Protein AF-B9EV82-F1 (afdb_monomer_lite)

InterPro domains:
  IPR003251 Rubrerythrin, diiron-binding domain [PF02915] (133-266)
  IPR003251 Rubrerythrin, diiron-binding domain [PF02915] (424-458)
  IPR008434 Magnesium-protoporphyrin IX monomethyl ester [oxidative] cyclase [MF_01840] (49-400)
  IPR008434 Magnesium-protoporphyrin IX monomethyl ester [oxidative] cyclase [NF010172] (50-392)
  IPR008434 Magnesium-protoporphyrin IX monomethyl ester [oxidative] cyclase [PTHR31053] (3-393)
  IPR008434 Magnesium-protoporphyrin IX monomethyl ester [oxidative] cyclase [TIGR02029] (54-393)
  IPR008434 Magnesium-protoporphyrin IX monomethyl ester [oxidative] cyclase [TIGR02029] (394-585)
  IPR008434 Magnesium-protoporphyrin IX monomethyl ester [oxidative] cyclase [cd01047] (63-392)
  IPR009078 Ferritin-like superfamily [SSF47240] (131-288)

Sequence (600 aa):
MASSAMELSLLNPAAMRGLSAAKPRVVSSRRIVRFRVASSAAAPPAAKPGTPKKRGKTEIQETLLTPRFYTTDFDEMERLFNAEINKQLNQEEFDALLQEFKTDYNQTHFVRNPEFKAAADKMEGPLRQIFVEFLERSCTAEFSGFLLYKELGRRLKKTNPVVAEIFSLMSRDEARHAGFLNKGLSDFNLALDLGFLTKARKYTFFKPKFIFYATYLSEKIGYWRYITIFRHLKANPEYQVYPIFKYFENWCQDENRHGDFFSALLKAQPQFLNDWKAKLWSRFFCLSVYVTMYLNDCQRTTFYEGIGLDTKEFDMHVIIETNRTTARIFPAVLDVENPEFKRKLDRMVEINKKIIAIGESDDIPLVKNLKRIPHVAALVSEIIAAYLMPPIEFLNKGLSDFNLALDLGFLTKARKYTFFKPKHLKANPEYQVYPIFKYFENWCQDENRHGDFFSALLKAQPQFLNDWKAKLWSRFFCLSVYVTMYLNDCQRTTFYEGIGLDTKEFDMHVIIETNRTTARIFPAVLDVENPEFKRKLDRMVEINKKIIAIGESDDIPLVKNLKRIPHVAALVSEIIAAYLMPPIEFGSVDFAEFEPQLVY

Radius of gyration: 31.45 Å; chains: 1; bounding box: 84×109×57 Å

pLDDT: mean 75.43, std 22.67, range [22.62, 97.88]

Secondary structure (DSSP, 8-state):
-HHHHHHHTT--GGGG------------------------------PPPPPPP----------TTS--EEEE-HHHHHHHH-TTT-TT--HHHHHHHHHHHHH-TTTTT----THHHHHHHH--HHHHHHHHHHHHHHHHHHHHHHHHHHHHHHHHTTT-HHHHHHHHHHHHHHHHHHHHHHHHHHHTT----HHHHHHHPPEEEE-HHHHHHHHHHHHHHHHHHHHHHHHHHHH-GGG--SGGGGGHHHHHHHHHHHHHHHHHHHHT-GGGTSSHHHHHHHHHHHHHHHHHHHHHHHTSHHHHHHTT--HHHHHHHHHHHHHHHHTTT-SEE--TTSHHHHHHHHHHHHHHHHHHHHHHSSS-HHHHHHHHHHHHHHHHHHHHHHHTSPPEE----TTSS----PPP-----------SSHHHHHH-GGG--SGGGGTHHHHHHHHHHHHHHHHHHHHT-GGGTSSHHHHHHHHHHHHHHHHHHHHHHTT-HHHHHHTT--HHHHHHHHHHHHHHHHTTTSSEE--TTSHHHHHHHHHHHHHHHHHHHHHHSS--HHHHHHHHHHHHHHHHHHHHHHHTSPPEE-----TTS-------

Foldseek 3Di:
DLQLLQVVVVPDPVVPPDPDDDDDDDDDDDDDDDDDDDDDDDDDDDDDDDDDDPDDPPDPPDDSLAAAAADEDLVVVLQLQFVVNQVLQPVVLLVVLLVVLVVPPCPPVLDDDPQLLVLLVPDDDPLNVLVLVVLVRQLSNLLSLLVHLQVSLVSNCVRHVSSSSSSNSLSVLSVSRSVSSQVSNVSNVDGDPSVVCVVPHDYDYDYPLSCLLSLLLCLLLLLLLLVVLLVLCVVVVVLCSGCPSVSSVVSNVSSVSSNSSSLSSCSSPCVCAPDPVVQLSNASSLLSVLLSQLLVQLVVQVNQVSSVHRSLVSSLSSSVSSQVVSLVGHQWYFPSVPVVLSVLSVVLNVLVVQLVVLVVDPDDPVVSVVSNVVSVVVNVVSSVVRSPPDIDGDPPPPPDPDDDDDDDDDDPDDDDPDDDDLCLCVVPVVLPPDPVSVCVVVVVVSVVVVVVVVLVVLVVPCVCAPDPVNQLVLQLVLLVVLLVQLLVQLVVQVSQVSSVHGSLVVSLVVSVVVQVVCLLRHQWYFPSVPPVLSVLSVVLNVLVVQLVVLVVDPDDPVVSVVSNVVSVVVNVVSSVVRSPPDIDGHDNDDPPPDDDDDDD

Organism: Oryza sativa subsp. japonica (NCBI:txid39947)

Structure (mmCIF, N/CA/C/O backbone):
data_AF-B9EV82-F1
#
_entry.id   AF-B9EV82-F1
#
loop_
_atom_site.group_PDB
_atom_site.id
_atom_site.type_symbol
_atom_site.label_atom_id
_atom_site.label_alt_id
_atom_site.label_comp_id
_atom_site.label_asym_id
_atom_site.label_entity_id
_atom_site.label_seq_id
_atom_site.pdbx_PDB_ins_code
_atom_site.Cartn_x
_atom_site.Cartn_y
_atom_site.Cartn_z
_atom_site.occupancy
_atom_site.B_iso_or_equiv
_atom_site.auth_seq_id
_atom_site.auth_comp_id
_atom_site.auth_asym_id
_atom_site.auth_atom_id
_atom_site.pdbx_PDB_model_num
ATOM 1 N N . MET A 1 1 ? 6.807 -10.346 -0.936 1.00 27.70 1 MET A N 1
ATOM 2 C CA . MET A 1 1 ? 7.538 -9.117 -0.545 1.00 27.70 1 MET A CA 1
ATOM 3 C C . MET A 1 1 ? 7.704 -8.967 0.966 1.00 27.70 1 MET A C 1
ATOM 5 O O . MET A 1 1 ? 8.784 -8.558 1.374 1.00 27.70 1 MET A O 1
ATOM 9 N N . ALA A 1 2 ? 6.736 -9.399 1.791 1.00 26.73 2 ALA A N 1
ATOM 10 C CA . ALA A 1 2 ? 6.914 -9.524 3.247 1.00 26.73 2 ALA A CA 1
ATOM 11 C C . ALA A 1 2 ? 8.205 -10.285 3.636 1.00 26.73 2 ALA A C 1
ATOM 13 O O . ALA A 1 2 ? 8.944 -9.831 4.501 1.00 26.73 2 ALA A O 1
ATOM 14 N N . SER A 1 3 ? 8.551 -11.364 2.913 1.00 26.75 3 SER A N 1
ATOM 15 C CA . SER A 1 3 ? 9.761 -12.180 3.151 1.00 26.75 3 SER A CA 1
ATOM 16 C C . SER A 1 3 ? 11.053 -11.408 3.334 1.00 26.75 3 SER A C 1
ATOM 18 O O . SER A 1 3 ? 11.757 -11.596 4.321 1.00 26.75 3 SER A O 1
ATOM 20 N N . SER A 1 4 ? 11.376 -10.546 2.379 1.00 28.14 4 SER A N 1
ATOM 21 C CA . SER A 1 4 ? 12.705 -9.948 2.309 1.00 28.14 4 SER A CA 1
ATOM 22 C C . SER A 1 4 ? 12.796 -8.703 3.187 1.00 28.14 4 SER A C 1
ATOM 24 O O . SER A 1 4 ? 13.852 -8.428 3.753 1.00 28.14 4 SER A O 1
ATOM 26 N N . ALA A 1 5 ? 11.670 -8.007 3.390 1.00 26.41 5 ALA A N 1
ATOM 27 C CA . ALA A 1 5 ? 11.586 -6.929 4.366 1.00 26.41 5 ALA A CA 1
ATOM 28 C C . ALA A 1 5 ? 11.743 -7.441 5.803 1.00 26.41 5 ALA A C 1
ATOM 30 O O . ALA A 1 5 ? 12.396 -6.816 6.639 1.00 26.41 5 ALA A O 1
ATOM 31 N N . MET A 1 6 ? 11.173 -8.614 6.078 1.00 29.89 6 MET A N 1
ATOM 32 C CA . MET A 1 6 ? 11.281 -9.274 7.368 1.00 29.89 6 MET A CA 1
ATOM 33 C C . MET A 1 6 ? 12.687 -9.860 7.602 1.00 29.89 6 MET A C 1
ATOM 35 O O . MET A 1 6 ? 13.170 -9.814 8.731 1.00 29.89 6 MET A O 1
ATOM 39 N N . GLU A 1 7 ? 13.409 -10.314 6.570 1.00 28.33 7 GLU A N 1
ATOM 40 C CA . GLU A 1 7 ? 14.806 -10.771 6.705 1.00 28.33 7 GLU A CA 1
ATOM 41 C C . GLU A 1 7 ? 15.810 -9.641 6.980 1.00 28.33 7 GLU A C 1
ATOM 43 O O . GLU A 1 7 ? 16.752 -9.854 7.745 1.00 28.33 7 GLU A O 1
ATOM 48 N N . LEU A 1 8 ? 15.601 -8.423 6.460 1.00 26.22 8 LEU A N 1
ATOM 49 C CA . LEU A 1 8 ? 16.447 -7.276 6.826 1.00 26.22 8 LEU A CA 1
ATOM 50 C C . LEU A 1 8 ? 16.393 -6.976 8.339 1.00 26.22 8 LEU A C 1
ATOM 52 O O . LEU A 1 8 ? 17.381 -6.502 8.902 1.00 26.22 8 LEU A O 1
ATOM 56 N N . SER A 1 9 ? 15.267 -7.264 9.015 1.00 26.05 9 SER A N 1
ATOM 57 C CA . SER A 1 9 ? 15.089 -7.009 10.460 1.00 26.05 9 SER A CA 1
ATOM 58 C C . SER A 1 9 ? 15.929 -7.927 11.349 1.00 26.05 9 SER A C 1
ATOM 60 O O . SER A 1 9 ? 16.131 -7.643 12.530 1.00 26.05 9 SER A O 1
ATOM 62 N N . LEU A 1 10 ? 16.446 -9.017 10.772 1.00 25.53 10 LEU A N 1
ATOM 63 C CA . LEU A 1 10 ? 17.267 -10.021 11.447 1.00 25.53 10 LEU A CA 1
ATOM 64 C C . LEU A 1 10 ? 18.760 -9.659 11.465 1.00 25.53 10 LEU A C 1
ATOM 66 O O . LEU A 1 10 ? 19.557 -10.416 12.025 1.00 25.53 10 LEU A O 1
ATOM 70 N N . LEU A 1 11 ? 19.158 -8.508 10.908 1.00 23.94 11 LEU A N 1
ATOM 71 C CA . LEU A 1 11 ? 20.519 -7.976 11.025 1.00 23.94 11 LEU A CA 1
ATOM 72 C C . LEU A 1 11 ? 20.783 -7.494 12.464 1.00 23.94 11 LEU A C 1
ATOM 74 O O . LEU A 1 11 ? 20.764 -6.308 12.781 1.00 23.94 11 LEU A O 1
ATOM 78 N N . ASN A 1 12 ? 21.027 -8.450 13.358 1.00 22.62 12 ASN A N 1
ATOM 79 C CA . ASN A 1 12 ? 21.479 -8.219 14.722 1.00 22.62 12 ASN A CA 1
ATOM 80 C C . ASN A 1 12 ? 22.991 -7.878 14.714 1.00 22.62 12 ASN A C 1
ATOM 82 O O . ASN A 1 12 ? 23.777 -8.678 14.196 1.00 22.62 12 ASN A O 1
ATOM 86 N N . PRO A 1 13 ? 23.448 -6.769 15.336 1.00 25.44 13 PRO A N 1
ATOM 87 C CA . PRO A 1 13 ? 24.876 -6.434 15.450 1.00 25.44 13 PRO A CA 1
ATOM 88 C C . PRO A 1 13 ? 25.723 -7.502 16.170 1.00 25.44 13 PRO A C 1
ATOM 90 O O . PRO A 1 13 ? 26.952 -7.480 16.104 1.00 25.44 13 PRO A O 1
ATOM 93 N N . ALA A 1 14 ? 25.090 -8.460 16.854 1.00 26.19 14 ALA A N 1
ATOM 94 C CA . ALA A 1 14 ? 25.767 -9.532 17.580 1.00 26.19 14 ALA A CA 1
ATOM 95 C C . ALA A 1 14 ? 26.443 -10.598 16.688 1.00 26.19 14 ALA A C 1
ATOM 97 O O . ALA A 1 14 ? 27.262 -11.365 17.192 1.00 26.19 14 ALA A O 1
ATOM 98 N N . ALA A 1 15 ? 26.188 -10.628 15.372 1.00 25.14 15 ALA A N 1
ATOM 99 C CA . ALA A 1 15 ? 26.852 -11.564 14.452 1.00 25.14 15 ALA A CA 1
ATOM 100 C C . ALA A 1 15 ? 28.344 -11.241 14.181 1.00 25.14 15 ALA A C 1
ATOM 102 O O . ALA A 1 15 ? 29.006 -11.974 13.450 1.00 25.14 15 ALA A O 1
ATOM 103 N N . MET A 1 16 ? 28.900 -10.185 14.794 1.00 25.19 16 MET A N 1
ATOM 104 C CA . MET A 1 16 ? 30.332 -9.841 14.736 1.00 25.19 16 MET A CA 1
ATOM 105 C C . MET A 1 16 ? 31.162 -10.293 15.953 1.00 25.19 16 MET A C 1
ATOM 107 O O . MET A 1 16 ? 32.332 -9.930 16.065 1.00 25.19 16 MET A O 1
ATOM 111 N N . ARG A 1 17 ? 30.623 -11.115 16.865 1.00 29.17 17 ARG A N 1
ATOM 112 C CA . ARG A 1 17 ? 31.423 -11.730 17.944 1.00 29.17 17 ARG A CA 1
ATOM 113 C C . ARG A 1 17 ? 31.381 -13.250 17.862 1.00 29.17 17 ARG A C 1
ATOM 115 O O . ARG A 1 17 ? 30.481 -13.888 18.390 1.00 29.17 17 ARG A O 1
ATOM 122 N N . GLY A 1 18 ? 32.390 -13.818 17.208 1.00 26.02 18 GLY A N 1
ATOM 123 C CA . GLY A 1 18 ? 32.545 -15.266 17.084 1.00 26.02 18 GLY A CA 1
ATOM 124 C C . GLY A 1 18 ? 33.912 -15.719 16.576 1.00 26.02 18 GLY A C 1
ATOM 125 O O . GLY A 1 18 ? 33.993 -16.735 15.900 1.00 26.02 18 GLY A O 1
ATOM 126 N N . LEU A 1 19 ? 34.989 -14.985 16.872 1.00 29.91 19 LEU A N 1
ATOM 127 C CA . LEU A 1 19 ? 36.340 -15.552 16.830 1.00 29.91 19 LEU A CA 1
ATOM 128 C C . LEU A 1 19 ? 36.582 -16.258 18.169 1.00 29.91 19 LEU A C 1
ATOM 130 O O . LEU A 1 19 ? 36.929 -15.612 19.153 1.00 29.91 19 LEU A O 1
ATOM 134 N N . SER A 1 20 ? 36.372 -17.574 18.224 1.00 27.33 20 SER A N 1
ATOM 135 C CA . SER A 1 20 ? 36.950 -18.403 19.286 1.00 27.33 20 SER A CA 1
ATOM 136 C C . SER A 1 20 ? 37.189 -19.839 18.818 1.00 27.33 20 SER A C 1
ATOM 138 O O . SER A 1 20 ? 36.262 -20.568 18.479 1.00 27.33 20 SER A O 1
ATOM 140 N N . ALA A 1 21 ? 38.482 -20.165 18.783 1.00 27.94 21 ALA A N 1
ATOM 141 C CA . ALA A 1 21 ? 39.164 -21.452 18.909 1.00 27.94 21 ALA A CA 1
ATOM 142 C C . ALA A 1 21 ? 38.463 -22.746 18.442 1.00 27.94 21 ALA A C 1
ATOM 144 O O . ALA A 1 21 ? 37.546 -23.280 19.062 1.00 27.94 21 ALA A O 1
ATOM 145 N N . ALA A 1 22 ? 39.061 -23.334 17.405 1.00 27.73 22 ALA A N 1
ATOM 146 C CA . ALA A 1 22 ? 38.837 -24.692 16.936 1.00 27.73 22 ALA A CA 1
ATOM 147 C C . ALA A 1 22 ? 39.151 -25.769 17.997 1.00 27.73 22 ALA A C 1
ATOM 149 O O . ALA A 1 22 ? 40.156 -25.692 18.705 1.00 27.73 22 ALA A O 1
ATOM 150 N N . LYS A 1 23 ? 38.360 -26.850 17.997 1.00 26.84 23 LYS A N 1
ATOM 151 C CA . LYS A 1 23 ? 38.796 -28.199 18.401 1.00 26.84 23 LYS A CA 1
ATOM 152 C C . LYS A 1 23 ? 38.268 -29.238 17.399 1.00 26.84 23 LYS A C 1
ATOM 154 O O . LYS A 1 23 ? 37.147 -29.079 16.914 1.00 26.84 23 LYS A O 1
ATOM 159 N N . PRO A 1 24 ? 39.050 -30.279 17.059 1.00 28.88 24 PRO A N 1
ATOM 160 C CA . PRO A 1 24 ? 38.748 -31.160 15.937 1.00 28.88 24 PRO A CA 1
ATOM 161 C C . PRO A 1 24 ? 37.787 -32.279 16.349 1.00 28.88 24 PRO A C 1
ATOM 163 O O . PRO A 1 24 ? 37.836 -32.765 17.481 1.00 28.88 24 PRO A O 1
ATOM 166 N N . ARG A 1 25 ? 36.948 -32.745 15.414 1.00 27.92 25 ARG A N 1
ATOM 167 C CA . ARG A 1 25 ? 36.185 -33.988 15.585 1.00 27.92 25 ARG A CA 1
ATOM 168 C C . ARG A 1 25 ? 36.422 -34.937 14.412 1.00 27.92 25 ARG A C 1
ATOM 170 O O . ARG A 1 25 ? 36.367 -34.557 13.249 1.00 27.92 25 ARG A O 1
ATOM 177 N N . VAL A 1 26 ? 36.743 -36.162 14.807 1.00 28.27 26 VAL A N 1
ATOM 178 C CA . VAL A 1 26 ? 37.225 -37.313 14.043 1.00 28.27 26 VAL A CA 1
ATOM 179 C C . VAL A 1 26 ? 36.215 -37.788 12.995 1.00 28.27 26 VAL A C 1
ATOM 181 O O . VAL A 1 26 ? 35.027 -37.926 13.278 1.00 28.27 26 VAL A O 1
ATOM 184 N N . VAL A 1 27 ? 36.721 -38.084 11.796 1.00 28.41 27 VAL A N 1
ATOM 185 C CA . VAL A 1 27 ? 36.004 -38.740 10.695 1.00 28.41 27 VAL A CA 1
ATOM 186 C C . VAL A 1 27 ? 35.976 -40.250 10.944 1.00 28.41 27 VAL A C 1
ATOM 188 O O . VAL A 1 27 ? 37.022 -40.864 11.128 1.00 28.41 27 VAL A O 1
ATOM 191 N N . SER A 1 28 ? 34.792 -40.862 10.896 1.00 27.17 28 SER A N 1
ATOM 192 C CA . SER A 1 28 ? 34.635 -42.315 10.764 1.00 27.17 28 SER A CA 1
ATOM 193 C C . SER A 1 28 ? 33.801 -42.605 9.522 1.00 27.17 28 SER A C 1
ATOM 195 O O . SER A 1 28 ? 32.612 -42.294 9.461 1.00 27.17 28 SER A O 1
ATOM 197 N N . SER A 1 29 ? 34.455 -43.163 8.504 1.00 28.84 29 SER A N 1
ATOM 198 C CA . SER A 1 29 ? 33.826 -43.649 7.282 1.00 28.84 29 SER A CA 1
ATOM 199 C C . SER A 1 29 ? 33.324 -45.078 7.481 1.00 28.84 29 SER A C 1
ATOM 201 O O . SER A 1 29 ? 34.106 -45.951 7.861 1.00 28.84 29 SER A O 1
ATOM 203 N N . ARG A 1 30 ? 32.081 -45.371 7.092 1.00 27.89 30 ARG A N 1
ATOM 204 C CA . ARG A 1 30 ? 31.707 -46.728 6.672 1.00 27.89 30 ARG A CA 1
ATOM 205 C C . ARG A 1 30 ? 31.002 -46.679 5.325 1.00 27.89 30 ARG A C 1
ATOM 207 O O . ARG A 1 30 ? 29.904 -46.156 5.184 1.00 27.89 30 ARG A O 1
ATOM 214 N N . ARG A 1 31 ? 31.708 -47.225 4.337 1.00 28.38 31 ARG A N 1
ATOM 215 C CA . ARG A 1 31 ? 31.293 -47.489 2.961 1.00 28.38 31 ARG A CA 1
ATOM 216 C C . ARG A 1 31 ? 30.675 -48.889 2.944 1.00 28.38 31 ARG A C 1
ATOM 218 O O . ARG A 1 31 ? 31.333 -49.826 3.386 1.00 28.38 31 ARG A O 1
ATOM 225 N N . ILE A 1 32 ? 29.464 -49.048 2.417 1.00 28.53 32 ILE A N 1
ATOM 226 C CA . ILE A 1 32 ? 28.940 -50.360 2.016 1.00 28.53 32 ILE A CA 1
ATOM 227 C C . ILE A 1 32 ? 28.559 -50.268 0.539 1.00 28.53 32 ILE A C 1
ATOM 229 O O . ILE A 1 32 ? 27.777 -49.417 0.128 1.00 28.53 32 ILE A O 1
ATOM 233 N N . VAL A 1 33 ? 29.192 -51.131 -0.251 1.00 27.67 33 VAL A N 1
ATOM 234 C CA . VAL A 1 33 ? 28.960 -51.388 -1.677 1.00 27.67 33 VAL A CA 1
ATOM 235 C C . VAL A 1 33 ? 28.379 -52.797 -1.787 1.00 27.67 33 VAL A C 1
ATOM 237 O O . VAL A 1 33 ? 28.774 -53.636 -0.975 1.00 27.67 33 VAL A O 1
ATOM 240 N N . ARG A 1 34 ? 27.549 -53.034 -2.824 1.00 26.97 34 ARG A N 1
ATOM 241 C CA . ARG A 1 34 ? 27.243 -54.297 -3.565 1.00 26.97 34 ARG A CA 1
ATOM 242 C C . ARG A 1 34 ? 25.723 -54.487 -3.738 1.00 26.97 34 ARG A C 1
ATOM 244 O O . ARG A 1 34 ? 24.986 -54.141 -2.831 1.00 26.97 34 ARG A O 1
ATOM 251 N N . PHE A 1 35 ? 25.147 -55.029 -4.817 1.00 25.50 35 PHE A N 1
ATOM 252 C CA . PHE A 1 35 ? 25.583 -55.519 -6.137 1.00 25.50 35 PHE A CA 1
ATOM 253 C C . PHE A 1 35 ? 24.345 -55.493 -7.075 1.00 25.50 35 PHE A C 1
ATOM 255 O O . PHE A 1 35 ? 23.210 -55.526 -6.606 1.00 25.50 35 PHE A O 1
ATOM 262 N N . ARG A 1 36 ? 24.567 -55.450 -8.397 1.00 27.28 36 ARG A N 1
ATOM 263 C CA . ARG A 1 36 ? 23.555 -55.558 -9.470 1.00 27.28 36 ARG A CA 1
ATOM 264 C C . ARG A 1 36 ? 23.272 -57.035 -9.788 1.00 27.28 36 ARG A C 1
ATOM 266 O O . ARG A 1 36 ? 24.222 -57.807 -9.869 1.00 27.28 36 ARG A O 1
ATOM 273 N N . VAL A 1 37 ? 22.021 -57.383 -10.100 1.00 26.75 37 VAL A N 1
ATOM 274 C CA . VAL A 1 37 ? 21.661 -58.595 -10.863 1.00 26.75 37 VAL A CA 1
ATOM 275 C C . VAL A 1 37 ? 20.688 -58.189 -11.970 1.00 26.75 37 VAL A C 1
ATOM 277 O O . VAL A 1 37 ? 19.753 -57.430 -11.726 1.00 26.75 37 VAL A O 1
ATOM 280 N N . ALA A 1 38 ? 20.943 -58.666 -13.187 1.00 26.56 38 ALA A N 1
ATOM 281 C CA . ALA A 1 38 ? 20.093 -58.502 -14.360 1.00 26.56 38 ALA A CA 1
ATOM 282 C C . ALA A 1 38 ? 19.591 -59.877 -14.825 1.00 26.56 38 ALA A C 1
ATOM 284 O O . ALA A 1 38 ? 20.359 -60.835 -14.827 1.00 26.56 38 ALA A O 1
ATOM 285 N N . SER A 1 39 ? 18.335 -59.954 -15.270 1.00 26.73 39 SER A N 1
ATOM 286 C CA . SER A 1 39 ? 17.872 -60.970 -16.222 1.00 26.73 39 SER A CA 1
ATOM 287 C C . SER A 1 39 ? 16.759 -60.391 -17.112 1.00 26.73 39 SER A C 1
ATOM 289 O O . SER A 1 39 ? 15.949 -59.578 -16.672 1.00 26.73 39 SER A O 1
ATOM 291 N N . SER A 1 40 ? 16.810 -60.771 -18.389 1.00 25.80 40 SER A N 1
ATOM 292 C CA . SER A 1 40 ? 15.831 -60.564 -19.474 1.00 25.80 40 SER A CA 1
ATOM 293 C C . SER A 1 40 ? 15.103 -61.912 -19.694 1.00 25.80 40 SER A C 1
ATOM 295 O O . SER A 1 40 ? 15.615 -62.918 -19.217 1.00 25.80 40 SER A O 1
ATOM 297 N N . ALA A 1 41 ? 13.950 -62.105 -20.343 1.00 26.23 41 ALA A N 1
ATOM 298 C CA . ALA A 1 41 ? 13.106 -61.337 -21.254 1.00 26.23 41 ALA A CA 1
ATOM 299 C C . ALA A 1 41 ? 11.680 -61.956 -21.261 1.00 26.23 41 ALA A C 1
ATOM 301 O O . ALA A 1 41 ? 11.561 -63.167 -21.098 1.00 26.23 41 ALA A O 1
ATOM 302 N N . ALA A 1 42 ? 10.632 -61.159 -21.513 1.00 22.78 42 ALA A N 1
ATOM 303 C CA . ALA A 1 42 ? 9.376 -61.559 -22.180 1.00 22.78 42 ALA A CA 1
ATOM 304 C C . ALA A 1 42 ? 8.512 -60.305 -22.458 1.00 22.78 42 ALA A C 1
ATOM 306 O O . ALA A 1 42 ? 8.431 -59.412 -21.617 1.00 22.78 42 ALA A O 1
ATOM 307 N N . ALA A 1 43 ? 7.865 -60.231 -23.623 1.00 24.72 43 ALA A N 1
ATOM 308 C CA . ALA A 1 43 ? 6.933 -59.172 -24.046 1.00 24.72 43 ALA A CA 1
ATOM 309 C C . ALA A 1 43 ? 5.731 -59.807 -24.783 1.00 24.72 43 ALA A C 1
ATOM 311 O O . ALA A 1 43 ? 5.902 -60.921 -25.281 1.00 24.72 43 ALA A O 1
ATOM 312 N N . PRO A 1 44 ? 4.594 -59.110 -25.022 1.00 35.59 44 PRO A N 1
ATOM 313 C CA . PRO A 1 44 ? 3.937 -58.019 -24.278 1.00 35.59 44 PRO A CA 1
ATOM 314 C C . PRO A 1 44 ? 2.439 -58.337 -23.968 1.00 35.59 44 PRO A C 1
ATOM 316 O O . PRO A 1 44 ? 1.917 -59.355 -24.420 1.00 35.59 44 PRO A O 1
ATOM 319 N N . PRO A 1 45 ? 1.697 -57.462 -23.252 1.00 26.09 45 PRO A N 1
ATOM 320 C CA . PRO A 1 45 ? 0.583 -56.825 -23.971 1.00 26.09 45 PRO A CA 1
ATOM 321 C C . PRO A 1 45 ? 0.303 -55.348 -23.616 1.00 26.09 45 PRO A C 1
ATOM 323 O O . PRO A 1 45 ? 0.505 -54.895 -22.494 1.00 26.09 45 PRO A O 1
ATOM 326 N N . ALA A 1 46 ? -0.233 -54.661 -24.633 1.00 25.97 46 ALA A N 1
ATOM 327 C CA . ALA A 1 46 ? -1.071 -53.454 -24.661 1.00 25.97 46 ALA A CA 1
ATOM 328 C C . ALA A 1 46 ? -0.611 -52.174 -23.923 1.00 25.97 46 ALA A C 1
ATOM 330 O O . ALA A 1 46 ? -0.556 -52.079 -22.698 1.00 25.97 46 ALA A O 1
ATOM 331 N N . ALA A 1 47 ? -0.378 -51.135 -24.730 1.00 27.12 47 ALA A N 1
ATOM 332 C CA . ALA A 1 47 ? 0.018 -49.791 -24.333 1.00 27.12 47 ALA A CA 1
ATOM 333 C C . ALA A 1 47 ? -0.979 -49.123 -23.367 1.00 27.12 47 ALA A C 1
ATOM 335 O O . ALA A 1 47 ? -2.159 -48.961 -23.680 1.00 27.12 47 ALA A O 1
ATOM 336 N N . LYS A 1 48 ? -0.469 -48.665 -22.217 1.00 27.42 48 LYS A N 1
ATOM 337 C CA . LYS A 1 48 ? -1.128 -47.670 -21.360 1.00 27.42 48 LYS A CA 1
ATOM 338 C C . LYS A 1 48 ? -0.619 -46.262 -21.714 1.00 27.42 48 LYS A C 1
ATOM 340 O O . LYS A 1 48 ? 0.553 -46.136 -22.075 1.00 27.42 48 LYS A O 1
ATOM 345 N N . PRO A 1 49 ? -1.459 -45.213 -21.613 1.00 29.31 49 PRO A N 1
ATOM 346 C CA . PRO A 1 49 ? -1.109 -43.856 -22.030 1.00 29.31 49 PRO A CA 1
ATOM 347 C C . PRO A 1 49 ? 0.089 -43.315 -21.243 1.00 29.31 49 PRO A C 1
ATOM 349 O O . PRO A 1 49 ? 0.192 -43.519 -20.033 1.00 29.31 49 PRO A O 1
ATOM 352 N N . GLY A 1 50 ? 0.998 -42.648 -21.956 1.00 28.27 50 GLY A N 1
ATOM 353 C CA . GLY A 1 50 ? 2.302 -42.219 -21.462 1.00 28.27 50 GLY A CA 1
ATOM 354 C C . GLY A 1 50 ? 2.241 -41.338 -20.215 1.00 28.27 50 GLY A C 1
ATOM 355 O O . GLY A 1 50 ? 1.520 -40.345 -20.151 1.00 28.27 50 GLY A O 1
ATOM 356 N N . THR A 1 51 ? 3.066 -41.689 -19.234 1.00 27.11 51 THR A N 1
ATOM 357 C CA . THR A 1 51 ? 3.422 -40.830 -18.108 1.00 27.11 51 THR A CA 1
ATOM 358 C C . THR A 1 51 ? 4.179 -39.593 -18.612 1.00 27.11 51 THR A C 1
ATOM 360 O O . THR A 1 51 ? 5.085 -39.728 -19.442 1.00 27.11 51 THR A O 1
ATOM 363 N N . PRO A 1 52 ? 3.872 -38.377 -18.122 1.00 31.27 52 PRO A N 1
ATOM 364 C CA . PRO A 1 52 ? 4.626 -37.189 -18.499 1.00 31.27 52 PRO A CA 1
ATOM 365 C C . PRO A 1 52 ? 6.082 -37.336 -18.043 1.00 31.27 52 PRO A C 1
ATOM 367 O O . PRO A 1 52 ? 6.358 -37.613 -16.872 1.00 31.27 52 PRO A O 1
ATOM 370 N N . LYS A 1 53 ? 7.026 -37.147 -18.973 1.00 28.33 53 LYS A N 1
ATOM 371 C CA . LYS A 1 53 ? 8.467 -37.065 -18.693 1.00 28.33 53 LYS A CA 1
ATOM 372 C C . LYS A 1 53 ? 8.716 -36.053 -17.566 1.00 28.33 53 LYS A C 1
ATOM 374 O O . LYS A 1 53 ? 8.467 -34.862 -17.742 1.00 28.33 53 LYS A O 1
ATOM 379 N N . LYS A 1 54 ? 9.284 -36.510 -16.442 1.00 32.38 54 LYS A N 1
ATOM 380 C CA . LYS A 1 54 ? 9.908 -35.645 -15.428 1.00 32.38 54 LYS A CA 1
ATOM 381 C C . LYS A 1 54 ? 11.041 -34.852 -16.090 1.00 32.38 54 LYS A C 1
ATOM 383 O O . LYS A 1 54 ? 12.137 -35.380 -16.270 1.00 32.38 54 LYS A O 1
ATOM 388 N N . ARG A 1 55 ? 10.788 -33.592 -16.453 1.00 34.03 55 ARG A N 1
ATOM 389 C CA . ARG A 1 55 ? 11.858 -32.600 -16.629 1.00 34.03 55 ARG A CA 1
ATOM 390 C C . ARG A 1 55 ? 12.483 -32.358 -15.254 1.00 34.03 55 ARG A C 1
ATOM 392 O O . ARG A 1 55 ? 11.759 -32.236 -14.266 1.00 34.03 55 ARG A O 1
ATOM 399 N N . GLY A 1 56 ? 13.814 -32.391 -15.190 1.00 28.42 56 GLY A N 1
ATOM 400 C CA . GLY A 1 56 ? 14.571 -32.184 -13.958 1.00 28.42 56 GLY A CA 1
ATOM 401 C C . GLY A 1 56 ? 14.136 -30.890 -13.278 1.00 28.42 56 GLY A C 1
ATOM 402 O O . GLY A 1 56 ? 14.034 -29.856 -13.932 1.00 28.42 56 GLY A O 1
ATOM 403 N N . LYS A 1 57 ? 13.838 -30.973 -11.980 1.00 30.64 57 LYS A N 1
ATOM 404 C CA . LYS A 1 57 ? 13.642 -29.794 -11.141 1.00 30.64 57 LYS A CA 1
ATOM 405 C C . LYS A 1 57 ? 14.969 -29.049 -11.106 1.00 30.64 57 LYS A C 1
ATOM 407 O O . LYS A 1 57 ? 15.916 -29.535 -10.493 1.00 30.64 57 LYS A O 1
ATOM 412 N N . THR A 1 58 ? 15.042 -27.907 -11.772 1.00 30.91 58 THR A N 1
ATOM 413 C CA . THR A 1 58 ? 16.040 -26.896 -11.441 1.00 30.91 58 THR A CA 1
ATOM 414 C C . THR A 1 58 ? 15.747 -26.492 -10.001 1.00 30.91 58 THR A C 1
ATOM 416 O O . THR A 1 58 ? 14.649 -26.028 -9.698 1.00 30.91 58 THR A O 1
ATOM 419 N N . GLU A 1 59 ? 16.662 -26.796 -9.087 1.00 29.64 59 GLU A N 1
ATOM 420 C CA . GLU A 1 59 ? 16.559 -26.379 -7.691 1.00 29.64 59 GLU A CA 1
ATOM 421 C C . GLU A 1 59 ? 16.516 -24.843 -7.685 1.00 29.64 59 GLU A C 1
ATOM 423 O O . GLU A 1 59 ? 17.440 -24.200 -8.187 1.00 29.64 59 GLU A O 1
ATOM 428 N N . ILE A 1 60 ? 15.409 -24.249 -7.222 1.00 37.28 60 ILE A N 1
ATOM 429 C CA . ILE A 1 60 ? 15.287 -22.791 -7.094 1.00 37.28 60 ILE A CA 1
ATOM 430 C C . ILE A 1 60 ? 16.400 -22.362 -6.140 1.00 37.28 60 ILE A C 1
ATOM 432 O O . ILE A 1 60 ? 16.401 -22.774 -4.980 1.00 37.28 60 ILE A O 1
ATOM 436 N N . GLN A 1 61 ? 17.370 -21.581 -6.622 1.00 30.64 61 GLN A N 1
ATOM 437 C CA . GLN A 1 61 ? 18.412 -21.045 -5.752 1.00 30.64 61 GLN A CA 1
ATOM 438 C C . GLN A 1 61 ? 17.741 -20.179 -4.680 1.00 30.64 61 GLN A C 1
ATOM 440 O O . GLN A 1 61 ? 17.131 -19.157 -4.997 1.00 30.64 61 GLN A O 1
ATOM 445 N N . GLU A 1 62 ? 17.822 -20.605 -3.415 1.00 38.56 62 GLU A N 1
ATOM 446 C CA . GLU A 1 62 ? 17.289 -19.850 -2.281 1.00 38.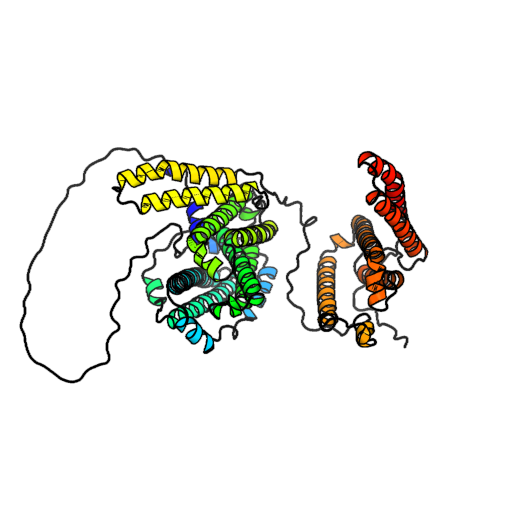56 62 GLU A CA 1
ATOM 447 C C . GLU A 1 62 ? 18.043 -18.513 -2.175 1.00 38.56 62 GLU A C 1
ATOM 449 O O . GLU A 1 62 ? 19.187 -18.443 -1.727 1.00 38.56 62 GLU A O 1
ATOM 454 N N . THR A 1 63 ? 17.394 -17.433 -2.608 1.00 46.97 63 THR A N 1
ATOM 455 C CA . THR A 1 63 ? 17.839 -16.049 -2.386 1.00 46.97 63 THR A CA 1
ATOM 456 C C . THR A 1 63 ? 17.003 -15.393 -1.283 1.00 46.97 63 THR A C 1
ATOM 458 O O . THR A 1 63 ? 15.893 -15.850 -0.998 1.00 46.97 63 THR A O 1
ATOM 461 N N . LEU A 1 64 ? 17.481 -14.268 -0.730 1.00 37.22 64 LEU A N 1
ATOM 462 C CA . LEU A 1 64 ? 16.724 -13.374 0.177 1.00 37.22 64 LEU A CA 1
ATOM 463 C C . LEU A 1 64 ? 15.336 -12.983 -0.390 1.00 37.22 64 LEU A C 1
ATOM 465 O O . LEU A 1 64 ? 14.411 -12.599 0.321 1.00 37.22 64 LEU A O 1
ATOM 469 N N . LEU A 1 65 ? 15.181 -13.060 -1.714 1.00 46.03 65 LEU A N 1
ATOM 470 C CA . LEU A 1 65 ? 13.997 -12.622 -2.448 1.00 46.03 65 LEU A CA 1
ATOM 471 C C . LEU A 1 65 ? 12.979 -13.750 -2.694 1.00 46.03 65 LEU A C 1
ATOM 473 O O . LEU A 1 65 ? 11.920 -13.503 -3.274 1.00 46.03 65 LEU A O 1
ATOM 477 N N . THR A 1 66 ? 13.272 -14.979 -2.261 1.00 54.59 66 THR A N 1
ATOM 478 C CA . THR A 1 66 ? 12.392 -16.142 -2.460 1.00 54.59 66 THR A CA 1
ATOM 479 C C . THR A 1 66 ? 11.236 -16.112 -1.449 1.00 54.59 66 THR A C 1
ATOM 481 O O . THR A 1 66 ? 11.490 -15.879 -0.264 1.00 54.59 66 THR A O 1
ATOM 484 N N . PRO A 1 67 ? 9.970 -16.336 -1.860 1.00 59.12 67 PRO A N 1
ATOM 485 C CA . PRO A 1 67 ? 8.847 -16.437 -0.925 1.00 59.12 67 PRO A CA 1
ATOM 486 C C . PRO A 1 67 ? 9.075 -17.538 0.124 1.00 59.12 67 PRO A C 1
ATOM 488 O O . PRO A 1 67 ? 9.441 -18.661 -0.227 1.00 59.12 67 PRO A O 1
ATOM 491 N N . ARG A 1 68 ? 8.860 -17.228 1.410 1.00 69.94 68 ARG A N 1
ATOM 492 C CA . ARG A 1 68 ? 9.014 -18.168 2.533 1.00 69.94 68 ARG A CA 1
ATOM 493 C C . ARG A 1 68 ? 7.684 -18.401 3.246 1.00 69.94 68 ARG A C 1
ATOM 495 O O . ARG A 1 68 ? 6.756 -17.600 3.152 1.00 69.94 68 ARG A O 1
ATOM 502 N N . PHE A 1 69 ? 7.619 -19.497 3.997 1.00 77.88 69 PHE A N 1
ATOM 503 C CA . PHE A 1 69 ? 6.511 -19.791 4.902 1.00 77.88 69 PHE A CA 1
ATOM 504 C C . PHE A 1 69 ? 6.789 -19.225 6.292 1.00 77.88 69 PHE A C 1
ATOM 506 O O . PHE A 1 69 ? 7.892 -19.415 6.810 1.00 77.88 69 PHE A O 1
ATOM 513 N N . TYR A 1 70 ? 5.802 -18.572 6.910 1.00 80.56 70 TYR A N 1
ATOM 514 C CA . TYR A 1 70 ? 5.976 -17.915 8.212 1.00 80.56 70 TYR A CA 1
ATOM 515 C C . TYR A 1 70 ? 5.222 -18.602 9.344 1.00 80.56 70 TYR A C 1
ATOM 517 O O . TYR A 1 70 ? 4.199 -19.254 9.146 1.00 80.56 70 TYR A O 1
ATOM 525 N N . THR A 1 71 ? 5.758 -18.440 10.550 1.00 84.94 71 THR A N 1
ATOM 526 C CA . THR A 1 71 ? 5.115 -18.806 11.813 1.00 84.94 71 THR A CA 1
ATOM 527 C C . THR A 1 71 ? 5.407 -17.739 12.863 1.00 84.94 71 THR A C 1
ATOM 529 O O . THR A 1 71 ? 6.316 -16.923 12.693 1.00 84.94 71 THR A O 1
ATOM 532 N N . THR A 1 72 ? 4.662 -17.753 13.966 1.00 90.00 72 THR A N 1
ATOM 533 C CA . THR A 1 72 ? 4.797 -16.758 15.029 1.00 90.00 72 THR A CA 1
ATOM 534 C C . THR A 1 72 ? 4.704 -17.341 16.428 1.00 90.00 72 THR A C 1
ATOM 536 O O . THR A 1 72 ? 4.520 -18.544 16.608 1.00 90.00 72 THR A O 1
ATOM 539 N N . ASP A 1 73 ? 4.863 -16.464 17.412 1.00 90.81 73 ASP A N 1
ATOM 540 C CA . ASP A 1 73 ? 4.587 -16.720 18.817 1.00 90.81 73 ASP A CA 1
ATOM 541 C C . ASP A 1 73 ? 3.069 -16.639 19.040 1.00 90.81 73 ASP A C 1
ATOM 543 O O . ASP A 1 73 ? 2.503 -15.562 19.240 1.00 90.81 73 ASP A O 1
ATOM 547 N N . PHE A 1 74 ? 2.390 -17.780 18.901 1.00 91.81 74 PHE A N 1
ATOM 548 C CA . PHE A 1 74 ? 0.931 -17.849 19.017 1.00 91.81 74 PHE A CA 1
ATOM 549 C C . PHE A 1 74 ? 0.440 -17.533 20.435 1.00 91.81 74 PHE A C 1
ATOM 551 O O . PHE A 1 74 ? -0.628 -16.947 20.577 1.00 91.81 74 PHE A O 1
ATOM 558 N N . ASP A 1 75 ? 1.233 -17.834 21.464 1.00 93.44 75 ASP A N 1
ATOM 559 C CA . ASP A 1 75 ? 0.887 -17.520 22.853 1.00 93.44 75 ASP A CA 1
ATOM 560 C C . ASP A 1 75 ? 0.969 -16.003 23.107 1.00 93.44 75 ASP A C 1
ATOM 562 O O . ASP A 1 75 ? 0.164 -15.417 23.836 1.00 93.44 75 ASP A O 1
ATOM 566 N N . GLU A 1 76 ? 1.938 -15.318 22.492 1.00 93.94 76 GLU A N 1
ATOM 567 C CA . GLU A 1 76 ? 1.978 -13.854 22.460 1.00 93.94 76 GLU A CA 1
ATOM 568 C C . GLU A 1 76 ? 0.797 -13.268 21.666 1.00 93.94 76 GLU A C 1
ATOM 570 O O . GLU A 1 76 ? 0.148 -12.361 22.181 1.00 93.94 76 GLU A O 1
ATOM 575 N N . MET A 1 77 ? 0.440 -13.818 20.497 1.00 92.94 77 MET A N 1
ATOM 576 C CA . MET A 1 77 ? -0.768 -13.404 19.757 1.00 92.94 77 MET A CA 1
ATOM 577 C C . MET A 1 77 ? -2.046 -13.549 20.596 1.00 92.94 77 MET A C 1
ATOM 579 O O . MET A 1 77 ? -2.842 -12.616 20.662 1.00 92.94 77 MET A O 1
ATOM 583 N N . GLU A 1 78 ? -2.237 -14.683 21.274 1.00 93.31 78 GLU A N 1
ATOM 584 C CA . GLU A 1 78 ? -3.393 -14.907 22.149 1.00 93.31 78 GLU A CA 1
ATOM 585 C C . GLU A 1 78 ? -3.465 -13.855 23.264 1.00 93.31 78 GLU A C 1
ATOM 587 O O . GLU A 1 78 ? -4.527 -13.279 23.492 1.00 93.31 78 GLU A O 1
ATOM 592 N N . ARG A 1 79 ? -2.341 -13.518 23.908 1.00 92.50 79 ARG A N 1
ATOM 593 C CA . ARG A 1 79 ? -2.309 -12.451 24.925 1.00 92.50 79 ARG A CA 1
ATOM 594 C C . ARG A 1 79 ? -2.650 -11.074 24.357 1.00 92.50 79 ARG A C 1
ATOM 596 O O . ARG A 1 79 ? -3.372 -10.330 25.013 1.00 92.50 79 ARG A O 1
ATOM 603 N N . LEU A 1 80 ? -2.158 -10.741 23.162 1.00 91.81 80 LEU A N 1
ATOM 604 C CA . LEU A 1 80 ? -2.408 -9.445 22.516 1.00 91.81 80 LEU A CA 1
ATOM 605 C C . LEU A 1 80 ? -3.895 -9.230 22.183 1.00 91.81 80 LEU A C 1
ATOM 607 O O . LEU A 1 80 ? -4.364 -8.090 22.222 1.00 91.81 80 LEU A O 1
ATOM 611 N N . PHE A 1 81 ? -4.631 -10.306 21.886 1.00 92.06 81 PHE A N 1
ATOM 612 C CA . PHE A 1 81 ? -6.052 -10.260 21.513 1.00 92.06 81 PHE A CA 1
ATOM 613 C C . PHE A 1 81 ? -7.021 -10.655 22.624 1.00 92.06 81 PHE A C 1
ATOM 615 O O . PHE A 1 81 ? -8.233 -10.620 22.415 1.00 92.06 81 PHE A O 1
ATOM 622 N N . ASN A 1 82 ? -6.523 -11.012 23.801 1.00 91.25 82 ASN A N 1
ATOM 623 C CA . ASN A 1 82 ? -7.371 -11.327 24.936 1.00 91.25 82 ASN A CA 1
ATOM 624 C C . ASN A 1 82 ? -8.069 -10.052 25.446 1.00 91.25 82 ASN A C 1
ATOM 626 O O . ASN A 1 82 ? -7.405 -9.149 25.947 1.00 91.25 82 ASN A O 1
ATOM 630 N N . ALA A 1 83 ? -9.401 -9.995 25.353 1.00 84.44 83 ALA A N 1
ATOM 631 C CA . ALA A 1 83 ? -10.214 -8.842 25.767 1.00 84.44 83 ALA A CA 1
ATOM 632 C C . ALA A 1 83 ? -10.195 -8.563 27.285 1.00 84.44 83 ALA A C 1
ATOM 634 O O . ALA A 1 83 ? -10.476 -7.449 27.747 1.00 84.44 83 ALA A O 1
ATOM 635 N N . GLU A 1 84 ? -9.834 -9.555 28.097 1.00 87.31 84 GLU A N 1
ATOM 636 C CA . GLU A 1 84 ? -9.646 -9.377 29.535 1.00 87.31 84 GLU A CA 1
ATOM 637 C C . GLU A 1 84 ? -8.315 -8.680 29.839 1.00 87.31 84 GLU A C 1
ATOM 639 O O . GLU A 1 84 ? -8.274 -7.821 30.719 1.00 87.31 84 GLU A O 1
ATOM 644 N N . ILE A 1 85 ? -7.265 -8.994 29.071 1.00 87.31 85 ILE A N 1
ATOM 645 C CA . ILE A 1 85 ? -5.900 -8.478 29.256 1.00 87.31 85 ILE A CA 1
ATOM 646 C C . ILE A 1 85 ? -5.695 -7.147 28.519 1.00 87.31 85 ILE A C 1
ATOM 648 O O . ILE A 1 85 ? -5.171 -6.194 29.093 1.00 87.31 85 ILE A O 1
ATOM 652 N N . ASN A 1 86 ? -6.100 -7.063 27.251 1.00 87.38 86 ASN A N 1
ATOM 653 C CA . ASN A 1 86 ? -5.915 -5.888 26.411 1.00 87.38 86 ASN A CA 1
ATOM 654 C C . ASN A 1 86 ? -7.203 -5.061 26.314 1.00 87.38 86 ASN A C 1
ATOM 656 O O . ASN A 1 86 ? -8.093 -5.346 25.516 1.00 87.38 86 ASN A O 1
ATOM 660 N N . LYS A 1 87 ? -7.267 -3.981 27.096 1.00 84.75 87 LYS A N 1
ATOM 661 C CA . LYS A 1 87 ? -8.404 -3.045 27.112 1.00 84.75 87 LYS A CA 1
ATOM 662 C C . LYS A 1 87 ? -8.426 -2.049 25.951 1.00 84.75 87 LYS A C 1
ATOM 664 O O . LYS A 1 87 ? -9.335 -1.235 25.888 1.00 84.75 87 LYS A O 1
ATOM 669 N N . GLN A 1 88 ? -7.448 -2.107 25.049 1.00 84.25 88 GLN A N 1
ATOM 670 C CA . GLN A 1 88 ? -7.357 -1.221 23.882 1.00 84.25 88 GLN A CA 1
ATOM 671 C C . GLN A 1 88 ? -7.938 -1.847 22.612 1.00 84.25 88 GLN A C 1
ATOM 673 O O . GLN A 1 88 ? -7.895 -1.240 21.545 1.00 84.25 88 GLN A O 1
ATOM 678 N N . LEU A 1 89 ? -8.481 -3.063 22.716 1.00 86.25 89 LEU A N 1
ATOM 679 C CA . LEU A 1 89 ? -9.233 -3.683 21.634 1.00 86.25 89 LEU A CA 1
ATOM 680 C C . LEU A 1 89 ? -10.536 -2.909 21.425 1.00 86.25 89 LEU A C 1
ATOM 682 O O . LEU A 1 89 ? -11.411 -2.901 22.289 1.00 86.25 89 LEU A O 1
ATOM 686 N N . ASN A 1 90 ? -10.662 -2.278 20.262 1.00 87.44 90 ASN A N 1
ATOM 687 C CA . ASN A 1 90 ? -11.887 -1.620 19.840 1.00 87.44 90 ASN A CA 1
ATOM 688 C C . ASN A 1 90 ? -12.849 -2.661 19.256 1.00 87.44 90 ASN A C 1
ATOM 690 O O . ASN A 1 90 ? -12.788 -2.983 18.069 1.00 87.44 90 ASN A O 1
ATOM 694 N N . GLN A 1 91 ? -13.694 -3.239 20.110 1.00 88.38 91 GLN A N 1
ATOM 695 C CA . GLN A 1 91 ? -14.570 -4.336 19.700 1.00 88.38 91 GLN A CA 1
ATOM 696 C C . GLN A 1 91 ? -15.570 -3.909 18.617 1.00 88.38 91 GLN A C 1
ATOM 698 O O . GLN A 1 91 ? -15.809 -4.682 17.697 1.00 88.38 91 GLN A O 1
ATOM 703 N N . GLU A 1 92 ? -16.072 -2.672 18.663 1.00 90.44 92 GLU A N 1
ATOM 704 C CA . GLU A 1 92 ? -16.996 -2.141 17.653 1.00 90.44 92 GLU A CA 1
ATOM 705 C C . GLU A 1 92 ? -16.343 -2.055 16.262 1.00 90.44 92 GLU A C 1
ATOM 707 O O . GLU A 1 92 ? -16.951 -2.447 15.267 1.00 90.44 92 GLU A O 1
ATOM 712 N N . GLU A 1 93 ? -15.080 -1.612 16.184 1.00 90.62 93 GLU A N 1
ATOM 713 C CA . GLU A 1 93 ? -14.313 -1.581 14.925 1.00 90.62 93 GLU A CA 1
ATOM 714 C C . GLU A 1 93 ? -14.075 -3.001 14.388 1.00 90.62 93 GLU A C 1
ATOM 716 O O . GLU A 1 93 ? -14.245 -3.242 13.193 1.00 90.62 93 GLU A O 1
ATOM 721 N N . PHE A 1 94 ? -13.764 -3.973 15.256 1.00 92.62 94 PHE A N 1
ATOM 722 C CA . PHE A 1 94 ? -13.631 -5.373 14.836 1.00 92.62 94 PHE A CA 1
ATOM 723 C C . PHE A 1 94 ? -14.959 -5.998 14.402 1.00 92.62 94 PHE A C 1
ATOM 725 O O . PHE A 1 94 ? -14.974 -6.761 13.438 1.00 92.62 94 PHE A O 1
ATOM 732 N N . ASP A 1 95 ? -16.070 -5.679 15.060 1.00 93.81 95 ASP A N 1
ATOM 733 C CA . ASP A 1 95 ? -17.389 -6.180 14.674 1.00 93.81 95 ASP A CA 1
ATOM 734 C C . ASP A 1 95 ? -17.814 -5.618 13.311 1.00 93.81 95 ASP A C 1
ATOM 736 O O . ASP A 1 95 ? -18.325 -6.366 12.473 1.00 93.81 95 ASP A O 1
ATOM 740 N N . ALA A 1 96 ? -17.542 -4.335 13.048 1.00 93.88 96 ALA A N 1
ATOM 741 C CA . ALA A 1 96 ? -17.775 -3.713 11.746 1.00 93.88 96 ALA A CA 1
ATOM 742 C C . ALA A 1 96 ? -16.931 -4.371 10.643 1.00 93.88 96 ALA A C 1
ATOM 744 O O . ALA A 1 96 ? -17.468 -4.783 9.612 1.00 93.88 96 ALA A O 1
ATOM 745 N N . LEU A 1 97 ? -15.630 -4.562 10.890 1.00 92.19 97 LEU A N 1
ATOM 746 C CA . LEU A 1 97 ? -14.743 -5.283 9.974 1.00 92.19 97 LEU A CA 1
ATOM 747 C C . LEU A 1 97 ? -15.227 -6.718 9.740 1.00 92.19 97 LEU A C 1
ATOM 749 O O . LEU A 1 97 ? -15.232 -7.199 8.612 1.00 92.19 97 LEU A O 1
ATOM 753 N N . LEU A 1 98 ? -15.698 -7.415 10.773 1.00 96.44 98 LEU A N 1
ATOM 754 C CA . LEU A 1 98 ? -16.240 -8.760 10.611 1.00 96.44 98 LEU A CA 1
ATOM 755 C C . LEU A 1 98 ? -17.447 -8.785 9.659 1.00 96.44 98 LEU A C 1
ATOM 757 O O . LEU A 1 98 ? -17.543 -9.701 8.840 1.00 96.44 98 LEU A O 1
ATOM 761 N N . GLN A 1 99 ? -18.349 -7.801 9.732 1.00 96.56 99 GLN A N 1
ATOM 762 C CA . GLN A 1 99 ? -19.467 -7.706 8.783 1.00 96.56 99 GLN A CA 1
ATOM 763 C C . GLN A 1 99 ? -18.988 -7.443 7.352 1.00 96.56 99 GLN A C 1
ATOM 765 O O . GLN A 1 99 ? -19.488 -8.066 6.412 1.00 96.56 99 GLN A O 1
ATOM 770 N N . GLU A 1 100 ? -17.974 -6.593 7.189 1.00 92.19 100 GLU A N 1
ATOM 771 C CA . GLU A 1 100 ? -17.346 -6.327 5.893 1.00 92.19 100 GLU A CA 1
ATOM 772 C C . GLU A 1 100 ? -16.796 -7.625 5.267 1.00 92.19 100 GLU A C 1
ATOM 774 O O . GLU A 1 100 ? -17.148 -7.989 4.144 1.00 92.19 100 GLU A O 1
ATOM 779 N N . PHE A 1 101 ? -16.028 -8.414 6.028 1.00 93.81 101 PHE A N 1
ATOM 780 C CA . PHE A 1 101 ? -15.490 -9.701 5.562 1.00 93.81 101 PHE A CA 1
ATOM 781 C C . PHE A 1 101 ? -16.576 -10.758 5.283 1.00 93.81 101 PHE A C 1
ATOM 783 O O . PHE A 1 101 ? -16.423 -11.588 4.373 1.00 93.81 101 PHE A O 1
ATOM 790 N N . LYS A 1 102 ? -17.672 -10.753 6.059 1.00 95.50 102 LYS A N 1
ATOM 791 C CA . LYS A 1 102 ? -18.816 -11.666 5.881 1.00 95.50 102 LYS A CA 1
ATOM 792 C C . LYS A 1 102 ? -19.605 -11.387 4.610 1.00 95.50 102 LYS A C 1
ATOM 794 O O . LYS A 1 102 ? -20.162 -12.328 4.049 1.00 95.50 102 LYS A O 1
ATOM 799 N N . THR A 1 103 ? -19.631 -10.136 4.156 1.00 93.81 103 THR A N 1
ATOM 800 C CA . THR A 1 103 ? -20.368 -9.744 2.949 1.00 93.81 103 THR A CA 1
ATOM 801 C C . THR A 1 103 ? -19.809 -10.418 1.689 1.00 93.81 103 THR A C 1
ATOM 803 O O . THR A 1 103 ? -20.575 -10.711 0.776 1.00 93.81 103 THR A O 1
ATOM 806 N N . ASP A 1 104 ? -18.507 -10.741 1.665 1.00 90.88 104 ASP A N 1
ATOM 807 C CA . ASP A 1 104 ? -17.845 -11.549 0.623 1.00 90.88 104 ASP A CA 1
ATOM 808 C C . ASP A 1 104 ? -18.213 -11.142 -0.815 1.00 90.88 104 ASP A C 1
ATOM 810 O O . ASP A 1 104 ? -18.671 -11.952 -1.625 1.00 90.88 104 ASP A O 1
ATOM 814 N N . TYR A 1 105 ? -17.979 -9.872 -1.152 1.00 88.62 105 TYR A N 1
ATOM 815 C CA . TYR A 1 105 ? -18.247 -9.306 -2.483 1.00 88.62 105 TYR A CA 1
ATOM 816 C C . TYR A 1 105 ? -17.667 -10.125 -3.643 1.00 88.62 105 TYR A C 1
ATOM 818 O O . TYR A 1 105 ? -18.194 -10.109 -4.755 1.00 88.62 105 TYR A O 1
ATOM 826 N N . ASN A 1 106 ? -16.595 -10.871 -3.375 1.00 87.06 106 ASN A N 1
ATOM 827 C CA . ASN A 1 106 ? -15.831 -11.605 -4.367 1.00 87.06 106 ASN A CA 1
ATOM 828 C C . ASN A 1 106 ? -16.182 -13.096 -4.463 1.00 87.06 106 ASN A C 1
ATOM 830 O O . ASN A 1 106 ? -15.524 -13.828 -5.211 1.00 87.06 106 ASN A O 1
ATOM 834 N N . GLN A 1 107 ? -17.231 -13.561 -3.775 1.00 85.75 107 GLN A N 1
ATOM 835 C CA . GLN A 1 107 ? -17.631 -14.972 -3.745 1.00 85.75 107 GLN A CA 1
ATOM 836 C C . GLN A 1 107 ? -17.767 -15.594 -5.148 1.00 85.75 107 GLN A C 1
ATOM 838 O O . GLN A 1 107 ? -17.348 -16.732 -5.367 1.00 85.75 107 GLN A O 1
ATOM 843 N N . THR A 1 108 ? -18.331 -14.850 -6.105 1.00 84.44 108 THR A N 1
ATOM 844 C CA . THR A 1 108 ? -18.585 -15.309 -7.485 1.00 84.44 108 THR A CA 1
ATOM 845 C C . THR A 1 108 ? -17.651 -14.685 -8.523 1.00 84.44 108 THR A C 1
ATOM 847 O O . THR A 1 108 ? -17.774 -14.970 -9.712 1.00 84.44 108 THR A O 1
ATOM 850 N N . HIS A 1 109 ? -16.694 -13.857 -8.101 1.00 82.06 109 HIS A N 1
ATOM 851 C CA . HIS A 1 109 ? -15.890 -13.066 -9.029 1.00 82.06 109 HIS A CA 1
ATOM 852 C C . HIS A 1 109 ? -14.802 -13.888 -9.738 1.00 82.06 109 HIS A C 1
ATOM 854 O O . HIS A 1 109 ? -14.546 -13.701 -10.924 1.00 82.06 109 HIS A O 1
ATOM 860 N N . PHE A 1 110 ? -14.186 -14.849 -9.046 1.00 81.62 110 PHE A N 1
ATOM 861 C CA . PHE A 1 110 ? -13.026 -15.605 -9.539 1.00 81.62 110 PHE A CA 1
ATOM 862 C C . PHE A 1 110 ? -13.400 -16.793 -10.446 1.00 81.62 110 PHE A C 1
ATOM 864 O O . PHE A 1 110 ? -12.902 -17.916 -10.296 1.00 81.62 110 PHE A O 1
ATOM 871 N N . VAL A 1 111 ? -14.294 -16.547 -11.406 1.00 84.50 111 VAL A N 1
ATOM 872 C CA . VAL A 1 111 ? -14.729 -17.520 -12.415 1.00 84.50 111 VAL A CA 1
ATOM 873 C C . VAL A 1 111 ? -13.925 -17.318 -13.695 1.00 84.50 111 VAL A C 1
ATOM 875 O O . VAL A 1 111 ? -13.907 -16.238 -14.282 1.00 84.50 111 VAL A O 1
ATOM 878 N N . ARG A 1 112 ? -13.237 -18.379 -14.124 1.00 88.19 112 ARG A N 1
ATOM 879 C CA . ARG A 1 112 ? -12.388 -18.380 -15.322 1.00 88.19 112 ARG A CA 1
ATOM 880 C C . ARG A 1 112 ? -13.225 -18.597 -16.582 1.00 88.19 112 ARG A C 1
ATOM 882 O O . ARG A 1 112 ? -14.240 -19.288 -16.544 1.00 88.19 112 ARG A O 1
ATOM 889 N N . ASN A 1 113 ? -12.751 -18.063 -17.702 1.00 88.50 113 ASN A N 1
ATOM 890 C CA . ASN A 1 113 ? -13.351 -18.238 -19.024 1.00 88.50 113 ASN A CA 1
ATOM 891 C C . ASN A 1 113 ? -12.328 -18.860 -20.012 1.00 88.50 113 ASN A C 1
ATOM 893 O O . ASN A 1 113 ? -11.145 -18.987 -19.672 1.00 88.50 113 ASN A O 1
ATOM 897 N N . PRO A 1 114 ? -12.743 -19.254 -21.231 1.00 90.19 114 PRO A N 1
ATOM 898 C CA . PRO A 1 114 ? -11.835 -19.837 -22.224 1.00 90.19 114 PRO A CA 1
ATOM 899 C C . PRO A 1 114 ? -10.685 -18.922 -22.689 1.00 90.19 114 PRO A C 1
ATOM 901 O O . PRO A 1 114 ? -9.697 -19.429 -23.224 1.00 90.19 114 PRO A O 1
ATOM 904 N N . GLU A 1 115 ? -10.760 -17.600 -22.465 1.00 92.25 115 GLU A N 1
ATOM 905 C CA . GLU A 1 115 ? -9.707 -16.648 -22.864 1.00 92.25 115 GLU A CA 1
ATOM 906 C C . GLU A 1 115 ? -8.373 -16.949 -22.171 1.00 92.25 115 GLU A C 1
ATOM 908 O O . GLU A 1 115 ? -7.316 -16.716 -22.752 1.00 92.25 115 GLU A O 1
ATOM 913 N N . PHE A 1 116 ? -8.406 -17.495 -20.949 1.00 93.38 116 PHE A N 1
ATOM 914 C CA . PHE A 1 116 ? -7.203 -17.811 -20.172 1.00 93.38 116 PHE A CA 1
ATOM 915 C C . PHE A 1 116 ? -6.295 -18.799 -20.904 1.00 93.38 116 PHE A C 1
ATOM 917 O O . PHE A 1 116 ? -5.108 -18.535 -21.096 1.00 93.38 116 PHE A O 1
ATOM 924 N N . LYS A 1 117 ? -6.868 -19.920 -21.356 1.00 92.25 117 LYS A N 1
ATOM 925 C CA . LYS A 1 117 ? -6.106 -20.957 -22.052 1.00 92.25 117 LYS A CA 1
ATOM 926 C C . LYS A 1 117 ? -5.591 -20.449 -23.398 1.00 92.25 117 LYS A C 1
ATOM 928 O O . LYS A 1 117 ? -4.414 -20.615 -23.700 1.00 92.25 117 LYS A O 1
ATOM 933 N N . ALA A 1 118 ? -6.439 -19.744 -24.147 1.00 92.62 118 ALA A N 1
ATOM 934 C CA . ALA A 1 118 ? -6.057 -19.154 -25.425 1.00 92.62 118 ALA A CA 1
ATOM 935 C C . ALA A 1 118 ? -4.917 -18.125 -25.293 1.00 92.62 118 ALA A C 1
ATOM 937 O O . ALA A 1 118 ? -4.065 -18.047 -26.175 1.00 92.62 118 ALA A O 1
ATOM 938 N N . ALA A 1 119 ? -4.883 -17.341 -24.211 1.00 92.25 119 ALA A N 1
ATOM 939 C CA . ALA A 1 119 ? -3.793 -16.405 -23.941 1.00 92.25 119 ALA A CA 1
ATOM 940 C C 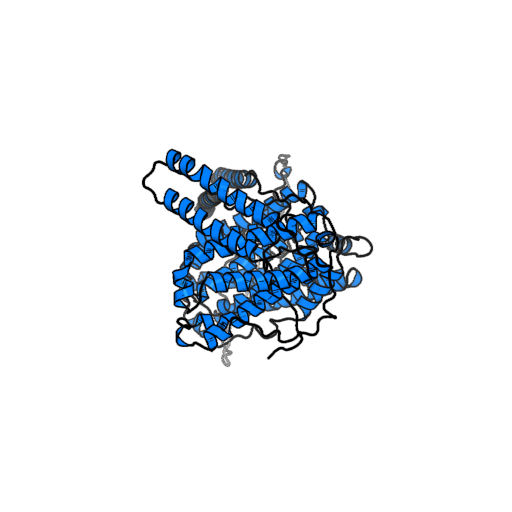. ALA A 1 119 ? -2.492 -17.127 -23.558 1.00 92.25 119 ALA A C 1
ATOM 942 O O . ALA A 1 119 ? -1.434 -16.788 -24.084 1.00 92.25 119 ALA A O 1
ATOM 943 N N . ALA A 1 120 ? -2.565 -18.153 -22.701 1.00 92.00 120 ALA A N 1
ATOM 944 C CA . ALA A 1 120 ? -1.397 -18.958 -22.335 1.00 92.00 120 ALA A CA 1
ATOM 945 C C . ALA A 1 120 ? -0.759 -19.651 -23.548 1.00 92.00 120 ALA A C 1
ATOM 947 O O . ALA A 1 120 ? 0.465 -19.676 -23.659 1.00 92.00 120 ALA A O 1
ATOM 948 N N . ASP A 1 121 ? -1.575 -20.181 -24.465 1.00 92.44 121 ASP A N 1
ATOM 949 C CA . ASP A 1 121 ? -1.099 -20.886 -25.662 1.00 92.44 121 ASP A CA 1
ATOM 950 C C . ASP A 1 121 ? -0.389 -19.959 -26.663 1.00 92.44 121 ASP A C 1
ATOM 952 O O . ASP A 1 121 ? 0.451 -20.422 -27.429 1.00 92.44 121 ASP A O 1
ATOM 956 N N . LYS A 1 122 ? -0.684 -18.652 -26.636 1.00 91.12 122 LYS A N 1
ATOM 957 C CA . LYS A 1 122 ? -0.015 -17.630 -27.464 1.00 91.12 122 LYS A CA 1
ATOM 958 C C . LYS A 1 122 ? 1.273 -17.089 -26.844 1.00 91.12 122 LYS A C 1
ATOM 960 O O . LYS A 1 122 ? 2.022 -16.381 -27.512 1.00 91.12 122 LYS A O 1
ATOM 965 N N . MET A 1 123 ? 1.506 -17.345 -25.559 1.00 89.12 123 MET A N 1
ATOM 966 C CA . MET A 1 123 ? 2.638 -16.782 -24.837 1.00 89.12 123 MET A CA 1
ATOM 967 C C . MET A 1 123 ? 3.867 -17.678 -25.007 1.00 89.12 123 MET A C 1
ATOM 969 O O . MET A 1 123 ? 3.914 -18.795 -24.491 1.00 89.12 123 MET A O 1
ATOM 973 N N . GLU A 1 124 ? 4.890 -17.170 -25.691 1.00 84.69 124 GLU A N 1
ATOM 974 C CA . GLU A 1 124 ? 6.108 -17.916 -26.023 1.00 84.69 124 GLU A CA 1
ATOM 975 C C . GLU A 1 124 ? 7.383 -17.249 -25.473 1.00 84.69 124 GLU A C 1
ATOM 977 O O . GLU A 1 124 ? 7.369 -16.135 -24.945 1.00 84.69 124 GLU A O 1
ATOM 982 N N . GLY A 1 125 ? 8.510 -17.962 -25.574 1.00 86.31 125 GLY A N 1
ATOM 983 C CA . GLY A 1 125 ? 9.840 -17.408 -25.315 1.00 86.31 125 GLY A CA 1
ATOM 984 C C . GLY A 1 125 ? 10.076 -16.896 -23.880 1.00 86.31 125 GLY A C 1
ATOM 985 O O . GLY A 1 125 ? 9.529 -17.454 -22.922 1.00 86.31 125 GLY A O 1
ATOM 986 N N . PRO A 1 126 ? 10.915 -15.853 -23.713 1.00 81.44 126 PRO A N 1
ATOM 987 C CA . PRO A 1 126 ? 11.255 -15.283 -22.405 1.00 81.44 126 PRO A CA 1
ATOM 988 C C . PRO A 1 126 ? 10.045 -14.775 -21.613 1.00 81.44 126 PRO A C 1
ATOM 990 O O . PRO A 1 126 ? 9.983 -14.971 -20.400 1.00 81.44 126 PRO A O 1
ATOM 993 N N . LEU A 1 127 ? 9.047 -14.195 -22.292 1.00 81.25 127 LEU A N 1
ATOM 994 C CA . LEU A 1 127 ? 7.829 -13.693 -21.651 1.00 81.25 127 LEU A CA 1
ATOM 995 C C . LEU A 1 127 ? 7.067 -14.819 -20.941 1.00 81.25 127 LEU A C 1
ATOM 997 O O . LEU A 1 127 ? 6.674 -14.661 -19.787 1.00 81.25 127 LEU A O 1
ATOM 1001 N N . ARG A 1 128 ? 6.938 -15.989 -21.585 1.00 87.88 128 ARG A N 1
ATOM 1002 C CA . ARG A 1 128 ? 6.314 -17.175 -20.977 1.00 87.88 128 ARG A CA 1
ATOM 1003 C C . ARG A 1 128 ? 7.023 -17.599 -19.695 1.00 87.88 128 ARG A C 1
ATOM 1005 O O . ARG A 1 128 ? 6.366 -17.937 -18.715 1.00 87.88 128 ARG A O 1
ATOM 1012 N N . GLN A 1 129 ? 8.355 -17.623 -19.702 1.00 85.06 129 GLN A N 1
ATOM 1013 C CA . GLN A 1 129 ? 9.140 -18.031 -18.536 1.00 85.06 129 GLN A CA 1
ATOM 1014 C C . GLN A 1 129 ? 8.934 -17.068 -17.363 1.00 85.06 129 GLN A C 1
ATOM 1016 O O . GLN A 1 129 ? 8.642 -17.511 -16.254 1.00 85.06 129 GLN A O 1
ATOM 1021 N N . ILE A 1 130 ? 9.036 -15.766 -17.627 1.00 79.62 130 ILE A N 1
ATOM 1022 C CA . ILE A 1 130 ? 8.872 -14.712 -16.623 1.00 79.62 130 ILE A CA 1
ATOM 1023 C C . ILE A 1 130 ? 7.449 -14.724 -16.050 1.00 79.62 130 ILE A C 1
ATOM 1025 O O . ILE A 1 130 ? 7.265 -14.617 -14.838 1.00 79.62 130 ILE A O 1
ATOM 1029 N N . PHE A 1 131 ? 6.435 -14.905 -16.900 1.00 84.38 131 PHE A N 1
ATOM 1030 C CA . PHE A 1 131 ? 5.042 -14.946 -16.464 1.00 84.38 131 PHE A CA 1
ATOM 1031 C C . PHE A 1 131 ? 4.729 -16.181 -15.608 1.00 84.38 131 PHE A C 1
ATOM 1033 O O . PHE A 1 131 ? 4.038 -16.084 -14.595 1.00 84.38 131 PHE A O 1
ATOM 1040 N N . VAL A 1 132 ? 5.278 -17.346 -15.968 1.00 86.50 132 VAL A N 1
ATOM 1041 C CA . VAL A 1 132 ? 5.178 -18.558 -15.141 1.00 86.50 132 VAL A CA 1
ATOM 1042 C C . VAL A 1 132 ? 5.859 -18.357 -13.785 1.00 86.50 132 VAL A C 1
ATOM 1044 O O . VAL A 1 132 ? 5.274 -18.723 -12.767 1.00 86.50 132 VAL A O 1
ATOM 1047 N N . GLU A 1 133 ? 7.049 -17.748 -13.750 1.00 82.38 133 GLU A N 1
ATOM 1048 C CA . GLU A 1 133 ? 7.739 -17.431 -12.492 1.00 82.38 133 GLU A CA 1
ATOM 1049 C C . GLU A 1 133 ? 6.898 -16.483 -11.622 1.00 82.38 133 GLU A C 1
ATOM 1051 O O . GLU A 1 133 ? 6.771 -16.701 -10.415 1.00 82.38 133 GLU A O 1
ATOM 1056 N N . PHE A 1 134 ? 6.283 -15.462 -12.228 1.00 82.44 134 PHE A N 1
ATOM 1057 C CA . PHE A 1 134 ? 5.350 -14.568 -11.544 1.00 82.44 134 PHE A CA 1
ATOM 1058 C C . PHE A 1 134 ? 4.202 -15.354 -10.895 1.00 82.44 134 PHE A C 1
ATOM 1060 O O . PHE A 1 134 ? 3.991 -15.234 -9.689 1.00 82.44 134 PHE A O 1
ATOM 1067 N N . LEU A 1 135 ? 3.511 -16.214 -11.652 1.00 85.56 135 LEU A N 1
ATOM 1068 C CA . LEU A 1 135 ? 2.402 -17.018 -11.128 1.00 85.56 135 LEU A CA 1
ATOM 1069 C C . LEU A 1 135 ? 2.837 -17.957 -9.993 1.00 85.56 135 LEU A C 1
ATOM 1071 O O . LEU A 1 135 ? 2.144 -18.054 -8.981 1.00 85.56 135 LEU A O 1
ATOM 1075 N N . GLU A 1 136 ? 3.975 -18.641 -10.139 1.00 82.38 136 GLU A N 1
ATOM 1076 C CA . GLU A 1 136 ? 4.504 -19.566 -9.130 1.00 82.38 136 GLU A CA 1
ATOM 1077 C C . GLU A 1 136 ? 4.830 -18.849 -7.813 1.00 82.38 136 GLU A C 1
ATOM 1079 O O . GLU A 1 136 ? 4.446 -19.303 -6.727 1.00 82.38 136 GLU A O 1
ATOM 1084 N N . ARG A 1 137 ? 5.503 -17.698 -7.900 1.00 76.81 137 ARG A N 1
ATOM 1085 C CA . ARG A 1 137 ? 5.912 -16.918 -6.727 1.00 76.81 137 ARG A CA 1
ATOM 1086 C C . ARG A 1 137 ? 4.732 -16.271 -6.029 1.00 76.81 137 ARG A C 1
ATOM 1088 O O . ARG A 1 137 ? 4.670 -16.347 -4.803 1.00 76.81 137 ARG A O 1
ATOM 1095 N N . SER A 1 138 ? 3.815 -15.675 -6.788 1.00 82.19 138 SER A N 1
ATOM 1096 C CA . SER A 1 138 ? 2.595 -15.093 -6.232 1.00 82.19 138 SER A CA 1
ATOM 1097 C C . SER A 1 138 ? 1.759 -16.182 -5.564 1.00 82.19 138 SER A C 1
ATOM 1099 O O . SER A 1 138 ? 1.412 -16.044 -4.401 1.00 82.19 138 SER A O 1
ATOM 1101 N N . CYS A 1 139 ? 1.564 -17.340 -6.213 1.00 84.88 139 CYS A N 1
ATOM 1102 C CA . CYS A 1 139 ? 0.790 -18.444 -5.634 1.00 84.88 139 CYS A CA 1
ATOM 1103 C C . CYS A 1 139 ? 1.392 -18.934 -4.310 1.00 84.88 139 CYS A C 1
ATOM 1105 O O . CYS A 1 139 ? 0.670 -19.194 -3.349 1.00 84.88 139 CYS A O 1
ATOM 1107 N N . THR A 1 140 ? 2.722 -19.030 -4.242 1.00 82.44 140 THR A N 1
ATOM 1108 C CA . THR A 1 140 ? 3.428 -19.421 -3.016 1.00 82.44 140 THR A CA 1
ATOM 1109 C C . THR A 1 140 ? 3.287 -18.371 -1.909 1.00 82.44 140 THR A C 1
ATOM 1111 O O . THR A 1 140 ? 3.198 -18.744 -0.739 1.00 82.44 140 THR A O 1
ATOM 1114 N N . ALA A 1 141 ? 3.263 -17.080 -2.255 1.00 81.31 141 ALA A N 1
ATOM 1115 C CA . ALA A 1 141 ? 3.082 -15.991 -1.299 1.00 81.31 141 ALA A CA 1
ATOM 1116 C C . ALA A 1 141 ? 1.672 -16.002 -0.680 1.00 81.31 141 ALA A C 1
ATOM 1118 O O . ALA A 1 141 ? 1.585 -16.111 0.543 1.00 81.31 141 ALA A O 1
ATOM 1119 N N . GLU A 1 142 ? 0.610 -16.040 -1.493 1.00 82.75 142 GLU A N 1
ATOM 1120 C CA . GLU A 1 142 ? -0.781 -16.075 -0.986 1.00 82.75 142 GLU A CA 1
ATOM 1121 C C . GLU A 1 142 ? -1.029 -17.351 -0.175 1.00 82.75 142 GLU A C 1
ATOM 1123 O O . GLU A 1 142 ? -1.606 -17.360 0.915 1.00 82.75 142 GLU A O 1
ATOM 1128 N N . PHE A 1 143 ? -0.479 -18.478 -0.648 1.00 86.19 143 PHE A N 1
ATOM 1129 C CA . PHE A 1 143 ? -0.581 -19.730 0.090 1.00 86.19 143 PHE A CA 1
ATOM 1130 C C . PHE A 1 143 ? 0.140 -19.671 1.444 1.00 86.19 143 PHE A C 1
ATOM 1132 O O . PHE A 1 143 ? -0.301 -20.319 2.392 1.00 86.19 143 PHE A O 1
ATOM 1139 N N . SER A 1 144 ? 1.230 -18.906 1.561 1.00 84.31 144 SER A N 1
ATOM 1140 C CA . SER A 1 144 ? 1.924 -18.669 2.832 1.00 84.31 144 SER A CA 1
ATOM 1141 C C . SER A 1 144 ? 1.047 -17.890 3.817 1.00 84.31 144 SER A C 1
ATOM 1143 O O . SER A 1 144 ? 0.893 -18.337 4.961 1.00 84.31 144 SER A O 1
ATOM 1145 N N . GLY A 1 145 ? 0.421 -16.796 3.363 1.00 84.44 145 GLY A N 1
ATOM 1146 C CA . GLY A 1 145 ? -0.522 -15.988 4.148 1.00 84.44 145 GLY A CA 1
ATOM 1147 C C . GLY A 1 145 ? -1.699 -16.817 4.660 1.00 84.44 145 GLY A C 1
ATOM 1148 O O . GLY A 1 145 ? -1.914 -16.914 5.873 1.00 84.44 145 GLY A O 1
ATOM 1149 N N . PHE A 1 146 ? -2.356 -17.557 3.758 1.00 90.19 146 PHE A N 1
ATOM 1150 C CA . PHE A 1 146 ? -3.443 -18.493 4.076 1.00 90.19 146 PHE A CA 1
ATOM 1151 C C . PHE A 1 146 ? -3.147 -19.370 5.302 1.00 90.19 146 PHE A C 1
ATOM 1153 O O . PHE A 1 146 ? -3.986 -19.524 6.191 1.00 90.19 146 PHE A O 1
ATOM 1160 N N . LEU A 1 147 ? -1.960 -19.972 5.363 1.00 89.50 147 LEU A N 1
ATOM 1161 C CA . LEU A 1 147 ? -1.610 -20.925 6.419 1.00 89.50 147 LEU A CA 1
ATOM 1162 C C . LEU A 1 147 ? -1.432 -20.254 7.772 1.00 89.50 147 LEU A C 1
ATOM 1164 O O . LEU A 1 147 ? -1.838 -20.822 8.789 1.00 89.50 147 LEU A O 1
ATOM 1168 N N . LEU A 1 148 ? -0.810 -19.076 7.777 1.00 88.69 148 LEU A N 1
ATOM 1169 C CA . LEU A 1 148 ? -0.626 -18.285 8.982 1.00 88.69 148 LEU A CA 1
ATOM 1170 C C . LEU A 1 148 ? -1.987 -17.842 9.526 1.00 88.69 148 LEU A C 1
ATOM 1172 O O . LEU A 1 148 ? -2.280 -18.073 10.700 1.00 88.69 148 LEU A O 1
ATOM 1176 N N . TYR A 1 149 ? -2.844 -17.282 8.670 1.00 93.06 149 TYR A N 1
ATOM 1177 C CA . TYR A 1 149 ? -4.159 -16.776 9.068 1.00 93.06 149 TYR A CA 1
ATOM 1178 C C . TYR A 1 149 ? -5.093 -17.900 9.508 1.00 93.06 149 TYR A C 1
ATOM 1180 O O . TYR A 1 149 ? -5.779 -17.773 10.519 1.00 93.06 149 TYR A O 1
ATOM 1188 N N . LYS A 1 150 ? -5.053 -19.051 8.829 1.00 94.00 150 LYS A N 1
ATOM 1189 C CA . LYS A 1 150 ? -5.813 -20.239 9.232 1.00 94.00 150 LYS A CA 1
ATOM 1190 C C . LYS A 1 150 ? -5.431 -20.719 10.632 1.00 94.00 150 LYS A C 1
ATOM 1192 O O . LYS A 1 150 ? -6.306 -21.098 11.412 1.00 94.00 150 LYS A O 1
ATOM 1197 N N . GLU A 1 151 ? -4.140 -20.729 10.960 1.00 92.50 151 GLU A N 1
ATOM 1198 C CA . GLU A 1 151 ? -3.692 -21.127 12.297 1.00 92.50 151 GLU A CA 1
ATOM 1199 C C . GLU A 1 151 ? -4.059 -20.072 13.354 1.00 92.50 151 GLU A C 1
ATOM 1201 O O . GLU A 1 151 ? -4.527 -20.448 14.429 1.00 92.50 151 GLU A O 1
ATOM 1206 N N . LEU A 1 152 ? -3.952 -18.773 13.044 1.00 93.38 152 LEU A N 1
ATOM 1207 C CA . LEU A 1 152 ? -4.405 -17.689 13.931 1.00 93.38 152 LEU A CA 1
ATOM 1208 C C . LEU A 1 152 ? -5.912 -17.766 14.209 1.00 93.38 152 LEU A C 1
ATOM 1210 O O . LEU A 1 152 ? -6.317 -17.752 15.371 1.00 93.38 152 LEU A O 1
ATOM 1214 N N . GLY A 1 153 ? -6.737 -17.947 13.175 1.00 95.31 153 GLY A N 1
ATOM 1215 C CA . GLY A 1 153 ? -8.184 -18.116 13.319 1.00 95.31 153 GLY A CA 1
ATOM 1216 C C . GLY A 1 153 ? -8.554 -19.329 14.179 1.00 95.31 153 GLY A C 1
ATOM 1217 O O . GLY A 1 153 ? -9.469 -19.275 14.999 1.00 95.31 153 GLY A O 1
ATOM 1218 N N . ARG A 1 154 ? -7.790 -20.424 14.082 1.00 96.00 154 ARG A N 1
ATOM 1219 C CA . ARG A 1 154 ? -7.990 -21.606 14.932 1.00 96.00 154 ARG A CA 1
ATOM 1220 C C . ARG A 1 154 ? -7.621 -21.346 16.395 1.00 96.00 154 ARG A C 1
ATOM 1222 O O . ARG A 1 154 ? -8.353 -21.778 17.286 1.00 96.00 154 ARG A O 1
ATOM 1229 N N . ARG A 1 155 ? -6.479 -20.699 16.640 1.00 94.00 155 ARG A N 1
ATOM 1230 C CA . ARG A 1 155 ? -5.917 -20.449 17.980 1.00 94.00 155 ARG A CA 1
ATOM 1231 C C . ARG A 1 155 ? -6.745 -19.440 18.769 1.00 94.00 155 ARG A C 1
ATOM 1233 O O . ARG A 1 155 ? -7.119 -19.702 19.906 1.00 94.00 155 ARG A O 1
ATOM 1240 N N . LEU A 1 156 ? -7.122 -18.337 18.128 1.00 94.81 156 LEU A N 1
ATOM 1241 C CA . LEU A 1 156 ? -7.793 -17.217 18.786 1.00 94.81 156 LEU A CA 1
ATOM 1242 C C . LEU A 1 156 ? -9.269 -17.481 19.107 1.00 94.81 156 LEU A C 1
ATOM 1244 O O . LEU A 1 156 ? -9.862 -16.710 19.851 1.00 94.81 156 LEU A O 1
ATOM 1248 N N . LYS A 1 157 ? -9.866 -18.577 18.617 1.00 94.56 157 LYS A N 1
ATOM 1249 C CA . LYS A 1 157 ? -11.311 -18.850 18.725 1.00 94.56 157 LYS A CA 1
ATOM 1250 C C . LYS A 1 157 ? -11.871 -18.766 20.149 1.00 94.56 157 LYS A C 1
ATOM 1252 O O . LYS A 1 157 ? -13.017 -18.367 20.323 1.00 94.56 157 LYS A O 1
ATOM 1257 N N . LYS A 1 158 ? -11.090 -19.169 21.156 1.00 92.31 158 LYS A N 1
ATOM 1258 C CA . LYS A 1 158 ? -11.502 -19.098 22.570 1.00 92.31 158 LYS A CA 1
ATOM 1259 C C . LYS A 1 158 ? -11.212 -17.744 23.217 1.00 92.31 158 LYS A C 1
ATOM 1261 O O . LYS A 1 158 ? -11.885 -17.383 24.170 1.00 92.31 158 LYS A O 1
ATOM 1266 N N . THR A 1 159 ? -10.208 -17.035 22.715 1.00 92.25 159 THR A N 1
ATOM 1267 C CA . THR A 1 159 ? -9.657 -15.823 23.329 1.00 92.25 159 THR A CA 1
ATOM 1268 C C . THR A 1 159 ? -10.325 -14.561 22.795 1.00 92.25 159 THR A C 1
ATOM 1270 O O . THR A 1 159 ? -10.630 -13.649 23.556 1.00 92.25 159 THR A O 1
ATOM 1273 N N . ASN A 1 160 ? -10.570 -14.520 21.486 1.00 93.94 160 ASN A N 1
ATOM 1274 C CA . ASN A 1 160 ? -11.311 -13.468 20.809 1.00 93.94 160 ASN A CA 1
ATOM 1275 C C . ASN A 1 160 ? -12.008 -14.062 19.571 1.00 93.94 160 ASN A C 1
ATOM 1277 O O . ASN A 1 160 ? -11.386 -14.174 18.509 1.00 93.94 160 ASN A O 1
ATOM 1281 N N . PRO A 1 161 ? -13.277 -14.493 19.696 1.00 95.38 161 PRO A N 1
ATOM 1282 C CA . PRO A 1 161 ? -13.978 -15.191 18.622 1.00 95.38 161 PRO A CA 1
ATOM 1283 C C . PRO A 1 161 ? -14.191 -14.318 17.379 1.00 95.38 161 PRO A C 1
ATOM 1285 O O . PRO A 1 161 ? -14.181 -14.855 16.275 1.00 95.38 161 PRO A O 1
ATOM 1288 N N . VAL A 1 162 ? -14.321 -12.997 17.538 1.00 96.19 162 VAL A N 1
ATOM 1289 C CA . VAL A 1 162 ? -14.509 -12.054 16.424 1.00 96.19 162 VAL A CA 1
ATOM 1290 C C . VAL A 1 162 ? -13.234 -11.955 15.595 1.00 96.19 162 VAL A C 1
ATOM 1292 O O . VAL A 1 162 ? -13.251 -12.253 14.405 1.00 96.19 162 VAL A O 1
ATOM 1295 N N . VAL A 1 163 ? -12.099 -11.648 16.229 1.00 95.31 163 VAL A N 1
ATOM 1296 C CA . VAL A 1 163 ? -10.793 -11.586 15.547 1.00 95.31 163 VAL A CA 1
ATOM 1297 C C . VAL A 1 163 ? -10.439 -12.940 14.918 1.00 95.31 163 VAL A C 1
ATOM 1299 O O . VAL A 1 163 ? -9.926 -13.000 13.800 1.00 95.31 163 VAL A O 1
ATOM 1302 N N . ALA A 1 164 ? -10.754 -14.044 15.598 1.00 96.56 164 ALA A N 1
ATOM 1303 C CA . ALA A 1 164 ? -10.568 -15.393 15.071 1.00 96.56 164 ALA A CA 1
ATOM 1304 C C . ALA A 1 164 ? -11.396 -15.667 13.803 1.00 96.56 164 ALA A C 1
ATOM 1306 O O . ALA A 1 164 ? -10.914 -16.316 12.867 1.00 96.56 164 ALA A O 1
ATOM 1307 N N . GLU A 1 165 ? -12.640 -15.185 13.765 1.00 97.88 165 GLU A N 1
ATOM 1308 C CA . GLU A 1 165 ? -13.509 -15.304 12.598 1.00 97.88 165 GLU A CA 1
ATOM 1309 C C . GLU A 1 165 ? -12.990 -14.447 11.436 1.00 97.88 165 GLU A C 1
ATOM 1311 O O . GLU A 1 165 ? -12.900 -14.961 10.322 1.00 97.88 165 GLU A O 1
ATOM 1316 N N . ILE A 1 166 ? -12.528 -13.216 11.694 1.00 97.38 166 ILE A N 1
ATOM 1317 C CA . ILE A 1 166 ? -11.902 -12.366 10.665 1.00 97.38 166 ILE A CA 1
ATOM 1318 C C . ILE A 1 166 ? -10.675 -13.062 10.060 1.00 97.38 166 ILE A C 1
ATOM 1320 O O . ILE A 1 166 ? -10.607 -13.212 8.844 1.00 97.38 166 ILE A O 1
ATOM 1324 N N . PHE A 1 167 ? -9.750 -13.592 10.873 1.00 96.88 167 PHE A N 1
ATOM 1325 C CA . PHE A 1 167 ? -8.603 -14.359 10.356 1.00 96.88 167 PHE A CA 1
ATOM 1326 C C . PHE A 1 167 ? -9.026 -15.587 9.539 1.00 96.88 167 PHE A C 1
ATOM 1328 O O . PHE A 1 167 ? -8.364 -15.946 8.564 1.00 96.88 167 PHE A O 1
ATOM 1335 N N . SER A 1 168 ? -10.132 -16.235 9.912 1.00 97.56 168 SER A N 1
ATOM 1336 C CA . SER A 1 168 ? -10.668 -17.370 9.157 1.00 97.56 168 SER A CA 1
ATOM 1337 C C . SER A 1 168 ? -11.209 -16.935 7.789 1.00 97.56 168 SER A C 1
ATOM 1339 O O . SER A 1 168 ? -10.945 -17.615 6.797 1.00 97.56 168 SER A O 1
ATOM 1341 N N . LEU A 1 169 ? -11.905 -15.796 7.712 1.00 97.12 169 LEU A N 1
ATOM 1342 C CA . LEU A 1 169 ? -12.409 -15.215 6.461 1.00 97.12 169 LEU A CA 1
ATOM 1343 C C . LEU A 1 169 ? -11.272 -14.678 5.581 1.00 97.12 169 LEU A C 1
ATOM 1345 O O . LEU A 1 169 ? -11.242 -14.960 4.389 1.00 97.12 169 LEU A O 1
ATOM 1349 N N . MET A 1 170 ? -10.266 -14.038 6.170 1.00 94.50 170 MET A N 1
ATOM 1350 C CA . MET A 1 170 ? -9.047 -13.640 5.465 1.00 94.50 170 MET A CA 1
ATOM 1351 C C . MET A 1 170 ? -8.320 -14.865 4.889 1.00 94.50 170 MET A C 1
ATOM 1353 O O . MET A 1 170 ? -7.944 -14.885 3.724 1.00 94.50 170 MET A O 1
ATOM 1357 N N . SER A 1 171 ? -8.234 -15.967 5.648 1.00 94.88 171 SER A N 1
ATOM 1358 C CA . SER A 1 171 ? -7.678 -17.227 5.131 1.00 94.88 171 SER A CA 1
ATOM 1359 C C . SER A 1 171 ? -8.491 -17.817 3.965 1.00 94.88 171 SER A C 1
ATOM 1361 O O . SER A 1 171 ? -7.921 -18.462 3.085 1.00 94.88 171 SER A O 1
ATOM 1363 N N . ARG A 1 172 ? -9.817 -17.606 3.922 1.00 95.19 172 ARG A N 1
ATOM 1364 C CA . ARG A 1 172 ? -10.655 -17.999 2.774 1.00 95.19 172 ARG A CA 1
ATOM 1365 C C . ARG A 1 172 ? -10.248 -17.212 1.531 1.00 95.19 172 ARG A C 1
ATOM 1367 O O . ARG A 1 172 ? -10.123 -17.824 0.470 1.00 95.19 172 ARG A O 1
ATOM 1374 N N . ASP A 1 173 ? -10.058 -15.905 1.664 1.00 93.06 173 ASP A N 1
ATOM 1375 C CA . ASP A 1 173 ? -9.697 -15.027 0.548 1.00 93.06 173 ASP A CA 1
ATOM 1376 C C . ASP A 1 173 ? -8.317 -15.411 -0.013 1.00 93.06 173 ASP A C 1
ATOM 1378 O O . ASP A 1 173 ? -8.208 -15.739 -1.192 1.00 93.06 173 ASP A O 1
ATOM 1382 N N . GLU A 1 174 ? -7.316 -15.585 0.850 1.00 89.81 174 GLU A N 1
ATOM 1383 C CA . GLU A 1 174 ? -5.968 -16.035 0.464 1.00 89.81 174 GLU A CA 1
ATOM 1384 C C . GLU A 1 174 ? -5.951 -17.415 -0.211 1.00 89.81 174 GLU A C 1
ATOM 1386 O O . GLU A 1 174 ? -5.246 -17.673 -1.191 1.00 89.81 174 GLU A O 1
ATOM 1391 N N . ALA A 1 175 ? -6.770 -18.351 0.284 1.00 91.81 175 ALA A N 1
ATOM 1392 C CA . ALA A 1 175 ? -6.914 -19.657 -0.351 1.00 91.81 175 ALA A CA 1
ATOM 1393 C C . ALA A 1 175 ? -7.539 -19.543 -1.753 1.00 91.81 175 ALA A C 1
ATOM 1395 O O . ALA A 1 175 ? -7.172 -20.300 -2.661 1.00 91.81 175 ALA A O 1
ATOM 1396 N N . ARG A 1 176 ? -8.480 -18.608 -1.940 1.00 92.69 176 ARG A N 1
ATOM 1397 C CA . ARG A 1 176 ? -9.116 -18.316 -3.229 1.00 92.69 176 ARG A CA 1
ATOM 1398 C C . ARG A 1 176 ? -8.099 -17.733 -4.207 1.00 92.69 176 ARG A C 1
ATOM 1400 O O . ARG A 1 176 ? -8.007 -18.219 -5.334 1.00 92.69 176 ARG A O 1
ATOM 1407 N N . HIS A 1 177 ? -7.308 -16.769 -3.754 1.00 89.19 177 HIS A N 1
ATOM 1408 C CA . HIS A 1 177 ? -6.217 -16.128 -4.484 1.00 89.19 177 HIS A CA 1
ATOM 1409 C C . HIS A 1 177 ? -5.149 -17.133 -4.934 1.00 89.19 177 HIS A C 1
ATOM 1411 O O . HIS A 1 177 ? -4.906 -17.304 -6.135 1.00 89.19 177 HIS A O 1
ATOM 1417 N N . ALA A 1 178 ? -4.596 -17.907 -3.994 1.00 89.19 178 ALA A N 1
ATOM 1418 C CA . ALA A 1 178 ? -3.632 -18.969 -4.280 1.00 89.19 178 ALA A CA 1
ATOM 1419 C C . ALA A 1 178 ? -4.202 -20.005 -5.263 1.00 89.19 178 ALA A C 1
ATOM 1421 O O . ALA A 1 178 ? -3.528 -20.424 -6.208 1.00 89.19 178 ALA A O 1
ATOM 1422 N N . GLY A 1 179 ? -5.463 -20.406 -5.069 1.00 91.25 179 GLY A N 1
ATOM 1423 C CA . GLY A 1 179 ? -6.164 -21.337 -5.948 1.00 91.25 179 GLY A CA 1
ATOM 1424 C C . GLY A 1 179 ? -6.374 -20.790 -7.362 1.00 91.25 179 GLY A C 1
ATOM 1425 O O . GLY A 1 179 ? -6.234 -21.537 -8.333 1.00 91.25 179 GLY A O 1
ATOM 1426 N N . PHE A 1 180 ? -6.677 -19.499 -7.499 1.00 91.31 180 PHE A N 1
ATOM 1427 C CA . PHE A 1 180 ? -6.841 -18.833 -8.790 1.00 91.31 180 PHE A CA 1
ATOM 1428 C C . PHE A 1 180 ? -5.515 -18.756 -9.558 1.00 91.31 180 PHE A C 1
ATOM 1430 O O . PHE A 1 180 ? -5.473 -19.112 -10.738 1.00 91.31 180 PHE A O 1
ATOM 1437 N N . LEU A 1 181 ? -4.413 -18.419 -8.879 1.00 90.38 181 LEU A N 1
ATOM 1438 C CA . LEU A 1 181 ? -3.065 -18.422 -9.461 1.00 90.38 181 LEU A CA 1
ATOM 1439 C C . LEU A 1 181 ? -2.611 -19.828 -9.871 1.00 90.38 181 LEU A C 1
ATOM 1441 O O . LEU A 1 181 ? -2.112 -20.018 -10.981 1.00 90.38 181 LEU A O 1
ATOM 1445 N N . ASN A 1 182 ? -2.845 -20.839 -9.027 1.00 90.69 182 ASN A N 1
ATOM 1446 C CA . ASN A 1 182 ? -2.486 -22.226 -9.342 1.00 90.69 182 ASN A CA 1
ATOM 1447 C C . ASN A 1 182 ? -3.278 -22.767 -10.547 1.00 90.69 182 ASN A C 1
ATOM 1449 O O . ASN A 1 182 ? -2.753 -23.486 -11.397 1.00 90.69 182 ASN A O 1
ATOM 1453 N N . LYS A 1 183 ? -4.550 -22.368 -10.667 1.00 92.25 183 LYS A N 1
ATOM 1454 C CA . LYS A 1 183 ? -5.359 -22.621 -11.865 1.00 92.25 183 LYS A CA 1
ATOM 1455 C C . LYS A 1 183 ? -4.770 -21.935 -13.102 1.00 92.25 183 LYS A C 1
ATOM 1457 O O . LYS A 1 183 ? -4.816 -22.535 -14.170 1.00 92.25 183 LYS A O 1
ATOM 1462 N N . GLY A 1 184 ? -4.212 -20.732 -12.967 1.00 92.06 184 GLY A N 1
ATOM 1463 C CA . GLY A 1 184 ? -3.480 -20.059 -14.042 1.00 92.06 184 GLY A CA 1
ATOM 1464 C C . GLY A 1 184 ? -2.232 -20.829 -14.484 1.00 92.06 184 GLY A C 1
ATOM 1465 O O . GLY A 1 184 ? -2.023 -21.012 -15.677 1.00 92.06 184 GLY A O 1
ATOM 1466 N N . LEU A 1 185 ? -1.451 -21.384 -13.548 1.00 90.25 185 LEU A N 1
ATOM 1467 C CA . LEU A 1 185 ? -0.313 -22.257 -13.886 1.00 90.25 185 LEU A CA 1
ATOM 1468 C C . LEU A 1 185 ? -0.738 -23.465 -14.735 1.00 90.25 185 LEU A C 1
ATOM 1470 O O . LEU A 1 185 ? 0.001 -23.878 -15.633 1.00 90.25 185 LEU A O 1
ATOM 1474 N N . SER A 1 186 ? -1.943 -23.996 -14.500 1.00 92.00 186 SER A N 1
ATOM 1475 C CA . SER A 1 186 ? -2.469 -25.141 -15.258 1.00 92.00 186 SER A CA 1
ATOM 1476 C C . SER A 1 186 ? -2.656 -24.827 -16.741 1.00 92.00 186 SER A C 1
ATOM 1478 O O . SER A 1 186 ? -2.500 -25.724 -17.568 1.00 92.00 186 SER A O 1
ATOM 1480 N N . ASP A 1 187 ? -2.886 -23.562 -17.105 1.00 92.94 187 ASP A N 1
ATOM 1481 C CA . ASP A 1 187 ? -2.973 -23.149 -18.511 1.00 92.94 187 ASP A CA 1
ATOM 1482 C C . ASP A 1 187 ? -1.632 -23.301 -19.237 1.00 92.94 187 ASP A C 1
ATOM 1484 O O . ASP A 1 187 ? -1.598 -23.617 -20.427 1.00 92.94 187 ASP A O 1
ATOM 1488 N N . PHE A 1 188 ? -0.528 -23.203 -18.492 1.00 92.06 188 PHE A N 1
ATOM 1489 C CA . PHE A 1 188 ? 0.836 -23.452 -18.957 1.00 92.06 188 PHE A CA 1
ATOM 1490 C C . PHE A 1 188 ? 1.275 -24.917 -18.795 1.00 92.06 188 PHE A C 1
ATOM 1492 O O . PHE A 1 188 ? 2.453 -25.225 -19.006 1.00 92.06 188 PHE A O 1
ATOM 1499 N N . ASN A 1 189 ? 0.343 -25.819 -18.460 1.00 90.81 189 ASN A N 1
ATOM 1500 C CA . ASN A 1 189 ? 0.576 -27.230 -18.135 1.00 90.81 189 ASN A CA 1
ATOM 1501 C C . ASN A 1 189 ? 1.477 -27.433 -16.902 1.00 90.81 189 ASN A C 1
ATOM 1503 O O . ASN A 1 189 ? 2.269 -28.378 -16.845 1.00 90.81 189 ASN A O 1
ATOM 1507 N N . LEU A 1 190 ? 1.377 -26.532 -15.925 1.00 90.56 190 LEU A N 1
ATOM 1508 C CA . LEU A 1 190 ? 2.096 -26.577 -14.654 1.00 90.56 190 LEU A CA 1
ATOM 1509 C C . LEU A 1 190 ? 1.097 -26.583 -13.495 1.00 90.56 190 LEU A C 1
ATOM 1511 O O . LEU A 1 190 ? -0.017 -26.092 -13.616 1.00 90.56 190 LEU A O 1
ATOM 1515 N N . ALA A 1 191 ? 1.479 -27.132 -12.350 1.00 86.19 191 ALA A N 1
ATOM 1516 C CA . ALA A 1 191 ? 0.666 -27.039 -11.144 1.00 86.19 191 ALA A CA 1
ATOM 1517 C C . ALA A 1 191 ? 1.563 -27.127 -9.915 1.00 86.19 191 ALA A C 1
ATOM 1519 O O . ALA A 1 191 ? 2.481 -27.951 -9.864 1.00 86.19 191 ALA A O 1
ATOM 1520 N N . LEU A 1 192 ? 1.270 -26.302 -8.915 1.00 83.94 192 LEU A N 1
ATOM 1521 C CA . LEU A 1 192 ? 1.857 -26.426 -7.592 1.00 83.94 192 LEU A CA 1
ATOM 1522 C C . LEU A 1 192 ? 1.033 -27.396 -6.752 1.00 83.94 192 LEU A C 1
ATOM 1524 O O . LEU A 1 192 ? -0.186 -27.261 -6.611 1.00 83.94 192 LEU A O 1
ATOM 1528 N N . ASP A 1 193 ? 1.720 -28.361 -6.147 1.00 83.06 193 ASP A N 1
ATOM 1529 C CA . ASP A 1 193 ? 1.130 -29.234 -5.139 1.00 83.06 193 ASP A CA 1
ATOM 1530 C C . ASP A 1 193 ? 1.139 -28.518 -3.780 1.00 83.06 193 ASP A C 1
ATOM 1532 O O . ASP A 1 193 ? 2.067 -28.640 -2.975 1.00 83.06 193 ASP A O 1
ATOM 1536 N N . LEU A 1 194 ? 0.084 -27.739 -3.537 1.00 80.94 194 LEU A N 1
ATOM 1537 C CA . LEU A 1 194 ? -0.110 -26.980 -2.297 1.00 80.94 194 LEU A CA 1
ATOM 1538 C C . LEU A 1 194 ? -0.186 -27.898 -1.055 1.00 80.94 194 LEU A C 1
ATOM 1540 O O . LEU A 1 194 ? 0.232 -27.525 0.049 1.00 80.94 194 LEU A O 1
ATOM 1544 N N . GLY A 1 195 ? -0.670 -29.134 -1.226 1.00 77.62 195 GLY A N 1
ATOM 1545 C CA . GLY A 1 195 ? -0.721 -30.142 -0.167 1.00 77.62 195 GLY A CA 1
ATOM 1546 C C . GLY A 1 195 ? 0.669 -30.657 0.210 1.00 77.62 195 GLY A C 1
ATOM 1547 O O . GLY A 1 195 ? 0.981 -30.798 1.396 1.00 77.62 195 GLY A O 1
ATOM 1548 N N . PHE A 1 196 ? 1.535 -30.878 -0.780 1.00 76.25 196 PHE A N 1
ATOM 1549 C CA . PHE A 1 196 ? 2.943 -31.200 -0.556 1.00 76.25 196 PHE A CA 1
ATOM 1550 C C . PHE A 1 196 ? 3.709 -30.028 0.064 1.00 76.25 196 PHE A C 1
ATOM 1552 O O . PHE A 1 196 ? 4.406 -30.232 1.062 1.00 76.25 196 PHE A O 1
ATOM 1559 N N . LEU A 1 197 ? 3.534 -28.803 -0.456 1.00 72.88 197 LEU A N 1
ATOM 1560 C CA . LEU A 1 197 ? 4.132 -27.589 0.121 1.00 72.88 197 LEU A CA 1
ATOM 1561 C C . LEU A 1 197 ? 3.786 -27.456 1.603 1.00 72.88 197 LEU A C 1
ATOM 1563 O O . LEU A 1 197 ? 4.606 -27.009 2.399 1.00 72.88 197 LEU A O 1
ATOM 1567 N N . THR A 1 198 ? 2.609 -27.939 2.005 1.00 74.00 198 THR A N 1
ATOM 1568 C CA . THR A 1 198 ? 2.206 -27.923 3.406 1.00 74.00 198 THR A CA 1
ATOM 1569 C C . THR A 1 198 ? 3.030 -28.803 4.332 1.00 74.00 198 THR A C 1
ATOM 1571 O O . THR A 1 198 ? 3.235 -28.446 5.490 1.00 74.00 198 THR A O 1
ATOM 1574 N N . LYS A 1 199 ? 3.536 -29.925 3.825 1.00 73.00 199 LYS A N 1
ATOM 1575 C CA . LYS A 1 199 ? 4.297 -30.907 4.606 1.00 73.00 199 LYS A CA 1
ATOM 1576 C C . LYS A 1 199 ? 5.806 -30.692 4.513 1.00 73.00 199 LYS A C 1
ATOM 1578 O O . LYS A 1 199 ? 6.518 -31.007 5.458 1.00 73.00 199 LYS A O 1
ATOM 1583 N N . ALA A 1 200 ? 6.287 -30.186 3.379 1.00 71.81 200 ALA A N 1
ATOM 1584 C CA . ALA A 1 200 ? 7.714 -30.065 3.085 1.00 71.81 200 ALA A CA 1
ATOM 1585 C C . ALA A 1 200 ? 8.314 -28.684 3.414 1.00 71.81 200 ALA A C 1
ATOM 1587 O O . ALA A 1 200 ? 9.531 -28.514 3.337 1.00 71.81 200 ALA A O 1
ATOM 1588 N N . ARG A 1 201 ? 7.484 -27.689 3.754 1.00 70.56 201 ARG A N 1
ATOM 1589 C CA . ARG A 1 201 ? 7.929 -26.309 3.993 1.00 70.56 201 ARG A CA 1
ATOM 1590 C C . ARG A 1 201 ? 8.809 -26.158 5.232 1.00 70.56 201 ARG A C 1
ATOM 1592 O O . ARG A 1 201 ? 8.523 -26.705 6.295 1.00 70.56 201 ARG A O 1
ATOM 1599 N N . LYS A 1 202 ? 9.827 -25.305 5.107 1.00 78.75 202 LYS A N 1
ATOM 1600 C CA . LYS A 1 202 ? 10.556 -24.737 6.244 1.00 78.75 202 LYS A CA 1
ATOM 1601 C C . LYS A 1 202 ? 9.863 -23.453 6.683 1.00 78.75 202 LYS A C 1
ATOM 1603 O O . LYS A 1 202 ? 9.637 -22.561 5.867 1.00 78.75 202 LYS A O 1
ATOM 1608 N N . TYR A 1 203 ? 9.555 -23.365 7.968 1.00 79.75 203 TYR A N 1
ATOM 1609 C CA . TYR A 1 203 ? 8.983 -22.164 8.557 1.00 79.75 203 TYR A CA 1
ATOM 1610 C C . TYR A 1 203 ? 10.063 -21.189 9.004 1.00 79.75 203 TYR A C 1
ATOM 1612 O O . TYR A 1 203 ? 11.058 -21.579 9.613 1.00 79.75 203 TYR A O 1
ATOM 1620 N N . THR A 1 204 ? 9.820 -19.911 8.746 1.00 81.25 204 THR A N 1
ATOM 1621 C CA . THR A 1 204 ? 10.600 -18.792 9.267 1.00 81.25 204 THR A CA 1
ATOM 1622 C C . THR A 1 204 ? 9.804 -18.137 10.388 1.00 81.25 204 THR A C 1
ATOM 1624 O O . THR A 1 204 ? 8.643 -17.774 10.202 1.00 81.25 204 THR A O 1
ATOM 1627 N N . PHE A 1 205 ? 10.401 -18.032 11.572 1.00 83.31 205 PHE A N 1
ATOM 1628 C CA . PHE A 1 205 ? 9.736 -17.471 12.744 1.00 83.31 205 PHE A CA 1
ATOM 1629 C C . PHE A 1 205 ? 9.837 -15.944 12.763 1.00 83.31 205 PHE A C 1
ATOM 1631 O O . PHE A 1 205 ? 10.934 -15.401 12.639 1.00 83.31 205 PHE A O 1
ATOM 1638 N N . PHE A 1 206 ? 8.713 -15.270 13.015 1.00 78.69 206 PHE A N 1
ATOM 1639 C CA . PHE A 1 206 ? 8.665 -13.839 13.311 1.00 78.69 206 PHE A CA 1
ATOM 1640 C C . PHE A 1 206 ? 7.871 -13.551 14.576 1.00 78.69 206 PHE A C 1
ATOM 1642 O O . PHE A 1 206 ? 6.816 -14.136 14.826 1.00 78.69 206 PHE A O 1
ATOM 1649 N N . LYS A 1 207 ? 8.362 -12.591 15.364 1.00 86.81 207 LYS A N 1
ATOM 1650 C CA . LYS A 1 207 ? 7.625 -12.066 16.513 1.00 86.81 207 LYS A CA 1
ATOM 1651 C C . LYS A 1 207 ? 6.335 -11.360 16.058 1.00 86.81 207 LYS A C 1
ATOM 1653 O O . LYS A 1 207 ? 6.379 -10.683 15.029 1.00 86.81 207 LYS A O 1
ATOM 1658 N N . PRO A 1 208 ? 5.229 -11.445 16.822 1.00 89.06 208 PRO A N 1
ATOM 1659 C CA . PRO A 1 208 ? 3.940 -10.841 16.468 1.00 89.06 208 PRO A CA 1
ATOM 1660 C C . PRO A 1 208 ? 4.027 -9.378 16.040 1.00 89.06 208 PRO A C 1
ATOM 1662 O O . PRO A 1 208 ? 3.493 -9.011 14.997 1.00 89.06 208 PRO A O 1
ATOM 1665 N N . LYS A 1 209 ? 4.808 -8.568 16.770 1.00 87.44 209 LYS A N 1
ATOM 1666 C CA . LYS A 1 209 ? 5.090 -7.170 16.413 1.00 87.44 209 LYS A CA 1
ATOM 1667 C C . LYS A 1 209 ? 5.510 -7.010 14.947 1.00 87.44 209 LYS A C 1
ATOM 1669 O O . LYS A 1 209 ? 4.996 -6.149 14.245 1.00 87.44 209 LYS A O 1
ATOM 1674 N N . PHE A 1 210 ? 6.456 -7.825 14.487 1.00 86.38 210 PHE A N 1
ATOM 1675 C CA . PHE A 1 210 ? 6.997 -7.736 13.130 1.00 86.38 210 PHE A CA 1
ATOM 1676 C C . PHE A 1 210 ? 6.023 -8.264 12.085 1.00 86.38 210 PHE A C 1
ATOM 1678 O O . PHE A 1 210 ? 6.000 -7.743 10.974 1.00 86.38 210 PHE A O 1
ATOM 1685 N N . ILE A 1 211 ? 5.188 -9.240 12.448 1.00 84.56 211 ILE A N 1
ATOM 1686 C CA . ILE A 1 211 ? 4.095 -9.692 11.588 1.00 84.56 211 ILE A CA 1
ATOM 1687 C C . ILE A 1 211 ? 3.111 -8.558 11.344 1.00 84.56 211 ILE A C 1
ATOM 1689 O O . ILE A 1 211 ? 2.753 -8.345 10.194 1.00 84.56 211 ILE A O 1
ATOM 1693 N N . PHE A 1 212 ? 2.731 -7.784 12.362 1.00 85.94 212 PHE A N 1
ATOM 1694 C CA . PHE A 1 212 ? 1.786 -6.686 12.153 1.00 85.94 212 PHE A CA 1
ATOM 1695 C C . PHE A 1 212 ? 2.325 -5.615 11.203 1.00 85.94 212 PHE A C 1
ATOM 1697 O O . PHE A 1 212 ? 1.636 -5.281 10.246 1.00 85.94 212 PHE A O 1
ATOM 1704 N N . TYR A 1 213 ? 3.561 -5.135 11.388 1.00 84.62 213 TYR A N 1
ATOM 1705 C CA . TYR A 1 213 ? 4.135 -4.160 10.448 1.00 84.62 213 TYR A CA 1
ATOM 1706 C C . TYR A 1 213 ? 4.291 -4.728 9.041 1.00 84.62 213 TYR A C 1
ATOM 1708 O O . TYR A 1 213 ? 3.893 -4.086 8.073 1.00 84.62 213 TYR A O 1
ATOM 1716 N N . ALA A 1 214 ? 4.908 -5.906 8.918 1.00 82.38 214 ALA A N 1
ATOM 1717 C CA . ALA A 1 214 ? 5.259 -6.453 7.616 1.00 82.38 214 ALA A CA 1
ATOM 1718 C C . ALA A 1 214 ? 4.031 -6.884 6.820 1.00 82.38 214 ALA A C 1
ATOM 1720 O O . ALA A 1 214 ? 4.023 -6.692 5.609 1.00 82.38 214 ALA A O 1
ATOM 1721 N N . THR A 1 215 ? 3.019 -7.436 7.494 1.00 83.88 215 THR A N 1
ATOM 1722 C CA . THR A 1 215 ? 1.777 -7.848 6.837 1.00 83.88 215 THR A CA 1
ATOM 1723 C C . THR A 1 215 ? 0.976 -6.621 6.434 1.00 83.88 215 THR A C 1
ATOM 1725 O O . THR A 1 215 ? 0.673 -6.475 5.263 1.00 83.88 215 THR A O 1
ATOM 1728 N N . TYR A 1 216 ? 0.772 -5.648 7.335 1.00 85.69 216 TYR A N 1
ATOM 1729 C CA . TYR A 1 216 ? 0.127 -4.380 6.970 1.00 85.69 216 TYR A CA 1
ATOM 1730 C C . TYR A 1 216 ? 0.769 -3.733 5.731 1.00 85.69 216 TYR A C 1
ATOM 1732 O O . TYR A 1 216 ? 0.081 -3.338 4.791 1.00 85.69 216 TYR A O 1
ATOM 1740 N N . LEU A 1 217 ? 2.103 -3.661 5.706 1.00 84.75 217 LEU A N 1
ATOM 1741 C CA . LEU A 1 217 ? 2.833 -3.137 4.557 1.00 84.75 217 LEU A CA 1
ATOM 1742 C C . LEU A 1 217 ? 2.713 -4.023 3.313 1.00 84.75 217 LEU A C 1
ATOM 1744 O O . LEU A 1 217 ? 2.680 -3.468 2.218 1.00 84.75 217 LEU A O 1
ATOM 1748 N N . SER A 1 218 ? 2.673 -5.356 3.444 1.00 81.38 218 SER A N 1
ATOM 1749 C CA . SER A 1 218 ? 2.501 -6.246 2.291 1.00 81.38 218 SER A CA 1
ATOM 1750 C C . SER A 1 218 ? 1.129 -6.105 1.654 1.00 81.38 218 SER A C 1
ATOM 1752 O O . SER A 1 218 ? 1.076 -6.017 0.431 1.00 81.38 218 SER A O 1
ATOM 1754 N N . GLU A 1 219 ? 0.075 -5.992 2.463 1.00 80.38 219 GLU A N 1
ATOM 1755 C CA . GLU A 1 219 ? -1.290 -5.750 1.985 1.00 80.38 219 GLU A CA 1
ATOM 1756 C C . GLU A 1 219 ? -1.364 -4.414 1.231 1.00 80.38 219 GLU A C 1
ATOM 1758 O O . GLU A 1 219 ? -1.781 -4.341 0.074 1.00 80.38 219 GLU A O 1
ATOM 1763 N N . LYS A 1 220 ? -0.875 -3.325 1.848 1.00 83.56 220 LYS A N 1
ATOM 1764 C CA . LYS A 1 220 ? -0.972 -1.990 1.236 1.00 83.56 220 LYS A CA 1
ATOM 1765 C C . LYS A 1 220 ? -0.097 -1.850 -0.012 1.00 83.56 220 LYS A C 1
ATOM 1767 O O . LYS A 1 220 ? -0.541 -1.250 -0.989 1.00 83.56 220 LYS A O 1
ATOM 1772 N N . ILE A 1 221 ? 1.112 -2.417 -0.030 1.00 82.50 221 ILE A N 1
ATOM 1773 C CA . ILE A 1 221 ? 1.936 -2.387 -1.246 1.00 82.50 221 ILE A CA 1
ATOM 1774 C C . ILE A 1 221 ? 1.379 -3.311 -2.336 1.00 82.50 221 ILE A C 1
ATOM 1776 O O . ILE A 1 221 ? 1.466 -2.973 -3.514 1.00 82.50 221 ILE A O 1
ATOM 1780 N N . GLY A 1 222 ? 0.790 -4.455 -1.968 1.00 77.25 222 GLY A N 1
ATOM 1781 C CA . GLY A 1 222 ? 0.107 -5.366 -2.887 1.00 77.25 222 GLY A CA 1
ATOM 1782 C C . GLY A 1 222 ? -1.051 -4.671 -3.595 1.00 77.25 222 GLY A C 1
ATOM 1783 O O . GLY A 1 222 ? -1.074 -4.628 -4.828 1.00 77.25 222 GLY A O 1
ATOM 1784 N N . TYR A 1 223 ? -1.919 -4.008 -2.822 1.00 82.56 223 TYR A N 1
ATOM 1785 C CA . TYR A 1 223 ? -2.998 -3.163 -3.332 1.00 82.56 223 TYR A CA 1
ATOM 1786 C C . TYR A 1 223 ? -2.503 -2.180 -4.399 1.00 82.56 223 TYR A C 1
ATOM 1788 O O . TYR A 1 223 ? -2.965 -2.231 -5.541 1.00 82.56 223 TYR A O 1
ATOM 1796 N N . TRP A 1 224 ? -1.526 -1.327 -4.057 1.00 83.31 224 TRP A N 1
ATOM 1797 C CA . TRP A 1 224 ? -1.041 -0.279 -4.961 1.00 83.31 224 TRP A CA 1
ATOM 1798 C C . TRP A 1 224 ? -0.419 -0.835 -6.239 1.00 83.31 224 TRP A C 1
ATOM 1800 O O . TRP A 1 224 ? -0.608 -0.265 -7.313 1.00 83.31 224 TRP A O 1
ATOM 1810 N N . ARG A 1 225 ? 0.266 -1.978 -6.166 1.00 85.25 225 ARG A N 1
ATOM 1811 C CA . ARG A 1 225 ? 0.811 -2.647 -7.356 1.00 85.25 225 ARG A CA 1
ATOM 1812 C C . ARG A 1 225 ? -0.292 -3.131 -8.275 1.00 85.25 225 ARG A C 1
ATOM 1814 O O . ARG A 1 225 ? -0.276 -2.828 -9.467 1.00 85.25 225 ARG A O 1
ATOM 1821 N N . TYR A 1 226 ? -1.241 -3.884 -7.729 1.00 81.38 226 TYR A N 1
ATOM 1822 C CA . TYR A 1 226 ? -2.280 -4.519 -8.526 1.00 81.38 226 TYR A CA 1
ATOM 1823 C C . TYR A 1 226 ? -3.231 -3.493 -9.136 1.00 81.38 226 TYR A C 1
ATOM 1825 O O . TYR A 1 226 ? -3.529 -3.596 -10.326 1.00 81.38 226 TYR A O 1
ATOM 1833 N N . ILE A 1 227 ? -3.629 -2.459 -8.385 1.00 79.62 227 ILE A N 1
ATOM 1834 C CA . ILE A 1 227 ? -4.491 -1.402 -8.923 1.00 79.62 227 ILE A CA 1
ATOM 1835 C C . ILE A 1 227 ? -3.779 -0.567 -9.993 1.00 79.62 227 ILE A C 1
ATOM 1837 O O . ILE A 1 227 ? -4.399 -0.206 -10.993 1.00 79.62 227 ILE A O 1
ATOM 1841 N N . THR A 1 228 ? -2.477 -0.301 -9.836 1.00 83.38 228 THR A N 1
ATOM 1842 C CA . THR A 1 228 ? -1.687 0.438 -10.835 1.00 83.38 228 THR A CA 1
ATOM 1843 C C . THR A 1 228 ? -1.569 -0.360 -12.131 1.00 83.38 228 THR A C 1
ATOM 1845 O O . THR A 1 228 ? -1.865 0.170 -13.201 1.00 83.38 228 THR A O 1
ATOM 1848 N N . ILE A 1 229 ? -1.228 -1.652 -12.042 1.00 83.19 229 ILE A N 1
ATOM 1849 C CA . ILE A 1 229 ? -1.175 -2.549 -13.207 1.00 83.19 229 ILE A CA 1
ATOM 1850 C C . ILE A 1 229 ? -2.551 -2.642 -13.875 1.00 83.19 229 ILE A C 1
ATOM 1852 O O . ILE A 1 229 ? -2.650 -2.518 -15.093 1.00 83.19 229 ILE A O 1
ATOM 1856 N N . PHE A 1 230 ? -3.620 -2.820 -13.096 1.00 83.94 230 PHE A N 1
ATOM 1857 C CA . PHE A 1 230 ? -4.980 -2.892 -13.626 1.00 83.94 230 PHE A CA 1
ATOM 1858 C C . PHE A 1 230 ? -5.370 -1.621 -14.385 1.00 83.94 230 PHE A C 1
ATOM 1860 O O . PHE A 1 230 ? -5.824 -1.704 -15.524 1.00 83.94 230 PHE A O 1
ATOM 1867 N N . ARG A 1 231 ? -5.176 -0.444 -13.778 1.00 85.94 231 ARG A N 1
ATOM 1868 C CA . ARG A 1 231 ? -5.511 0.848 -14.397 1.00 85.94 231 ARG A CA 1
ATOM 1869 C C . ARG A 1 231 ? -4.716 1.072 -15.681 1.00 85.94 231 ARG A C 1
ATOM 1871 O O . ARG A 1 231 ? -5.301 1.486 -16.679 1.00 85.94 231 ARG A O 1
ATOM 1878 N N . HIS A 1 232 ? -3.426 0.739 -15.671 1.00 87.75 232 HIS A N 1
ATOM 1879 C CA . HIS A 1 232 ? -2.568 0.803 -16.854 1.00 87.75 232 HIS A CA 1
ATOM 1880 C C . HIS A 1 232 ? -3.069 -0.104 -17.981 1.00 87.75 232 HIS A C 1
ATOM 1882 O O . HIS A 1 232 ? -3.270 0.362 -19.097 1.00 87.75 232 HIS A O 1
ATOM 1888 N N . LEU A 1 233 ? -3.339 -1.379 -17.693 1.00 87.00 233 LEU A N 1
ATOM 1889 C CA . LEU A 1 233 ? -3.791 -2.348 -18.698 1.00 87.00 233 LEU A CA 1
ATOM 1890 C C . LEU A 1 233 ? -5.223 -2.092 -19.180 1.00 87.00 233 LEU A C 1
ATOM 1892 O O . LEU A 1 233 ? -5.564 -2.421 -20.312 1.00 87.00 233 LEU A O 1
ATOM 1896 N N . LYS A 1 234 ? -6.066 -1.480 -18.344 1.00 87.62 234 LYS A N 1
ATOM 1897 C CA . LYS A 1 234 ? -7.399 -1.013 -18.738 1.00 87.62 234 LYS A CA 1
ATOM 1898 C C . LYS A 1 234 ? -7.315 0.157 -19.720 1.00 87.62 234 LYS A C 1
ATOM 1900 O O . LYS A 1 234 ? -8.132 0.225 -20.634 1.00 87.62 234 LYS A O 1
ATOM 1905 N N . ALA A 1 235 ? -6.352 1.060 -19.531 1.00 89.69 235 ALA A N 1
ATOM 1906 C CA . ALA A 1 235 ? -6.096 2.176 -20.441 1.00 89.69 235 ALA A CA 1
ATOM 1907 C C . ALA A 1 235 ? -5.353 1.747 -21.718 1.00 89.69 235 ALA A C 1
ATOM 1909 O O . ALA A 1 235 ? -5.574 2.349 -22.764 1.00 89.69 235 ALA A O 1
ATOM 1910 N N . ASN A 1 236 ? -4.537 0.689 -21.640 1.00 90.44 236 ASN A N 1
ATOM 1911 C CA . ASN A 1 236 ? -3.729 0.168 -22.744 1.00 90.44 236 ASN A CA 1
ATOM 1912 C C . ASN A 1 236 ? -3.959 -1.353 -22.938 1.00 90.44 236 ASN A C 1
ATOM 1914 O O . ASN A 1 236 ? -3.108 -2.172 -22.561 1.00 90.44 236 ASN A O 1
ATOM 1918 N N . PRO A 1 237 ? -5.124 -1.771 -23.480 1.00 90.62 237 PRO A N 1
ATOM 1919 C CA . PRO A 1 237 ? -5.503 -3.184 -23.589 1.00 90.62 237 PRO A CA 1
ATOM 1920 C C . PRO A 1 237 ? -4.557 -4.042 -24.441 1.00 90.62 237 PRO A C 1
ATOM 1922 O O . PRO A 1 237 ? -4.535 -5.264 -24.285 1.00 90.62 237 PRO A O 1
ATOM 1925 N N . GLU A 1 238 ? -3.775 -3.434 -25.334 1.00 89.56 238 GLU A N 1
ATOM 1926 C CA . GLU A 1 238 ? -2.781 -4.099 -26.181 1.00 89.56 238 GLU A CA 1
ATOM 1927 C C . GLU A 1 238 ? -1.653 -4.766 -25.382 1.00 89.56 238 GLU A C 1
ATOM 1929 O O . GLU A 1 238 ? -1.105 -5.775 -25.823 1.00 89.56 238 GLU A O 1
ATOM 1934 N N . TYR A 1 239 ? -1.356 -4.261 -24.182 1.00 88.38 239 TYR A N 1
ATOM 1935 C CA . TYR A 1 239 ? -0.351 -4.832 -23.283 1.00 88.38 239 TYR A CA 1
ATOM 1936 C C . TYR A 1 239 ? -0.915 -5.917 -22.357 1.00 88.38 239 TYR A C 1
ATOM 1938 O O . TYR A 1 239 ? -0.193 -6.498 -21.542 1.00 88.38 239 TYR A O 1
ATOM 1946 N N . GLN A 1 240 ? -2.212 -6.226 -22.451 1.00 87.25 240 GLN A N 1
ATOM 1947 C CA . GLN A 1 240 ? -2.849 -7.226 -21.602 1.00 87.25 240 GLN A CA 1
ATOM 1948 C C . GLN A 1 240 ? -2.552 -8.648 -22.107 1.00 87.25 240 GLN A C 1
ATOM 1950 O O . GLN A 1 240 ? -3.384 -9.305 -22.736 1.00 87.25 240 GLN A O 1
ATOM 1955 N N . VAL A 1 241 ? -1.366 -9.151 -21.765 1.00 86.69 241 VAL A N 1
ATOM 1956 C CA . VAL A 1 241 ? -0.848 -10.458 -22.211 1.00 86.69 241 VAL A CA 1
ATOM 1957 C C . VAL A 1 241 ? -1.584 -11.669 -21.624 1.00 86.69 241 VAL A C 1
ATOM 1959 O O . VAL A 1 241 ? -1.440 -12.784 -22.126 1.00 86.69 241 VAL A O 1
ATOM 1962 N N . TYR A 1 242 ? -2.365 -11.482 -20.554 1.00 90.19 242 TYR A N 1
ATOM 1963 C CA . TYR A 1 242 ? -3.092 -12.564 -19.892 1.00 90.19 242 TYR A CA 1
ATOM 1964 C C . TYR A 1 242 ? -4.352 -12.065 -19.151 1.00 90.19 242 TYR A C 1
ATOM 1966 O O . TYR A 1 242 ? -4.293 -11.011 -18.518 1.00 90.19 242 TYR A O 1
ATOM 1974 N N . PRO A 1 243 ? -5.488 -12.797 -19.145 1.00 90.81 243 PRO A N 1
ATOM 1975 C CA . PRO A 1 243 ? -6.744 -12.290 -18.576 1.00 90.81 243 PRO A CA 1
ATOM 1976 C C . PRO A 1 243 ? -6.760 -12.089 -17.057 1.00 90.81 243 PRO A C 1
ATOM 1978 O O . PRO A 1 243 ? -7.674 -11.436 -16.561 1.00 90.81 243 PRO A O 1
ATOM 1981 N N . ILE A 1 244 ? -5.781 -12.621 -16.310 1.00 88.00 244 ILE A N 1
ATOM 1982 C CA . ILE A 1 244 ? -5.742 -12.513 -14.838 1.00 88.00 244 ILE A CA 1
ATOM 1983 C C . ILE A 1 244 ? -5.839 -11.065 -14.349 1.00 88.00 244 ILE A C 1
ATOM 1985 O O . ILE A 1 244 ? -6.483 -10.802 -13.338 1.00 88.00 244 ILE A O 1
ATOM 1989 N N . PHE A 1 245 ? -5.274 -10.122 -15.106 1.00 84.06 245 PHE A N 1
ATOM 1990 C CA . PHE A 1 245 ? -5.246 -8.710 -14.742 1.00 84.06 245 PHE A CA 1
ATOM 1991 C C . PHE A 1 245 ? -6.644 -8.087 -14.674 1.00 84.06 245 PHE A C 1
ATOM 1993 O O . PHE A 1 245 ? -6.856 -7.187 -13.872 1.00 84.06 245 PHE A O 1
ATOM 2000 N N . LYS A 1 246 ? -7.629 -8.610 -15.421 1.00 85.94 246 LYS A N 1
ATOM 2001 C CA . LYS A 1 246 ? -9.030 -8.149 -15.357 1.00 85.94 246 LYS A CA 1
ATOM 2002 C C . LYS A 1 246 ? -9.673 -8.364 -13.980 1.00 85.94 246 LYS A C 1
ATOM 2004 O O . LYS A 1 246 ? -10.686 -7.745 -13.684 1.00 85.94 246 LYS A O 1
ATOM 2009 N N . TYR A 1 247 ? -9.098 -9.241 -13.158 1.00 86.75 247 TYR A N 1
ATOM 2010 C CA . TYR A 1 247 ? -9.619 -9.612 -11.842 1.00 86.75 247 TYR A CA 1
ATOM 2011 C C . TYR A 1 247 ? -8.924 -8.847 -10.704 1.00 86.75 247 TYR A C 1
ATOM 2013 O O . TYR A 1 247 ? -9.322 -8.966 -9.547 1.00 86.75 247 TYR A O 1
ATOM 2021 N N . PHE A 1 248 ? -7.888 -8.058 -11.015 1.00 79.69 248 PHE A N 1
ATOM 2022 C CA . PHE A 1 248 ? -7.085 -7.361 -10.009 1.00 79.69 248 PHE A CA 1
ATOM 2023 C C . PHE A 1 248 ? -7.848 -6.239 -9.301 1.00 79.69 248 PHE A C 1
ATOM 2025 O O . PHE A 1 248 ? -7.551 -5.981 -8.144 1.00 79.69 248 PHE A O 1
ATOM 2032 N N . GLU A 1 249 ? -8.845 -5.614 -9.938 1.00 79.06 249 GLU A N 1
ATOM 2033 C CA . GLU A 1 249 ? -9.665 -4.563 -9.310 1.00 79.06 249 GLU A CA 1
ATOM 2034 C C . GLU A 1 249 ? -10.424 -5.074 -8.083 1.00 79.06 249 GLU A C 1
ATOM 2036 O O . GLU A 1 249 ? -10.437 -4.431 -7.044 1.00 79.06 249 GLU A O 1
ATOM 2041 N N . ASN A 1 250 ? -11.027 -6.254 -8.174 1.00 79.12 250 ASN A N 1
ATOM 2042 C CA . ASN A 1 250 ? -11.759 -6.837 -7.056 1.00 79.12 250 ASN A CA 1
ATOM 2043 C C . ASN A 1 250 ? -10.835 -7.552 -6.076 1.00 79.12 250 ASN A C 1
ATOM 2045 O O . ASN A 1 250 ? -11.066 -7.484 -4.870 1.00 79.12 250 ASN A O 1
ATOM 2049 N N . TRP A 1 251 ? -9.778 -8.196 -6.579 1.00 80.94 251 TRP A N 1
ATOM 2050 C CA . TRP A 1 251 ? -8.724 -8.752 -5.734 1.00 80.94 251 TRP A CA 1
ATOM 2051 C C . TRP A 1 251 ? -8.139 -7.665 -4.834 1.00 80.94 251 TRP A C 1
ATOM 2053 O O . TRP A 1 251 ? -8.104 -7.842 -3.625 1.00 80.94 251 TRP A O 1
ATOM 2063 N N . CYS A 1 252 ? -7.752 -6.507 -5.376 1.00 77.56 252 CYS A N 1
ATOM 2064 C CA . CYS A 1 252 ? -7.137 -5.457 -4.571 1.00 77.56 252 CYS A CA 1
ATOM 2065 C C . CYS A 1 252 ? -8.084 -4.928 -3.482 1.00 77.56 252 CYS A C 1
ATOM 2067 O O . CYS A 1 252 ? -7.617 -4.494 -2.437 1.00 77.56 252 CYS A O 1
ATOM 2069 N N . GLN A 1 253 ? -9.405 -5.018 -3.655 1.00 80.19 253 GLN A N 1
ATOM 2070 C CA . GLN A 1 253 ? -10.332 -4.704 -2.565 1.00 80.19 253 GLN A CA 1
ATOM 2071 C C . GLN A 1 253 ? -10.254 -5.709 -1.404 1.00 80.19 253 GLN A C 1
ATOM 2073 O O . GLN A 1 253 ? -10.438 -5.298 -0.260 1.00 80.19 253 GLN A O 1
ATOM 2078 N N . ASP A 1 254 ? -9.953 -6.992 -1.658 1.00 84.62 254 ASP A N 1
ATOM 2079 C CA . ASP A 1 254 ? -9.642 -7.947 -0.581 1.00 84.62 254 ASP A CA 1
ATOM 2080 C C . ASP A 1 254 ? -8.391 -7.479 0.177 1.00 84.62 254 ASP A C 1
ATOM 2082 O O . ASP A 1 254 ? -8.469 -7.273 1.384 1.00 84.62 254 ASP A O 1
ATOM 2086 N N . GLU A 1 255 ? -7.299 -7.171 -0.530 1.00 77.94 255 GLU A N 1
ATOM 2087 C CA . GLU A 1 255 ? -6.048 -6.661 0.070 1.00 77.94 255 GLU A CA 1
ATOM 2088 C C . GLU A 1 255 ? -6.272 -5.364 0.868 1.00 77.94 255 GLU A C 1
ATOM 2090 O O . GLU A 1 255 ? -5.687 -5.152 1.932 1.00 77.94 255 GLU A O 1
ATOM 2095 N N . ASN A 1 256 ? -7.140 -4.465 0.383 1.00 80.75 256 ASN A N 1
ATOM 2096 C CA . ASN A 1 256 ? -7.442 -3.225 1.096 1.00 80.75 256 ASN A CA 1
ATOM 2097 C C . ASN A 1 256 ? -8.123 -3.523 2.439 1.00 80.75 256 ASN A C 1
ATOM 2099 O O . ASN A 1 256 ? -7.646 -3.032 3.467 1.00 80.75 256 ASN A O 1
ATOM 2103 N N . ARG A 1 257 ? -9.147 -4.395 2.437 1.00 87.81 257 ARG A N 1
ATOM 2104 C CA . ARG A 1 257 ? -9.846 -4.878 3.643 1.00 87.81 257 ARG A CA 1
ATOM 2105 C C . ARG A 1 257 ? -8.910 -5.615 4.599 1.00 87.81 257 ARG A C 1
ATOM 2107 O O . ARG A 1 257 ? -8.998 -5.427 5.813 1.00 87.81 257 ARG A O 1
ATOM 2114 N N . HIS A 1 258 ? -7.995 -6.431 4.075 1.00 87.94 258 HIS A N 1
ATOM 2115 C CA . HIS A 1 258 ? -6.965 -7.108 4.870 1.00 87.94 258 HIS A CA 1
ATOM 2116 C C . HIS A 1 258 ? -6.058 -6.074 5.541 1.00 87.94 258 HIS A C 1
ATOM 2118 O O . HIS A 1 258 ? -5.854 -6.112 6.757 1.00 87.94 258 HIS A O 1
ATOM 2124 N N . GLY A 1 259 ? -5.600 -5.075 4.787 1.00 82.25 259 GLY A N 1
ATOM 2125 C CA . GLY A 1 259 ? -4.819 -3.959 5.309 1.00 82.25 259 GLY A CA 1
ATOM 2126 C C . GLY A 1 259 ? -5.560 -3.131 6.367 1.00 82.25 259 GLY A C 1
ATOM 2127 O O . GLY A 1 259 ? -4.940 -2.701 7.339 1.00 82.25 259 GLY A O 1
ATOM 2128 N N . ASP A 1 260 ? -6.868 -2.925 6.224 1.00 85.25 260 ASP A N 1
ATOM 2129 C CA . ASP A 1 260 ? -7.686 -2.196 7.205 1.00 85.25 260 ASP A CA 1
ATOM 2130 C C . ASP A 1 260 ? -7.864 -2.990 8.497 1.00 85.25 260 ASP A C 1
ATOM 2132 O O . ASP A 1 260 ? -7.736 -2.440 9.594 1.00 85.25 260 ASP A O 1
ATOM 2136 N N . PHE A 1 261 ? -8.028 -4.308 8.386 1.00 92.06 261 PHE A N 1
ATOM 2137 C CA . PHE A 1 261 ? -7.983 -5.187 9.544 1.00 92.06 261 PHE A CA 1
ATOM 2138 C C . PHE A 1 261 ? -6.631 -5.103 10.260 1.00 92.06 261 PHE A C 1
ATOM 2140 O O . PHE A 1 261 ? -6.596 -4.852 11.464 1.00 92.06 261 PHE A O 1
ATOM 2147 N N . PHE A 1 262 ? -5.505 -5.211 9.547 1.00 88.56 262 PHE A N 1
ATOM 2148 C CA . PHE A 1 262 ? -4.177 -5.069 10.159 1.00 88.56 262 PHE A CA 1
ATOM 2149 C C . PHE A 1 262 ? -3.913 -3.672 10.739 1.00 88.56 262 PHE A C 1
ATOM 2151 O O . PHE A 1 262 ? -3.211 -3.553 11.746 1.00 88.56 262 PHE A O 1
ATOM 2158 N N . SER A 1 263 ? -4.503 -2.625 10.161 1.00 87.31 263 SER A N 1
ATOM 2159 C CA . SER A 1 263 ? -4.508 -1.276 10.734 1.00 87.31 263 SER A CA 1
ATOM 2160 C C . SER A 1 263 ? -5.209 -1.260 12.097 1.00 87.31 263 SER A C 1
ATOM 2162 O O . SER A 1 263 ? -4.629 -0.780 13.074 1.00 87.31 263 SER A O 1
ATOM 2164 N N . ALA A 1 264 ? -6.393 -1.871 12.213 1.00 88.56 264 ALA A N 1
ATOM 2165 C CA . ALA A 1 264 ? -7.087 -2.024 13.493 1.00 88.56 264 ALA A CA 1
ATOM 2166 C C . ALA A 1 264 ? -6.271 -2.858 14.502 1.00 88.56 264 ALA A C 1
ATOM 2168 O O . ALA A 1 264 ? -6.173 -2.487 15.675 1.00 88.56 264 ALA A O 1
ATOM 2169 N N . LEU A 1 265 ? -5.594 -3.928 14.055 1.00 88.38 265 LEU A N 1
ATOM 2170 C CA . LEU A 1 265 ? -4.686 -4.705 14.913 1.00 88.38 265 LEU A CA 1
ATOM 2171 C C . LEU A 1 265 ? -3.519 -3.856 15.436 1.00 88.38 265 LEU A C 1
ATOM 2173 O O . LEU A 1 265 ? -3.166 -3.974 16.606 1.00 88.38 265 LEU A O 1
ATOM 2177 N N . LEU A 1 266 ? -2.927 -2.992 14.606 1.00 86.19 266 LEU A N 1
ATOM 2178 C CA . LEU A 1 266 ? -1.853 -2.084 15.023 1.00 86.19 266 LEU A CA 1
ATOM 2179 C C . LEU A 1 266 ? -2.353 -1.023 16.012 1.00 86.19 266 LEU A C 1
ATOM 2181 O O . LEU A 1 266 ? -1.691 -0.782 17.022 1.00 86.19 266 LEU A O 1
ATOM 2185 N N . LYS A 1 267 ? -3.526 -0.426 15.767 1.00 86.62 267 LYS A N 1
ATOM 2186 C CA . LYS A 1 267 ? -4.149 0.559 16.671 1.00 86.62 267 LYS A CA 1
ATOM 2187 C C . LYS A 1 267 ? -4.469 -0.033 18.042 1.00 86.62 267 LYS A C 1
ATOM 2189 O O . LYS A 1 267 ? -4.228 0.619 19.055 1.00 86.62 267 LYS A O 1
ATOM 2194 N N . ALA A 1 268 ? -4.925 -1.285 18.085 1.00 87.62 268 ALA A N 1
ATOM 2195 C CA . ALA A 1 268 ? -5.180 -2.008 19.329 1.00 87.62 268 ALA A CA 1
ATOM 2196 C C . ALA A 1 268 ? -3.907 -2.316 20.144 1.00 87.62 268 ALA A C 1
ATOM 2198 O O . ALA A 1 268 ? -3.994 -2.822 21.265 1.00 87.62 268 ALA A O 1
ATOM 2199 N N . GLN A 1 269 ? -2.724 -2.036 19.585 1.00 87.38 269 GLN A N 1
ATOM 2200 C CA . GLN A 1 269 ? -1.418 -2.243 20.204 1.00 87.38 269 GLN A CA 1
ATOM 2201 C C . GLN A 1 269 ? -0.587 -0.951 20.162 1.00 87.38 269 GLN A C 1
ATOM 2203 O O . GLN A 1 269 ? 0.425 -0.887 19.457 1.00 87.38 269 GLN A O 1
ATOM 2208 N N . PRO A 1 270 ? -0.946 0.103 20.915 1.00 84.75 270 PRO A N 1
ATOM 2209 C CA . PRO A 1 270 ? -0.287 1.399 20.772 1.00 84.75 270 PRO A CA 1
ATOM 2210 C C . PRO A 1 270 ? 1.196 1.402 21.148 1.00 84.75 270 PRO A C 1
ATOM 2212 O O . PRO A 1 270 ? 1.924 2.296 20.728 1.00 84.75 270 PRO A O 1
ATOM 2215 N N . GLN A 1 271 ? 1.704 0.387 21.853 1.00 83.56 271 GLN A N 1
ATOM 2216 C CA . GLN A 1 271 ? 3.146 0.159 22.011 1.00 83.56 271 GLN A CA 1
ATOM 2217 C C . GLN A 1 271 ? 3.882 -0.065 20.673 1.00 83.56 271 GLN A C 1
ATOM 2219 O O . GLN A 1 271 ? 5.112 -0.042 20.622 1.00 83.56 271 GLN A O 1
ATOM 2224 N N . PHE A 1 272 ? 3.150 -0.304 19.584 1.00 85.88 272 PHE A N 1
ATOM 2225 C CA . PHE A 1 272 ? 3.665 -0.383 18.221 1.00 85.88 272 PHE A CA 1
ATOM 2226 C C . PHE A 1 272 ? 3.500 0.931 17.443 1.00 85.88 272 PHE A C 1
ATOM 2228 O O . PHE A 1 272 ? 4.035 1.035 16.347 1.00 85.88 272 PHE A O 1
ATOM 2235 N N . LEU A 1 273 ? 2.836 1.957 17.978 1.00 83.69 273 LEU A N 1
ATOM 2236 C CA . LEU A 1 273 ? 2.608 3.218 17.256 1.00 83.69 273 LEU A CA 1
ATOM 2237 C C . LEU A 1 273 ? 3.065 4.468 18.023 1.00 83.69 273 LEU A C 1
ATOM 2239 O O . LEU A 1 273 ? 3.375 5.476 17.402 1.00 83.69 273 LEU A O 1
ATOM 2243 N N . ASN A 1 274 ? 3.166 4.419 19.352 1.00 78.75 274 ASN A N 1
ATOM 2244 C CA . ASN A 1 274 ? 3.246 5.639 20.163 1.00 78.75 274 ASN A CA 1
ATOM 2245 C C . ASN A 1 274 ? 4.642 5.978 20.706 1.00 78.75 274 ASN A C 1
ATOM 2247 O O . ASN A 1 274 ? 4.829 7.084 21.211 1.00 78.75 274 ASN A O 1
ATOM 2251 N N . ASP A 1 275 ? 5.624 5.073 20.637 1.00 79.19 275 ASP A N 1
ATOM 2252 C CA . ASP A 1 275 ? 6.961 5.316 21.193 1.00 79.19 275 ASP A CA 1
ATOM 2253 C C . ASP A 1 275 ? 8.017 5.673 20.127 1.00 79.19 275 ASP A C 1
ATOM 2255 O O . ASP A 1 275 ? 7.846 5.497 18.919 1.00 79.19 275 ASP A O 1
ATOM 2259 N N . TRP A 1 276 ? 9.163 6.200 20.569 1.00 84.94 276 TRP A N 1
ATOM 2260 C CA . TRP A 1 276 ? 10.266 6.530 19.657 1.00 84.94 276 TRP A CA 1
ATOM 2261 C C . TRP A 1 276 ? 10.807 5.287 18.933 1.00 84.94 276 TRP A C 1
ATOM 2263 O O . TRP A 1 276 ? 11.305 5.390 17.812 1.00 84.94 276 TRP A O 1
ATOM 2273 N N . LYS A 1 277 ? 10.679 4.096 19.539 1.00 88.50 277 LYS A N 1
ATOM 2274 C CA . LYS A 1 277 ? 11.042 2.832 18.891 1.00 88.50 277 LYS A CA 1
ATOM 2275 C C . LYS A 1 277 ? 10.086 2.531 17.740 1.00 88.50 277 LYS A C 1
ATOM 2277 O O . LYS A 1 277 ? 10.549 2.059 16.711 1.00 88.50 277 LYS A O 1
ATOM 2282 N N . ALA A 1 278 ? 8.791 2.803 17.872 1.00 87.06 278 ALA A N 1
ATOM 2283 C CA . ALA A 1 278 ? 7.786 2.629 16.831 1.00 87.06 278 ALA A CA 1
ATOM 2284 C C . ALA A 1 278 ? 8.090 3.502 15.614 1.00 87.06 278 ALA A C 1
ATOM 2286 O O . ALA A 1 278 ? 7.975 3.016 14.492 1.00 87.06 278 ALA A O 1
ATOM 2287 N N . LYS A 1 279 ? 8.583 4.733 15.811 1.00 89.00 279 LYS A N 1
ATOM 2288 C CA . LYS A 1 279 ? 9.100 5.569 14.710 1.00 89.00 279 LYS A CA 1
ATOM 2289 C C . LYS A 1 279 ? 10.234 4.880 13.950 1.00 89.00 279 LYS A C 1
ATOM 2291 O O . LYS A 1 279 ? 10.227 4.855 12.722 1.00 89.00 279 LYS A O 1
ATOM 2296 N N . LEU A 1 280 ? 11.193 4.294 14.669 1.00 89.81 280 LEU A N 1
ATOM 2297 C CA . LEU A 1 280 ? 12.304 3.562 14.054 1.00 89.81 280 LEU A CA 1
ATOM 2298 C C . LEU A 1 280 ? 11.822 2.302 13.328 1.00 89.81 280 LEU A C 1
ATOM 2300 O O . LEU A 1 280 ? 12.169 2.095 12.170 1.00 89.81 280 LEU A O 1
ATOM 2304 N N . TRP A 1 281 ? 10.979 1.493 13.973 1.00 89.06 281 TRP A N 1
ATOM 2305 C CA . TRP A 1 281 ? 10.447 0.265 13.383 1.00 89.06 281 TRP A CA 1
ATOM 2306 C C . TRP A 1 281 ? 9.599 0.539 12.143 1.00 89.06 281 TRP A C 1
ATOM 2308 O O . TRP A 1 281 ? 9.800 -0.123 11.132 1.00 89.06 281 TRP A O 1
ATOM 2318 N N . SER A 1 282 ? 8.722 1.540 12.177 1.00 88.81 282 SER A N 1
ATOM 2319 C CA . SER A 1 282 ? 7.878 1.903 11.032 1.00 88.81 282 SER A CA 1
ATOM 2320 C C . SER A 1 282 ? 8.728 2.260 9.813 1.00 88.81 282 SER A C 1
ATOM 2322 O O . SER A 1 282 ? 8.601 1.639 8.760 1.00 88.81 282 SER A O 1
ATOM 2324 N N . ARG A 1 283 ? 9.694 3.173 9.982 1.00 93.50 283 ARG A N 1
ATOM 2325 C CA . ARG A 1 283 ? 10.640 3.558 8.920 1.00 93.50 283 ARG A CA 1
ATOM 2326 C C . ARG A 1 283 ? 11.473 2.381 8.436 1.00 93.50 283 ARG A C 1
ATOM 2328 O O . ARG A 1 283 ? 11.732 2.260 7.243 1.00 93.50 283 ARG A O 1
ATOM 2335 N N . PHE A 1 284 ? 11.892 1.525 9.362 1.00 91.75 284 PHE A N 1
ATOM 2336 C CA . PHE A 1 284 ? 12.690 0.349 9.060 1.00 91.75 284 PHE A CA 1
ATOM 2337 C C . PHE A 1 284 ? 11.912 -0.619 8.160 1.00 91.75 284 PHE A C 1
ATOM 2339 O O . PHE A 1 284 ? 12.437 -1.062 7.137 1.00 91.75 284 PHE A O 1
ATOM 2346 N N . PHE A 1 285 ? 10.656 -0.919 8.501 1.00 88.94 285 PHE A N 1
ATOM 2347 C CA . PHE A 1 285 ? 9.822 -1.810 7.702 1.00 88.94 285 PHE A CA 1
ATOM 2348 C C . PHE A 1 285 ? 9.448 -1.184 6.356 1.00 88.94 285 PHE A C 1
ATOM 2350 O O . PHE A 1 285 ? 9.570 -1.874 5.344 1.00 88.94 285 PHE A O 1
ATOM 2357 N N . CYS A 1 286 ? 9.106 0.111 6.311 1.00 91.25 286 CYS A N 1
ATOM 2358 C CA . CYS A 1 286 ? 8.895 0.829 5.050 1.00 91.25 286 CYS A CA 1
ATOM 2359 C C . CYS A 1 286 ? 10.124 0.707 4.139 1.00 91.25 286 CYS A C 1
ATOM 2361 O O . CYS A 1 286 ? 10.011 0.223 3.016 1.00 91.25 286 CYS A O 1
ATOM 2363 N N . LEU A 1 287 ? 11.318 1.053 4.642 1.00 94.38 287 LEU A N 1
ATOM 2364 C CA . LEU A 1 287 ? 12.554 0.971 3.860 1.00 94.38 287 LEU A CA 1
ATOM 2365 C C . LEU A 1 287 ? 12.802 -0.442 3.342 1.00 94.38 287 LEU A C 1
ATOM 2367 O O . LEU A 1 287 ? 13.126 -0.631 2.174 1.00 94.38 287 LEU A O 1
ATOM 2371 N N . SER A 1 288 ? 12.650 -1.432 4.218 1.00 87.81 288 SER A N 1
ATOM 2372 C CA . SER A 1 288 ? 12.955 -2.820 3.892 1.00 87.81 288 SER A CA 1
ATOM 2373 C C . SER A 1 288 ? 12.020 -3.359 2.806 1.00 87.81 288 SER A C 1
ATOM 2375 O O . SER A 1 288 ? 12.480 -4.063 1.905 1.00 87.81 288 SER A O 1
ATOM 2377 N N . VAL A 1 289 ? 10.732 -2.992 2.838 1.00 86.06 289 VAL A N 1
ATOM 2378 C CA . VAL A 1 289 ? 9.760 -3.337 1.788 1.00 86.06 289 VAL A CA 1
ATOM 2379 C C . VAL A 1 289 ? 10.080 -2.611 0.480 1.00 86.06 289 VAL A C 1
ATOM 2381 O O . VAL A 1 289 ? 10.150 -3.265 -0.560 1.00 86.06 289 VAL A O 1
ATOM 2384 N N . TYR A 1 290 ? 10.335 -1.301 0.518 1.00 93.50 290 TYR A N 1
ATOM 2385 C CA . TYR A 1 290 ? 10.589 -0.501 -0.688 1.00 93.50 290 TYR A CA 1
ATOM 2386 C C . TYR A 1 290 ? 11.879 -0.913 -1.397 1.00 93.50 290 TYR A C 1
ATOM 2388 O O . TYR A 1 290 ? 11.868 -1.144 -2.602 1.00 93.50 290 TYR A O 1
ATOM 2396 N N . VAL A 1 291 ? 12.976 -1.083 -0.651 1.00 91.25 291 VAL A N 1
ATOM 2397 C CA . VAL A 1 291 ? 14.263 -1.538 -1.202 1.00 91.25 291 VAL A CA 1
ATOM 2398 C C . VAL A 1 291 ? 14.124 -2.936 -1.794 1.00 91.25 291 VAL A C 1
ATOM 2400 O O . VAL A 1 291 ? 14.599 -3.182 -2.899 1.00 91.25 291 VAL A O 1
ATOM 2403 N N . THR A 1 292 ? 13.447 -3.849 -1.091 1.00 84.75 292 THR A N 1
ATOM 2404 C CA . THR A 1 292 ? 13.189 -5.198 -1.610 1.00 84.75 292 THR A CA 1
ATOM 2405 C C . THR A 1 292 ? 12.450 -5.137 -2.936 1.00 84.75 292 THR A C 1
ATOM 2407 O O . THR A 1 292 ? 12.879 -5.788 -3.885 1.00 84.75 292 THR A O 1
ATOM 2410 N N . MET A 1 293 ? 11.338 -4.399 -2.986 1.00 87.38 293 MET A N 1
ATOM 2411 C CA . MET A 1 293 ? 10.514 -4.287 -4.184 1.00 87.38 293 MET A CA 1
ATOM 2412 C C . MET A 1 293 ? 11.340 -3.739 -5.345 1.00 87.38 293 MET A C 1
ATOM 2414 O O . MET A 1 293 ? 11.505 -4.433 -6.342 1.00 87.38 293 MET A O 1
ATOM 2418 N N . TYR A 1 294 ? 11.960 -2.574 -5.143 1.00 91.75 294 TYR A N 1
ATOM 2419 C CA . TYR A 1 294 ? 12.712 -1.862 -6.173 1.00 91.75 294 TYR A CA 1
ATOM 2420 C C . TYR A 1 294 ? 13.861 -2.701 -6.748 1.00 91.75 294 TYR A C 1
ATOM 2422 O O . TYR A 1 294 ? 14.047 -2.796 -7.959 1.00 91.75 294 TYR A O 1
ATOM 2430 N N . LEU A 1 295 ? 14.633 -3.375 -5.884 1.00 87.50 295 LEU A N 1
ATOM 2431 C CA . LEU A 1 295 ? 15.722 -4.249 -6.330 1.00 87.50 295 LEU A CA 1
ATOM 2432 C C . LEU A 1 295 ? 15.210 -5.480 -7.080 1.00 87.50 295 LEU A C 1
ATOM 2434 O O . LEU A 1 295 ? 15.838 -5.915 -8.044 1.00 87.50 295 LEU A O 1
ATOM 2438 N N . ASN A 1 296 ? 14.112 -6.067 -6.610 1.00 83.44 296 ASN A N 1
ATOM 2439 C CA . ASN A 1 296 ? 13.535 -7.281 -7.169 1.00 83.44 296 ASN A CA 1
ATOM 2440 C C . ASN A 1 296 ? 12.885 -7.031 -8.535 1.00 83.44 296 ASN A C 1
ATOM 2442 O O . ASN A 1 296 ? 12.987 -7.871 -9.427 1.00 83.44 296 ASN A O 1
ATOM 2446 N N . ASP A 1 297 ? 12.241 -5.882 -8.698 1.00 86.56 297 ASP A N 1
ATOM 2447 C CA . ASP A 1 297 ? 11.536 -5.517 -9.919 1.00 86.56 297 ASP A CA 1
ATOM 2448 C C . ASP A 1 297 ? 12.491 -4.982 -10.984 1.00 86.56 297 ASP A C 1
ATOM 2450 O O . ASP A 1 297 ? 12.391 -5.403 -12.135 1.00 86.56 297 ASP A O 1
ATOM 2454 N N . CYS A 1 298 ? 13.538 -4.240 -10.604 1.00 88.50 298 CYS A N 1
ATOM 2455 C CA . CYS A 1 298 ? 14.641 -3.897 -11.513 1.00 88.50 298 CYS A CA 1
ATOM 2456 C C . CYS A 1 298 ? 15.413 -5.121 -12.050 1.00 88.50 298 CYS A C 1
ATOM 2458 O O . CYS A 1 298 ? 16.087 -5.022 -13.073 1.00 88.50 298 CYS A O 1
ATOM 2460 N N . GLN A 1 299 ? 15.355 -6.281 -11.382 1.00 83.56 299 GLN A N 1
ATOM 2461 C CA . GLN A 1 299 ? 15.877 -7.545 -11.934 1.00 83.56 299 GLN A CA 1
ATOM 2462 C C . GLN A 1 299 ? 14.913 -8.200 -12.934 1.00 83.56 299 GLN A C 1
ATOM 2464 O O . GLN A 1 299 ? 15.318 -9.086 -13.683 1.00 83.56 299 GLN A O 1
ATOM 2469 N N . ARG A 1 300 ? 13.643 -7.785 -12.946 1.00 79.62 300 ARG A N 1
ATOM 2470 C CA . ARG A 1 300 ? 12.581 -8.295 -13.822 1.00 79.62 300 ARG A CA 1
ATOM 2471 C C . ARG A 1 300 ? 12.031 -7.217 -14.747 1.00 79.62 300 ARG A C 1
ATOM 2473 O O . ARG A 1 300 ? 10.872 -7.290 -15.139 1.00 79.62 300 ARG A O 1
ATOM 2480 N N . THR A 1 301 ? 12.851 -6.245 -15.131 1.00 87.44 301 THR A N 1
ATOM 2481 C CA . THR A 1 301 ? 12.421 -5.128 -15.979 1.00 87.44 301 THR A CA 1
ATOM 2482 C C . THR A 1 301 ? 11.703 -5.584 -17.253 1.00 87.44 301 THR A C 1
ATOM 2484 O O . THR A 1 301 ? 10.652 -5.046 -17.583 1.00 87.44 301 THR A O 1
ATOM 2487 N N . THR A 1 302 ? 12.148 -6.683 -17.869 1.00 84.69 302 THR A N 1
ATOM 2488 C CA . THR A 1 302 ? 11.502 -7.282 -19.049 1.00 84.69 302 THR A CA 1
ATOM 2489 C C . THR A 1 302 ? 10.033 -7.681 -18.827 1.00 84.69 302 THR A C 1
ATOM 2491 O O . THR A 1 302 ? 9.255 -7.669 -19.776 1.00 84.69 302 THR A O 1
ATOM 2494 N N . PHE A 1 303 ? 9.621 -8.026 -17.599 1.00 84.00 303 PHE A N 1
ATOM 2495 C CA . PHE A 1 303 ? 8.207 -8.262 -17.278 1.00 84.00 303 PHE A CA 1
ATOM 2496 C C . PHE A 1 303 ? 7.384 -6.982 -17.442 1.00 84.00 303 PHE A C 1
ATOM 2498 O O . PHE A 1 303 ? 6.375 -6.986 -18.141 1.00 84.00 303 PHE A O 1
ATOM 2505 N N . TYR A 1 304 ? 7.829 -5.906 -16.789 1.00 85.56 304 TYR A N 1
ATOM 2506 C CA . TYR A 1 304 ? 7.129 -4.625 -16.746 1.00 85.56 304 TYR A CA 1
ATOM 2507 C C . TYR A 1 304 ? 7.119 -3.959 -18.122 1.00 85.56 304 TYR A C 1
ATOM 2509 O O . TYR A 1 304 ? 6.062 -3.539 -18.584 1.00 85.56 304 TYR A O 1
ATOM 2517 N N . GLU A 1 305 ? 8.248 -3.980 -18.831 1.00 88.12 305 GLU A N 1
ATOM 2518 C CA . GLU A 1 305 ? 8.331 -3.517 -20.220 1.00 88.12 305 GLU A CA 1
ATOM 2519 C C . GLU A 1 305 ? 7.396 -4.320 -21.136 1.00 88.12 305 GLU A C 1
ATOM 2521 O O . GLU A 1 305 ? 6.724 -3.751 -21.994 1.00 88.12 305 GLU A O 1
ATOM 2526 N N . GLY A 1 306 ? 7.286 -5.636 -20.915 1.00 83.25 306 GLY A N 1
ATOM 2527 C CA . GLY A 1 306 ? 6.383 -6.514 -21.661 1.00 83.25 306 GLY A CA 1
ATOM 2528 C C . GLY A 1 306 ? 4.896 -6.192 -21.479 1.00 83.25 306 GLY A C 1
ATOM 2529 O O . GLY A 1 306 ? 4.093 -6.540 -22.343 1.00 83.25 306 GLY A O 1
ATOM 2530 N N . ILE A 1 307 ? 4.532 -5.505 -20.393 1.00 84.56 307 ILE A N 1
ATOM 2531 C CA . ILE A 1 307 ? 3.183 -4.974 -20.155 1.00 84.56 307 ILE A CA 1
ATOM 2532 C C . ILE A 1 307 ? 3.109 -3.448 -20.339 1.00 84.56 307 ILE A C 1
ATOM 2534 O O . ILE A 1 307 ? 2.147 -2.826 -19.896 1.00 84.56 307 ILE A O 1
ATOM 2538 N N . GLY A 1 308 ? 4.098 -2.835 -20.997 1.00 88.12 308 GLY A N 1
ATOM 2539 C CA . GLY A 1 308 ? 4.087 -1.416 -21.359 1.00 88.12 308 GLY A CA 1
ATOM 2540 C C . GLY A 1 308 ? 4.378 -0.450 -20.208 1.00 88.12 308 GLY A C 1
ATOM 2541 O O . GLY A 1 308 ? 3.966 0.705 -20.276 1.00 88.12 308 GLY A O 1
ATOM 2542 N N . LEU A 1 309 ? 5.044 -0.905 -19.144 1.00 88.06 309 LEU A N 1
ATOM 2543 C CA . LEU A 1 309 ? 5.421 -0.090 -17.986 1.00 88.06 309 LEU A CA 1
ATOM 2544 C C . LEU A 1 309 ? 6.933 0.154 -17.935 1.00 88.06 309 LEU A C 1
ATOM 2546 O O . LEU A 1 309 ? 7.727 -0.772 -18.105 1.00 88.06 309 LEU A O 1
ATOM 2550 N N . ASP A 1 310 ? 7.332 1.378 -17.580 1.00 94.25 310 ASP A N 1
ATOM 2551 C CA . ASP A 1 310 ? 8.679 1.619 -17.058 1.00 94.25 310 ASP A CA 1
ATOM 2552 C C . ASP A 1 310 ? 8.756 1.095 -15.619 1.00 94.25 310 ASP A C 1
ATOM 2554 O O . ASP A 1 310 ? 7.955 1.472 -14.761 1.00 94.25 310 ASP A O 1
ATOM 2558 N N . THR A 1 311 ? 9.719 0.210 -15.351 1.00 89.75 311 THR A N 1
ATOM 2559 C CA . THR A 1 311 ? 9.839 -0.461 -14.046 1.00 89.75 311 THR A CA 1
ATOM 2560 C C . THR A 1 311 ? 10.077 0.522 -12.903 1.00 89.75 311 THR A C 1
ATOM 2562 O O . THR A 1 311 ? 9.497 0.372 -11.832 1.00 89.75 311 THR A O 1
ATOM 2565 N N . LYS A 1 312 ? 10.937 1.524 -13.107 1.00 94.31 312 LYS A N 1
ATOM 2566 C CA . LYS A 1 312 ? 11.365 2.426 -12.033 1.00 94.31 312 LYS A CA 1
ATOM 2567 C C . LYS A 1 312 ? 10.293 3.457 -11.720 1.00 94.31 312 LYS A C 1
ATOM 2569 O O . LYS A 1 312 ? 10.078 3.755 -10.548 1.00 94.31 312 LYS A O 1
ATOM 2574 N N . GLU A 1 313 ? 9.624 3.979 -12.742 1.00 94.69 313 GLU A N 1
ATOM 2575 C CA . GLU A 1 313 ? 8.493 4.891 -12.569 1.00 94.69 313 GLU A CA 1
ATOM 2576 C C . GLU A 1 313 ? 7.312 4.172 -11.908 1.00 94.69 313 GLU A C 1
ATOM 2578 O O . GLU A 1 313 ? 6.728 4.696 -10.958 1.00 94.69 313 GLU A O 1
ATOM 2583 N N . PHE A 1 314 ? 7.019 2.934 -12.329 1.00 92.06 314 PHE A N 1
ATOM 2584 C CA . PHE A 1 314 ? 6.029 2.081 -11.670 1.00 92.06 314 PHE A CA 1
ATOM 2585 C C . PHE A 1 314 ? 6.363 1.862 -10.189 1.00 92.06 314 PHE A C 1
ATOM 2587 O O . PHE A 1 314 ? 5.523 2.112 -9.320 1.00 92.06 314 PHE A O 1
ATOM 2594 N N . ASP A 1 315 ? 7.593 1.443 -9.883 1.00 94.19 315 ASP A N 1
ATOM 2595 C CA . ASP A 1 315 ? 7.993 1.161 -8.507 1.00 94.19 315 ASP A CA 1
ATOM 2596 C C . ASP A 1 315 ? 7.965 2.416 -7.634 1.00 94.19 315 ASP A C 1
ATOM 2598 O O . ASP A 1 315 ? 7.492 2.361 -6.498 1.00 94.19 315 ASP A O 1
ATOM 2602 N N . MET A 1 316 ? 8.441 3.555 -8.145 1.00 96.50 316 MET A N 1
ATOM 2603 C CA . MET A 1 316 ? 8.402 4.813 -7.401 1.00 96.50 316 MET A CA 1
ATOM 2604 C C . MET A 1 316 ? 6.970 5.267 -7.136 1.00 96.50 316 MET A C 1
ATOM 2606 O O . MET A 1 316 ? 6.683 5.681 -6.014 1.00 96.50 316 MET A O 1
ATOM 2610 N N . HIS A 1 317 ? 6.061 5.135 -8.106 1.00 91.88 317 HIS A N 1
ATOM 2611 C CA . HIS A 1 317 ? 4.644 5.424 -7.889 1.00 91.88 317 HIS A CA 1
ATOM 2612 C C . HIS A 1 317 ? 4.066 4.560 -6.759 1.00 91.88 317 HIS A C 1
ATOM 2614 O O . HIS A 1 317 ? 3.499 5.084 -5.800 1.00 91.88 317 HIS A O 1
ATOM 2620 N N . VAL A 1 318 ? 4.291 3.244 -6.811 1.00 89.44 318 VAL A N 1
ATOM 2621 C CA . VAL A 1 318 ? 3.834 2.304 -5.777 1.00 89.44 318 VAL A CA 1
ATOM 2622 C C . VAL A 1 318 ? 4.434 2.633 -4.407 1.00 89.44 318 VAL A C 1
ATOM 2624 O O . VAL A 1 318 ? 3.718 2.601 -3.404 1.00 89.44 318 VAL A O 1
ATOM 2627 N N . ILE A 1 319 ? 5.730 2.958 -4.339 1.00 92.81 319 ILE A N 1
ATOM 2628 C CA . ILE A 1 319 ? 6.412 3.339 -3.094 1.00 92.81 319 ILE A CA 1
ATOM 2629 C C . ILE A 1 319 ? 5.784 4.602 -2.507 1.00 92.81 319 ILE A C 1
ATOM 2631 O O . ILE A 1 319 ? 5.480 4.620 -1.316 1.00 92.81 319 ILE A O 1
ATOM 2635 N N . ILE A 1 320 ? 5.574 5.638 -3.320 1.00 89.00 320 ILE A N 1
ATOM 2636 C CA . ILE A 1 320 ? 5.011 6.919 -2.879 1.00 89.00 320 ILE A CA 1
ATOM 2637 C C . ILE A 1 320 ? 3.601 6.718 -2.320 1.00 89.00 320 ILE A C 1
ATOM 2639 O O . ILE A 1 320 ? 3.328 7.120 -1.188 1.00 89.00 320 ILE A O 1
ATOM 2643 N N . GLU A 1 321 ? 2.728 6.037 -3.058 1.00 88.25 321 GLU A N 1
ATOM 2644 C CA . GLU A 1 321 ? 1.340 5.823 -2.640 1.00 88.25 321 GLU A CA 1
ATOM 2645 C C . GLU A 1 321 ? 1.229 4.909 -1.409 1.00 88.25 321 GLU A C 1
ATOM 2647 O O . GLU A 1 321 ? 0.466 5.182 -0.472 1.00 88.25 321 GLU A O 1
ATOM 2652 N N . THR A 1 322 ? 2.075 3.878 -1.326 1.00 85.38 322 THR A N 1
ATOM 2653 C CA . THR A 1 322 ? 2.184 3.044 -0.120 1.00 85.38 322 THR A CA 1
ATOM 2654 C C . THR A 1 322 ? 2.651 3.880 1.070 1.00 85.38 322 THR A C 1
ATOM 2656 O O . THR A 1 322 ? 2.057 3.811 2.147 1.00 85.38 322 THR A O 1
ATOM 2659 N N . ASN A 1 323 ? 3.663 4.730 0.885 1.00 87.06 323 ASN A N 1
ATOM 2660 C CA . ASN A 1 323 ? 4.201 5.576 1.944 1.00 87.06 323 ASN A CA 1
ATOM 2661 C C . ASN A 1 323 ? 3.159 6.578 2.457 1.00 87.06 323 ASN A C 1
ATOM 2663 O O . ASN A 1 323 ? 2.966 6.674 3.669 1.00 87.06 323 ASN A O 1
ATOM 2667 N N . ARG A 1 324 ? 2.409 7.224 1.555 1.00 83.44 324 ARG A N 1
ATOM 2668 C CA . ARG A 1 324 ? 1.263 8.094 1.884 1.00 83.44 324 ARG A CA 1
ATOM 2669 C C . ARG A 1 324 ? 0.155 7.350 2.632 1.00 83.44 324 ARG A C 1
ATOM 2671 O O . ARG A 1 324 ? -0.434 7.892 3.561 1.00 83.44 324 ARG A O 1
ATOM 2678 N N . THR A 1 325 ? -0.112 6.096 2.272 1.00 80.06 325 THR A N 1
ATOM 2679 C CA . THR A 1 325 ? -1.109 5.264 2.965 1.00 80.06 325 THR A CA 1
ATOM 2680 C C . THR A 1 325 ? -0.640 4.897 4.373 1.00 80.06 325 THR A C 1
ATOM 2682 O O . THR A 1 325 ? -1.380 5.040 5.344 1.00 80.06 325 THR A O 1
ATOM 2685 N N . THR A 1 326 ? 0.615 4.468 4.516 1.00 81.62 326 THR A N 1
ATOM 2686 C CA . THR A 1 326 ? 1.175 4.082 5.819 1.00 81.62 326 THR A CA 1
ATOM 2687 C C . THR A 1 326 ? 1.357 5.255 6.777 1.00 81.62 326 THR A C 1
ATOM 2689 O O . THR A 1 326 ? 1.194 5.071 7.981 1.00 81.62 326 THR A O 1
ATOM 2692 N N . ALA A 1 327 ? 1.584 6.465 6.256 1.00 82.12 327 ALA A N 1
ATOM 2693 C CA . ALA A 1 327 ? 1.641 7.710 7.020 1.00 82.12 327 ALA A CA 1
ATOM 2694 C C . ALA A 1 327 ? 0.384 7.983 7.862 1.00 82.12 327 ALA A C 1
ATOM 2696 O O . ALA A 1 327 ? 0.462 8.680 8.868 1.00 82.12 327 ALA A O 1
ATOM 2697 N N . ARG A 1 328 ? -0.768 7.406 7.492 1.00 79.69 328 ARG A N 1
ATOM 2698 C CA . ARG A 1 328 ? -2.025 7.550 8.244 1.00 79.69 328 ARG A CA 1
ATOM 2699 C C . ARG A 1 328 ? -2.002 6.855 9.605 1.00 79.69 328 ARG A C 1
ATOM 2701 O O . ARG A 1 328 ? -2.803 7.198 10.467 1.00 79.69 328 ARG A O 1
ATOM 2708 N N . ILE A 1 329 ? -1.129 5.862 9.785 1.00 80.31 329 ILE A N 1
ATOM 2709 C CA . ILE A 1 329 ? -1.042 5.094 11.034 1.00 80.31 329 ILE A CA 1
ATOM 2710 C C . ILE A 1 329 ? 0.351 5.114 11.654 1.00 80.31 329 ILE A C 1
ATOM 2712 O O . ILE A 1 329 ? 0.478 5.061 12.875 1.00 80.31 329 ILE A O 1
ATOM 2716 N N . PHE A 1 330 ? 1.406 5.162 10.840 1.00 84.31 330 PHE A N 1
ATOM 2717 C CA . PHE A 1 330 ? 2.769 5.111 11.338 1.00 84.31 330 PHE A CA 1
ATOM 2718 C C . PHE A 1 330 ? 3.197 6.480 11.871 1.00 84.31 330 PHE A C 1
ATOM 2720 O O . PHE A 1 330 ? 3.048 7.484 11.178 1.00 84.31 330 PHE A O 1
ATOM 2727 N N . PRO A 1 331 ? 3.825 6.536 13.059 1.00 84.25 331 PRO A N 1
ATOM 2728 C CA . PRO A 1 331 ? 4.240 7.799 13.677 1.00 84.25 331 PRO A CA 1
ATOM 2729 C C . PRO A 1 331 ? 5.360 8.518 12.907 1.00 84.25 331 PRO A C 1
ATOM 2731 O O . PRO A 1 331 ? 5.638 9.694 13.140 1.00 84.25 331 PRO A O 1
ATOM 2734 N N . ALA A 1 332 ? 6.064 7.801 12.030 1.00 86.88 332 ALA A N 1
ATOM 2735 C CA . ALA A 1 332 ? 7.052 8.361 11.123 1.00 86.88 332 ALA A CA 1
ATOM 2736 C C . ALA A 1 332 ? 7.220 7.454 9.903 1.00 86.88 332 ALA A C 1
ATOM 2738 O O . ALA A 1 332 ? 7.245 6.226 10.033 1.00 86.88 332 ALA A O 1
ATOM 2739 N N . VAL A 1 333 ? 7.419 8.067 8.741 1.00 88.69 333 VAL A N 1
ATOM 2740 C CA . VAL A 1 333 ? 7.716 7.379 7.479 1.00 88.69 333 VAL A CA 1
ATOM 2741 C C . VAL A 1 333 ? 8.958 7.979 6.818 1.00 88.69 333 VAL A C 1
ATOM 2743 O O . VAL A 1 333 ? 9.535 8.961 7.292 1.00 88.69 333 VAL A O 1
ATOM 2746 N N . LEU A 1 334 ? 9.413 7.347 5.740 1.00 92.19 334 LEU A N 1
ATOM 2747 C CA . LEU A 1 334 ? 10.529 7.844 4.940 1.00 92.19 334 LEU A CA 1
ATOM 2748 C C . LEU A 1 334 ? 10.083 9.021 4.061 1.00 92.19 334 LEU A C 1
ATOM 2750 O O . LEU A 1 334 ? 8.961 9.021 3.558 1.00 92.19 334 LEU A O 1
ATOM 2754 N N . ASP A 1 335 ? 10.976 9.978 3.818 1.00 92.12 335 ASP A N 1
ATOM 2755 C CA . ASP A 1 335 ? 10.790 11.020 2.802 1.00 92.12 335 ASP A CA 1
ATOM 2756 C C . ASP A 1 335 ? 11.104 10.455 1.402 1.00 92.12 335 ASP A C 1
ATOM 2758 O O . ASP A 1 335 ? 12.190 10.645 0.853 1.00 92.12 335 ASP A O 1
ATOM 2762 N N . VAL A 1 336 ? 10.176 9.650 0.872 1.00 91.12 336 VAL A N 1
ATOM 2763 C CA . VAL A 1 336 ? 10.360 8.913 -0.394 1.00 91.12 336 VAL A CA 1
ATOM 2764 C C . VAL A 1 336 ? 10.186 9.776 -1.643 1.00 91.12 336 VAL A C 1
ATOM 2766 O O . VAL A 1 336 ? 10.632 9.380 -2.717 1.00 91.12 336 VAL A O 1
ATOM 2769 N N . GLU A 1 337 ? 9.543 10.938 -1.512 1.00 89.94 337 GLU A N 1
ATOM 2770 C CA . GLU A 1 337 ? 9.352 11.899 -2.608 1.00 89.94 337 GLU A CA 1
ATOM 2771 C C . GLU A 1 337 ? 10.600 12.767 -2.826 1.00 89.94 337 GLU A C 1
ATOM 2773 O O . GLU A 1 337 ? 10.773 13.368 -3.886 1.00 89.94 337 GLU A O 1
ATOM 2778 N N . ASN A 1 338 ? 11.521 12.786 -1.858 1.00 90.88 338 ASN A N 1
ATOM 2779 C CA . ASN A 1 338 ? 12.827 13.398 -2.022 1.00 90.88 338 ASN A CA 1
ATOM 2780 C C . ASN A 1 338 ? 13.611 12.719 -3.161 1.00 90.88 338 ASN A C 1
ATOM 2782 O O . ASN A 1 338 ? 13.863 11.510 -3.087 1.00 90.88 338 ASN A O 1
ATOM 2786 N N . PRO A 1 339 ? 14.094 13.466 -4.173 1.00 93.88 339 PRO A N 1
ATOM 2787 C CA . PRO A 1 339 ? 14.870 12.894 -5.275 1.00 93.88 339 PRO A CA 1
ATOM 2788 C C . PRO A 1 339 ? 16.106 12.105 -4.817 1.00 93.88 339 PRO A C 1
ATOM 2790 O O . PRO A 1 339 ? 16.533 11.158 -5.483 1.00 93.88 339 PRO A O 1
ATOM 2793 N N . GLU A 1 340 ? 16.666 12.449 -3.652 1.00 96.31 340 GLU A N 1
ATOM 2794 C CA . GLU A 1 340 ? 17.769 11.707 -3.047 1.00 96.31 340 GLU A CA 1
ATOM 2795 C C . GLU A 1 340 ? 17.398 10.270 -2.679 1.00 96.31 340 GLU A C 1
ATOM 2797 O O . GLU A 1 340 ? 18.243 9.382 -2.796 1.00 96.31 340 GLU A O 1
ATOM 2802 N N . PHE A 1 341 ? 16.150 10.006 -2.287 1.00 96.56 341 PHE A N 1
ATOM 2803 C CA . PHE A 1 341 ? 15.694 8.657 -1.967 1.00 96.56 341 PHE A CA 1
ATOM 2804 C C . PHE A 1 341 ? 15.752 7.757 -3.205 1.00 96.56 341 PHE A C 1
ATOM 2806 O O . PHE A 1 341 ? 16.414 6.715 -3.185 1.00 96.56 341 PHE A O 1
ATOM 2813 N N . LYS A 1 342 ? 15.167 8.209 -4.325 1.00 96.19 342 LYS A N 1
ATOM 2814 C CA . LYS A 1 342 ? 15.241 7.502 -5.613 1.00 96.19 342 LYS A CA 1
ATOM 2815 C C . LYS A 1 342 ? 16.688 7.322 -6.070 1.00 96.19 342 LYS A C 1
ATOM 2817 O O . LYS A 1 342 ? 17.078 6.226 -6.468 1.00 96.19 342 LYS A O 1
ATOM 2822 N N . ARG A 1 343 ? 17.521 8.363 -5.945 1.00 97.88 343 ARG A N 1
ATOM 2823 C CA . ARG A 1 343 ? 18.949 8.292 -6.294 1.00 97.88 343 ARG A CA 1
ATOM 2824 C C . ARG A 1 343 ? 19.677 7.191 -5.517 1.00 97.88 343 ARG A C 1
ATOM 2826 O O . ARG A 1 343 ? 20.514 6.493 -6.088 1.00 97.88 343 ARG A O 1
ATOM 2833 N N . LYS A 1 344 ? 19.371 7.021 -4.228 1.00 97.81 344 LYS A N 1
ATOM 2834 C CA . LYS A 1 344 ? 19.933 5.945 -3.397 1.00 97.81 344 LYS A CA 1
ATOM 2835 C C . LYS A 1 344 ? 19.443 4.573 -3.843 1.00 97.81 344 LYS A C 1
ATOM 2837 O O . LYS A 1 344 ? 20.272 3.684 -4.010 1.00 97.81 344 LYS A O 1
ATOM 2842 N N . LEU A 1 345 ? 18.144 4.408 -4.099 1.00 97.44 345 LEU A N 1
ATOM 2843 C CA . LEU A 1 345 ? 17.595 3.159 -4.640 1.00 97.44 345 LEU A CA 1
ATOM 2844 C C . LEU A 1 345 ? 18.262 2.772 -5.969 1.00 97.44 345 LEU A C 1
ATOM 2846 O O . LEU A 1 345 ? 18.702 1.635 -6.135 1.00 97.44 345 LEU A O 1
ATOM 2850 N N . ASP A 1 346 ? 18.438 3.731 -6.879 1.00 97.75 346 ASP A N 1
ATOM 2851 C CA . ASP A 1 346 ? 19.133 3.525 -8.152 1.00 97.75 346 ASP A CA 1
ATOM 2852 C C . ASP A 1 346 ? 20.591 3.078 -7.953 1.00 97.75 346 ASP A C 1
ATOM 2854 O O . ASP A 1 346 ? 21.062 2.159 -8.626 1.00 97.75 346 ASP A O 1
ATOM 2858 N N . ARG A 1 347 ? 21.308 3.644 -6.974 1.00 97.81 347 ARG A N 1
ATOM 2859 C CA . ARG A 1 347 ? 22.652 3.164 -6.608 1.00 97.81 347 ARG A CA 1
ATOM 2860 C C . ARG A 1 347 ? 22.636 1.749 -6.043 1.00 97.81 347 ARG A C 1
ATOM 2862 O O . ARG A 1 347 ? 23.514 0.958 -6.388 1.00 97.81 347 ARG A O 1
ATOM 2869 N N . MET A 1 348 ? 21.661 1.417 -5.196 1.00 97.06 348 MET A N 1
ATOM 2870 C CA . MET A 1 348 ? 21.510 0.062 -4.661 1.00 97.06 348 MET A CA 1
ATOM 2871 C C . MET A 1 348 ? 21.305 -0.951 -5.790 1.00 97.06 348 MET A C 1
ATOM 2873 O O . MET A 1 348 ? 21.900 -2.025 -5.733 1.00 97.06 348 MET A O 1
ATOM 2877 N N . VAL A 1 349 ? 20.542 -0.607 -6.837 1.00 95.50 349 VAL A N 1
ATOM 2878 C CA . VAL A 1 349 ? 20.370 -1.453 -8.033 1.00 95.50 349 VAL A CA 1
ATOM 2879 C C . VAL A 1 349 ? 21.715 -1.728 -8.703 1.00 95.50 349 VAL A C 1
ATOM 2881 O O . VAL A 1 349 ? 22.054 -2.888 -8.939 1.00 95.50 349 VAL A O 1
ATOM 2884 N N . GLU A 1 350 ? 22.517 -0.694 -8.956 1.00 97.06 350 GLU A N 1
ATOM 2885 C CA . GLU A 1 350 ? 23.826 -0.852 -9.605 1.00 97.06 350 GLU A CA 1
ATOM 2886 C C . GLU A 1 350 ? 24.818 -1.661 -8.759 1.00 97.06 350 GLU A C 1
ATOM 2888 O O . GLU A 1 350 ? 25.586 -2.474 -9.281 1.00 97.06 350 GLU A O 1
ATOM 2893 N N . ILE A 1 351 ? 24.792 -1.491 -7.436 1.00 94.81 351 ILE A N 1
ATOM 2894 C CA . ILE A 1 351 ? 25.601 -2.296 -6.515 1.00 94.81 351 ILE A CA 1
ATOM 2895 C C . ILE A 1 351 ? 25.126 -3.755 -6.520 1.00 94.81 351 ILE A C 1
ATOM 2897 O O . ILE A 1 351 ? 25.947 -4.671 -6.604 1.00 94.81 351 ILE A O 1
ATOM 2901 N N . ASN A 1 352 ? 23.814 -3.983 -6.473 1.00 91.62 352 ASN A N 1
ATOM 2902 C CA . ASN A 1 352 ? 23.223 -5.317 -6.456 1.00 91.62 352 ASN A CA 1
ATOM 2903 C C . ASN A 1 352 ? 23.529 -6.094 -7.747 1.00 91.62 352 ASN A C 1
ATOM 2905 O O . ASN A 1 352 ? 23.906 -7.262 -7.678 1.00 91.62 352 ASN A O 1
ATOM 2909 N N . LYS A 1 353 ? 23.495 -5.434 -8.914 1.00 92.69 353 LYS A N 1
ATOM 2910 C CA . LYS A 1 353 ? 23.932 -6.020 -10.196 1.00 92.69 353 LYS A CA 1
ATOM 2911 C C . LYS A 1 353 ? 25.367 -6.551 -10.128 1.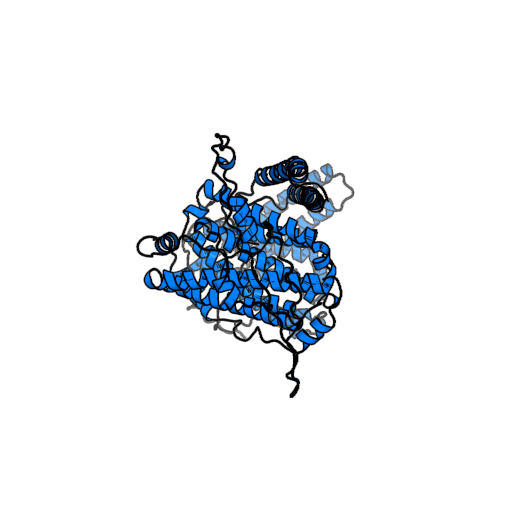00 92.69 353 LYS A C 1
ATOM 2913 O O . LYS A 1 353 ? 25.632 -7.663 -10.576 1.00 92.69 353 LYS A O 1
ATOM 2918 N N . LYS A 1 354 ? 26.290 -5.808 -9.504 1.00 94.62 354 LYS A N 1
ATOM 2919 C CA . LYS A 1 354 ? 27.684 -6.257 -9.312 1.00 94.62 354 LYS A CA 1
ATOM 2920 C C . LYS A 1 354 ? 27.773 -7.469 -8.383 1.00 94.62 354 LYS A C 1
ATOM 2922 O O . LYS A 1 354 ? 28.532 -8.394 -8.660 1.00 94.62 354 LYS A O 1
ATOM 2927 N N . ILE A 1 355 ? 26.988 -7.495 -7.302 1.00 90.44 355 ILE A N 1
ATOM 2928 C CA . ILE A 1 355 ? 26.937 -8.635 -6.366 1.00 90.44 355 ILE A CA 1
ATOM 2929 C C . ILE A 1 355 ? 26.460 -9.911 -7.076 1.00 90.44 355 ILE A C 1
ATOM 2931 O O . ILE A 1 355 ? 27.028 -10.987 -6.846 1.00 90.44 355 ILE A O 1
ATOM 2935 N N . ILE A 1 356 ? 25.445 -9.786 -7.935 1.00 88.69 356 ILE A N 1
ATOM 2936 C CA . ILE A 1 356 ? 24.896 -10.886 -8.739 1.00 88.69 356 ILE A CA 1
ATOM 2937 C C . ILE A 1 356 ? 25.931 -11.369 -9.754 1.00 88.69 356 ILE A C 1
ATOM 2939 O O . ILE A 1 356 ? 26.261 -12.552 -9.737 1.00 88.69 356 ILE A O 1
ATOM 2943 N N . ALA A 1 357 ? 26.544 -10.461 -10.518 1.00 92.56 357 ALA A N 1
ATOM 2944 C CA . ALA A 1 357 ? 27.575 -10.800 -11.501 1.00 92.56 357 ALA A CA 1
ATOM 2945 C C . ALA A 1 357 ? 28.774 -11.546 -10.878 1.00 92.56 357 ALA A C 1
ATOM 2947 O O . ALA A 1 357 ? 29.293 -12.497 -11.454 1.00 92.56 357 ALA A O 1
ATOM 2948 N N . I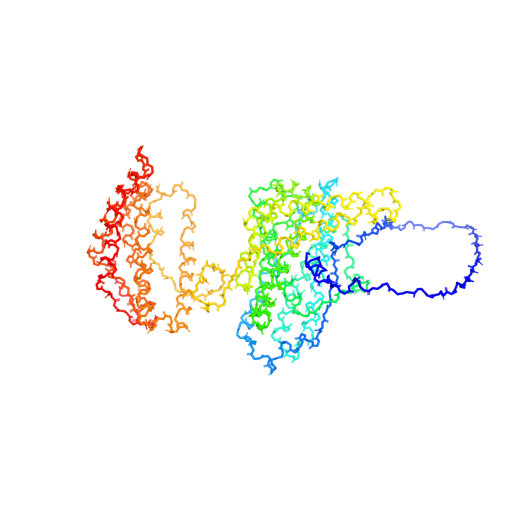LE A 1 358 ? 29.193 -11.180 -9.658 1.00 91.94 358 ILE A N 1
ATOM 2949 C CA . ILE A 1 358 ? 30.226 -11.930 -8.914 1.00 91.94 358 ILE A CA 1
ATOM 2950 C C . ILE A 1 358 ? 29.725 -13.322 -8.495 1.00 91.94 358 ILE A C 1
ATOM 2952 O O . ILE A 1 358 ? 30.502 -14.265 -8.377 1.00 91.94 358 ILE A O 1
ATOM 2956 N N . GLY A 1 359 ? 28.428 -13.470 -8.228 1.00 88.75 359 GLY A N 1
ATOM 2957 C CA . GLY A 1 359 ? 27.822 -14.775 -7.970 1.00 88.75 359 GLY A CA 1
ATOM 2958 C C . GLY A 1 359 ? 27.864 -15.713 -9.165 1.00 88.75 359 GLY A C 1
ATOM 2959 O O . GLY A 1 359 ? 28.120 -16.905 -8.983 1.00 88.75 359 GLY A O 1
ATOM 2960 N N . GLU A 1 360 ? 27.649 -15.154 -10.349 1.00 90.38 360 GLU A N 1
ATOM 2961 C CA . GLU A 1 360 ? 27.594 -15.854 -11.633 1.00 90.38 360 GLU A CA 1
ATOM 2962 C C . GLU A 1 360 ? 28.975 -16.111 -12.247 1.00 90.38 360 GLU A C 1
ATOM 2964 O O . GLU A 1 360 ? 29.078 -16.914 -13.167 1.00 90.38 360 GLU A O 1
ATOM 2969 N N . SER A 1 361 ? 30.043 -15.486 -11.735 1.00 91.81 361 SER A N 1
ATOM 2970 C CA . SER A 1 361 ? 31.403 -15.705 -12.244 1.00 91.81 361 SER A CA 1
ATOM 2971 C C . SER A 1 361 ? 31.891 -17.146 -12.034 1.00 91.81 361 SER A C 1
ATOM 2973 O O . SER A 1 361 ? 31.401 -17.864 -11.166 1.00 91.81 361 SER A O 1
ATOM 2975 N N . ASP A 1 362 ? 32.930 -17.567 -12.753 1.00 92.56 362 ASP A N 1
ATOM 2976 C CA . ASP A 1 362 ? 33.552 -18.891 -12.567 1.00 92.56 362 ASP A CA 1
ATOM 2977 C C . ASP A 1 362 ? 34.581 -18.931 -11.417 1.00 92.56 362 ASP A C 1
ATOM 2979 O O . ASP A 1 362 ? 35.312 -19.906 -11.239 1.00 92.56 362 ASP A O 1
ATOM 2983 N N . ASP A 1 363 ? 34.659 -17.867 -10.608 1.00 91.12 363 ASP A N 1
ATOM 2984 C CA . ASP A 1 363 ? 35.601 -17.789 -9.491 1.00 91.12 363 ASP A CA 1
ATOM 2985 C C . ASP A 1 363 ? 35.307 -18.850 -8.412 1.00 91.12 363 ASP A C 1
ATOM 2987 O O . ASP A 1 363 ? 34.158 -19.202 -8.124 1.00 91.12 363 ASP A O 1
ATOM 2991 N N . ILE A 1 364 ? 36.349 -19.292 -7.702 1.00 93.25 364 ILE A N 1
ATOM 2992 C CA . ILE A 1 364 ? 36.167 -20.158 -6.531 1.00 93.25 364 ILE A CA 1
ATOM 2993 C C . ILE A 1 364 ? 35.379 -19.431 -5.415 1.00 93.25 364 ILE A C 1
ATOM 2995 O O . ILE A 1 364 ? 35.525 -18.213 -5.257 1.00 93.25 364 ILE A O 1
ATOM 2999 N N . PRO A 1 365 ? 34.594 -20.140 -4.572 1.00 91.19 365 PRO A N 1
ATOM 3000 C CA . PRO A 1 365 ? 33.708 -19.516 -3.579 1.00 91.19 365 PRO A CA 1
ATOM 3001 C C . PRO A 1 365 ? 34.383 -18.503 -2.641 1.00 91.19 365 PRO A C 1
ATOM 3003 O O . PRO A 1 365 ? 33.793 -17.476 -2.310 1.00 91.19 365 PRO A O 1
ATOM 3006 N N . LEU A 1 366 ? 35.635 -18.754 -2.241 1.00 93.81 366 LEU A N 1
ATOM 3007 C CA . LEU A 1 366 ? 36.403 -17.830 -1.401 1.00 93.81 366 LEU A CA 1
ATOM 3008 C C . LEU A 1 366 ? 36.648 -16.488 -2.106 1.00 93.81 366 LEU A C 1
ATOM 3010 O O . LEU A 1 366 ? 36.434 -15.431 -1.518 1.00 93.81 366 LEU A O 1
ATOM 3014 N N . VAL A 1 367 ? 37.053 -16.531 -3.376 1.00 93.19 367 VAL A N 1
ATOM 3015 C CA . VAL A 1 367 ? 37.313 -15.337 -4.191 1.00 93.19 367 VAL A CA 1
ATOM 3016 C C . VAL A 1 367 ? 36.012 -14.583 -4.456 1.00 93.19 367 VAL A C 1
ATOM 3018 O O . VAL A 1 367 ? 35.991 -13.361 -4.312 1.00 93.19 367 VAL A O 1
ATOM 3021 N N . LYS A 1 368 ? 34.906 -15.289 -4.741 1.00 92.25 368 LYS A N 1
ATOM 3022 C CA . LYS A 1 368 ? 33.571 -14.673 -4.853 1.00 92.25 368 LYS A CA 1
ATOM 3023 C C . LYS A 1 368 ? 33.194 -13.911 -3.588 1.00 92.25 368 LYS A C 1
ATOM 3025 O O . LYS A 1 368 ? 32.774 -12.760 -3.665 1.00 92.25 368 LYS A O 1
ATOM 3030 N N . ASN A 1 369 ? 33.376 -14.528 -2.421 1.00 90.44 369 ASN A N 1
ATOM 3031 C CA . ASN A 1 369 ? 33.061 -13.893 -1.143 1.00 90.44 369 ASN A CA 1
ATOM 3032 C C . ASN A 1 369 ? 33.920 -12.646 -0.906 1.00 90.44 369 ASN A C 1
ATOM 3034 O O . ASN A 1 369 ? 33.371 -11.601 -0.568 1.00 90.44 369 ASN A O 1
ATOM 3038 N N . LEU A 1 370 ? 35.231 -12.713 -1.162 1.00 93.75 370 LEU A N 1
ATOM 3039 C CA . LEU A 1 370 ? 36.124 -11.556 -1.032 1.00 93.75 370 LEU A CA 1
ATOM 3040 C C . LEU A 1 370 ? 35.740 -10.411 -1.981 1.00 93.75 370 LEU A C 1
ATOM 3042 O O . LEU A 1 370 ? 35.681 -9.261 -1.550 1.00 93.75 370 LEU A O 1
ATOM 3046 N N . LYS A 1 371 ? 35.406 -10.718 -3.242 1.00 93.00 371 LYS A N 1
ATOM 3047 C CA . LYS A 1 371 ? 34.919 -9.729 -4.220 1.00 93.00 371 LYS A CA 1
ATOM 3048 C C . LYS A 1 371 ? 33.563 -9.131 -3.816 1.00 93.00 371 LYS A C 1
ATOM 3050 O O . LYS A 1 371 ? 33.308 -7.962 -4.089 1.00 93.00 371 LYS A O 1
ATOM 3055 N N . ARG A 1 372 ? 32.692 -9.899 -3.149 1.00 91.38 372 ARG A N 1
ATOM 3056 C CA . ARG A 1 372 ? 31.367 -9.437 -2.693 1.00 91.38 372 ARG A CA 1
ATOM 3057 C C . ARG A 1 372 ? 31.430 -8.477 -1.510 1.00 91.38 372 ARG A C 1
ATOM 3059 O O . ARG A 1 372 ? 30.614 -7.561 -1.472 1.00 91.38 372 ARG A O 1
ATOM 3066 N N . ILE A 1 373 ? 32.364 -8.658 -0.571 1.00 93.75 373 ILE A N 1
ATOM 3067 C CA . ILE A 1 373 ? 32.474 -7.841 0.655 1.00 93.75 373 ILE A CA 1
ATOM 3068 C C . ILE A 1 373 ? 32.363 -6.327 0.392 1.00 93.75 373 ILE A C 1
ATOM 3070 O O . ILE A 1 373 ? 31.485 -5.710 0.998 1.00 93.75 373 ILE A O 1
ATOM 3074 N N . PRO A 1 374 ? 33.166 -5.702 -0.498 1.00 95.62 374 PRO A N 1
ATOM 3075 C CA . PRO A 1 374 ? 33.088 -4.256 -0.712 1.00 95.62 374 PRO A CA 1
ATOM 3076 C C . PRO A 1 374 ? 31.730 -3.807 -1.267 1.00 95.62 374 PRO A C 1
ATOM 3078 O O . PRO A 1 374 ? 31.233 -2.748 -0.892 1.00 95.62 374 PRO A O 1
ATOM 3081 N N . HIS A 1 375 ? 31.090 -4.614 -2.116 1.00 93.50 375 HIS A N 1
ATOM 3082 C CA . HIS A 1 375 ? 29.775 -4.289 -2.668 1.00 93.50 375 HIS A CA 1
ATOM 3083 C C . HIS A 1 375 ? 28.650 -4.488 -1.653 1.00 93.50 375 HIS A C 1
ATOM 3085 O O . HIS A 1 375 ? 27.756 -3.654 -1.577 1.00 93.50 375 HIS A O 1
ATOM 3091 N N . VAL A 1 376 ? 28.707 -5.534 -0.827 1.00 88.50 376 VAL A N 1
ATOM 3092 C CA . VAL A 1 376 ? 27.759 -5.722 0.281 1.00 88.50 376 VAL A CA 1
ATOM 3093 C C . VAL A 1 376 ? 27.890 -4.578 1.287 1.00 88.50 376 VAL A C 1
ATOM 3095 O O . VAL A 1 376 ? 26.880 -4.018 1.700 1.00 88.50 376 VAL A O 1
ATOM 3098 N N . ALA A 1 377 ? 29.116 -4.169 1.627 1.00 92.06 377 ALA A N 1
ATOM 3099 C CA . ALA A 1 377 ? 29.354 -3.014 2.488 1.00 92.06 377 ALA A CA 1
ATOM 3100 C C . ALA A 1 377 ? 28.796 -1.717 1.876 1.00 92.06 377 ALA A C 1
ATOM 3102 O O . ALA A 1 377 ? 28.151 -0.940 2.577 1.00 92.06 377 ALA A O 1
ATOM 3103 N N . ALA A 1 378 ? 28.977 -1.503 0.567 1.00 93.75 378 ALA A N 1
ATOM 3104 C CA . ALA A 1 378 ? 28.396 -0.362 -0.138 1.00 93.75 378 ALA A CA 1
ATOM 3105 C C . ALA A 1 378 ? 26.856 -0.397 -0.145 1.00 93.75 378 ALA A C 1
ATOM 3107 O O . ALA A 1 378 ? 26.226 0.631 0.088 1.00 93.75 378 ALA A O 1
ATOM 3108 N N . LEU A 1 379 ? 26.247 -1.570 -0.353 1.00 90.31 379 LEU A N 1
ATOM 3109 C CA . LEU A 1 379 ? 24.793 -1.742 -0.320 1.00 90.31 379 LEU A CA 1
ATOM 3110 C C . LEU A 1 379 ? 24.231 -1.427 1.071 1.00 90.31 379 LEU A C 1
ATOM 3112 O O . LEU A 1 379 ? 23.285 -0.655 1.195 1.00 90.31 379 LEU A O 1
ATOM 3116 N N . VAL A 1 380 ? 24.848 -1.980 2.119 1.00 90.31 380 VAL A N 1
ATOM 3117 C CA . VAL A 1 380 ? 24.484 -1.699 3.516 1.00 90.31 380 VAL A CA 1
ATOM 3118 C C . VAL A 1 380 ? 24.653 -0.212 3.830 1.00 90.31 380 VAL A C 1
ATOM 3120 O O . VAL A 1 380 ? 23.787 0.370 4.475 1.00 90.31 380 VAL A O 1
ATOM 3123 N N . SER A 1 381 ? 25.722 0.417 3.337 1.00 95.00 381 SER A N 1
ATOM 3124 C CA . SER A 1 381 ? 25.952 1.856 3.496 1.00 95.00 381 SER A CA 1
ATOM 3125 C C . SER A 1 381 ? 24.834 2.690 2.865 1.00 95.00 381 SER A C 1
ATOM 3127 O O . SER A 1 381 ? 24.298 3.575 3.527 1.00 95.00 381 SER A O 1
ATOM 3129 N N . GLU A 1 382 ? 24.411 2.383 1.633 1.00 95.12 382 GLU A N 1
ATOM 3130 C CA . GLU A 1 382 ? 23.295 3.092 0.993 1.00 95.12 382 GLU A CA 1
ATOM 3131 C C . GLU A 1 382 ? 21.968 2.850 1.733 1.00 95.12 382 GLU A C 1
ATOM 3133 O O . GLU A 1 382 ? 21.186 3.787 1.891 1.00 95.12 382 GLU A O 1
ATOM 3138 N N . ILE A 1 383 ? 21.712 1.633 2.237 1.00 92.00 383 ILE A N 1
ATOM 3139 C CA . ILE A 1 383 ? 20.506 1.326 3.032 1.00 92.00 383 ILE A CA 1
ATOM 3140 C C . ILE A 1 383 ? 20.501 2.148 4.324 1.00 92.00 383 ILE A C 1
ATOM 3142 O O . ILE A 1 383 ? 19.501 2.787 4.643 1.00 92.00 383 ILE A O 1
ATOM 3146 N N . ILE A 1 384 ? 21.623 2.189 5.048 1.00 94.00 384 ILE A N 1
ATOM 3147 C CA . ILE A 1 384 ? 21.766 3.013 6.255 1.00 94.00 384 ILE A CA 1
ATOM 3148 C C . ILE A 1 384 ? 21.602 4.493 5.903 1.00 94.00 384 ILE A C 1
ATOM 3150 O O . ILE A 1 384 ? 20.885 5.208 6.595 1.00 94.00 384 ILE A O 1
ATOM 3154 N N . ALA A 1 385 ? 22.210 4.961 4.813 1.00 95.38 385 ALA A N 1
ATOM 3155 C CA . ALA A 1 385 ? 22.099 6.348 4.386 1.00 95.38 385 ALA A CA 1
ATOM 3156 C C . ALA A 1 385 ? 20.656 6.732 4.024 1.00 95.38 385 ALA A C 1
ATOM 3158 O O . ALA A 1 385 ? 20.235 7.834 4.358 1.00 95.38 385 ALA A O 1
ATOM 3159 N N . ALA A 1 386 ? 19.896 5.841 3.378 1.00 93.25 386 ALA A N 1
ATOM 3160 C CA . ALA A 1 386 ? 18.472 6.039 3.105 1.00 93.25 386 ALA A CA 1
ATOM 3161 C C . ALA A 1 386 ? 17.646 6.031 4.401 1.00 93.25 386 ALA A C 1
ATOM 3163 O O . ALA A 1 386 ? 16.783 6.883 4.593 1.00 93.25 386 ALA A O 1
ATOM 3164 N N . TYR A 1 387 ? 17.954 5.123 5.330 1.00 94.00 387 TYR A N 1
ATOM 3165 C CA . TYR A 1 387 ? 17.305 5.067 6.639 1.00 94.00 387 TYR A CA 1
ATOM 3166 C C . TYR A 1 387 ? 17.570 6.312 7.493 1.00 94.00 387 TYR A C 1
ATOM 3168 O O . TYR A 1 387 ? 16.708 6.724 8.260 1.00 94.00 387 TYR A O 1
ATOM 3176 N N . LEU A 1 388 ? 18.754 6.916 7.389 1.00 94.19 388 LEU A N 1
ATOM 3177 C CA . LEU A 1 388 ? 19.142 8.102 8.156 1.00 94.19 388 LEU A CA 1
ATOM 3178 C C . LEU A 1 388 ? 18.671 9.424 7.530 1.00 94.19 388 LEU A C 1
ATOM 3180 O O . LEU A 1 388 ? 18.870 10.471 8.145 1.00 94.19 388 LEU A O 1
ATOM 3184 N N . MET A 1 389 ? 18.029 9.399 6.356 1.00 93.12 389 MET A N 1
ATOM 3185 C CA . MET A 1 389 ? 17.390 10.594 5.793 1.00 93.12 389 MET A CA 1
ATOM 3186 C C . MET A 1 389 ? 16.352 11.165 6.775 1.00 93.12 389 MET A C 1
ATOM 3188 O O . MET A 1 389 ? 15.700 10.377 7.478 1.00 93.12 389 MET A O 1
ATOM 3192 N N . PRO A 1 390 ? 16.181 12.503 6.835 1.00 91.19 390 PRO A N 1
ATOM 3193 C CA . PRO A 1 390 ? 15.176 13.128 7.687 1.00 91.19 390 PRO A CA 1
ATOM 3194 C C . PRO A 1 390 ? 13.798 12.488 7.461 1.00 91.19 390 PRO A C 1
ATOM 3196 O O . PRO A 1 390 ? 13.349 12.411 6.317 1.00 91.19 390 PRO A O 1
ATOM 3199 N N . PRO A 1 391 ? 13.148 11.956 8.510 1.00 89.31 391 PRO A N 1
ATOM 3200 C CA . PRO A 1 391 ? 11.826 11.373 8.361 1.00 89.31 391 PRO A CA 1
ATOM 3201 C C . PRO A 1 391 ? 10.755 12.444 8.204 1.00 89.31 391 PRO A C 1
ATOM 3203 O O . PRO A 1 391 ? 10.893 13.557 8.712 1.00 89.31 391 PRO A O 1
ATOM 3206 N N . ILE A 1 392 ? 9.634 12.040 7.614 1.00 84.69 392 ILE A N 1
ATOM 3207 C CA . ILE A 1 392 ? 8.376 12.764 7.764 1.00 84.69 392 ILE A CA 1
ATOM 3208 C C . ILE A 1 392 ? 7.726 12.221 9.035 1.00 84.69 392 ILE A C 1
ATOM 3210 O O . ILE A 1 392 ? 7.338 11.051 9.100 1.00 84.69 392 ILE A O 1
ATOM 3214 N N . GLU A 1 393 ? 7.693 13.046 10.079 1.00 78.44 393 GLU A N 1
ATOM 3215 C CA . GLU A 1 393 ? 7.060 12.690 11.345 1.00 78.44 393 GLU A CA 1
ATOM 3216 C C . GLU A 1 393 ? 5.607 13.148 11.367 1.00 78.44 393 GLU A C 1
ATOM 3218 O O . GLU A 1 393 ? 5.307 14.322 11.151 1.00 78.44 393 GLU A O 1
ATOM 3223 N N . PHE A 1 394 ? 4.720 12.230 11.728 1.00 64.38 394 PHE A N 1
ATOM 3224 C CA . PHE A 1 394 ? 3.334 12.544 12.022 1.00 64.38 394 PHE A CA 1
ATOM 3225 C C . PHE A 1 394 ? 3.215 12.533 13.539 1.00 64.38 394 PHE A C 1
ATOM 3227 O O . PHE A 1 394 ? 3.173 11.487 14.188 1.00 64.38 394 PHE A O 1
ATOM 3234 N N . LEU A 1 395 ? 3.290 13.724 14.137 1.00 44.22 395 LEU A N 1
ATOM 3235 C CA . LEU A 1 395 ? 3.007 13.886 15.557 1.00 44.22 395 LEU A CA 1
ATOM 3236 C C . LEU A 1 395 ? 1.619 13.292 15.825 1.00 44.22 395 LEU A C 1
ATOM 3238 O O . LEU A 1 395 ? 0.654 13.702 15.187 1.00 44.22 395 LEU A O 1
ATOM 3242 N N . ASN A 1 396 ? 1.498 12.438 16.846 1.00 39.62 396 ASN A N 1
ATOM 3243 C CA . ASN A 1 396 ? 0.248 12.246 17.591 1.00 39.62 396 ASN A CA 1
ATOM 3244 C C . ASN A 1 396 ? -0.133 13.572 18.302 1.00 39.62 396 ASN A C 1
ATOM 3246 O O . ASN A 1 396 ? -0.285 13.638 19.518 1.00 39.62 396 ASN A O 1
ATOM 3250 N N . LYS A 1 397 ? -0.237 14.675 17.553 1.00 31.05 397 LYS A N 1
ATOM 3251 C CA . LYS A 1 397 ? -1.054 15.830 17.901 1.00 31.05 397 LYS A CA 1
ATOM 3252 C C . LYS A 1 397 ? -2.464 15.363 17.586 1.00 31.05 397 LYS A C 1
ATOM 3254 O O . LYS A 1 397 ? -2.795 15.187 16.420 1.00 31.05 397 LYS A O 1
ATOM 3259 N N . GLY A 1 398 ? -3.209 15.003 18.630 1.00 29.48 398 GLY A N 1
ATOM 3260 C CA . GLY A 1 398 ? -4.447 14.239 18.507 1.00 29.48 398 GLY A CA 1
ATOM 3261 C C . GLY A 1 398 ? -5.326 14.729 17.365 1.00 29.48 398 GLY A C 1
ATOM 3262 O O . GLY A 1 398 ? -5.694 15.894 17.384 1.00 29.48 398 GLY A O 1
ATOM 3263 N N . LEU A 1 399 ? -5.594 13.843 16.398 1.00 29.42 399 LEU A N 1
ATOM 3264 C CA . LEU A 1 399 ? -6.718 13.806 15.442 1.00 29.42 399 LEU A CA 1
ATOM 3265 C C . LEU A 1 399 ? -7.215 15.119 14.792 1.00 29.42 399 LEU A C 1
ATOM 3267 O O . LEU A 1 399 ? -8.257 15.104 14.148 1.00 29.42 399 LEU A O 1
ATOM 3271 N N . SER A 1 400 ? -6.505 16.239 14.916 1.00 26.84 400 SER A N 1
ATOM 3272 C CA . SER A 1 400 ? -7.016 17.567 14.551 1.00 26.84 400 SER A CA 1
ATOM 3273 C C . SER A 1 400 ? -6.490 18.082 13.219 1.00 26.84 400 SER A C 1
ATOM 3275 O O . SER A 1 400 ? -7.165 18.910 12.624 1.00 26.84 400 SER A O 1
ATOM 3277 N N . ASP A 1 401 ? -5.379 17.552 12.696 1.00 27.55 401 ASP A N 1
ATOM 3278 C CA . ASP A 1 401 ? -4.714 18.177 11.540 1.00 27.55 401 ASP A CA 1
ATOM 3279 C C . ASP A 1 401 ? -4.503 17.269 10.314 1.00 27.55 401 ASP A C 1
ATOM 3281 O O . ASP A 1 401 ? -3.858 17.684 9.358 1.00 27.55 401 ASP A O 1
ATOM 3285 N N . PHE A 1 402 ? -5.070 16.059 10.269 1.00 27.12 402 PHE A N 1
ATOM 3286 C CA . PHE A 1 402 ? -5.061 15.246 9.043 1.00 27.12 402 PHE A CA 1
ATOM 3287 C C . PHE A 1 402 ? -6.350 14.443 8.901 1.00 27.12 402 PHE A C 1
ATOM 3289 O O . PHE A 1 402 ? -6.503 13.406 9.533 1.00 27.12 402 PHE A O 1
ATOM 3296 N N . ASN A 1 403 ? -7.260 14.915 8.048 1.00 28.75 403 ASN A N 1
ATOM 3297 C CA . ASN A 1 403 ? -8.305 14.102 7.431 1.00 28.75 403 ASN A CA 1
ATOM 3298 C C . ASN A 1 403 ? -8.828 14.810 6.176 1.00 28.75 403 ASN A C 1
ATOM 3300 O O . ASN A 1 403 ? -9.585 15.766 6.289 1.00 28.75 403 ASN A O 1
ATOM 3304 N N . LEU A 1 404 ? -8.458 14.320 4.990 1.00 27.91 404 LEU A N 1
ATOM 3305 C CA . LEU A 1 404 ? -9.440 14.018 3.944 1.00 27.91 404 LEU A CA 1
ATOM 3306 C C . LEU A 1 404 ? -8.805 13.116 2.876 1.00 27.91 404 LEU A C 1
ATOM 3308 O O . LEU A 1 404 ? -8.086 13.563 1.989 1.00 27.91 404 LEU A O 1
ATOM 3312 N N . ALA A 1 405 ? -9.081 11.824 2.983 1.00 24.84 405 ALA A N 1
ATOM 3313 C CA . ALA A 1 405 ? -9.102 10.897 1.860 1.00 24.84 405 ALA A CA 1
ATOM 3314 C C . ALA A 1 405 ? -10.012 9.745 2.296 1.00 24.84 405 ALA A C 1
ATOM 3316 O O . ALA A 1 405 ? -9.550 8.810 2.953 1.00 24.84 405 ALA A O 1
ATOM 3317 N N . LEU A 1 406 ? -11.317 9.898 2.041 1.00 28.48 406 LEU A N 1
ATOM 3318 C CA . LEU A 1 406 ? -12.295 8.843 2.294 1.00 28.48 406 LEU A CA 1
ATOM 3319 C C . LEU A 1 406 ? -12.038 7.661 1.370 1.00 28.48 406 LEU A C 1
ATOM 3321 O O . LEU A 1 406 ? -11.774 7.859 0.185 1.00 28.48 406 LEU A O 1
ATOM 3325 N N . ASP A 1 407 ? -12.223 6.465 1.916 1.00 25.33 407 ASP A N 1
ATOM 3326 C CA . ASP A 1 407 ? -12.674 5.310 1.152 1.00 25.33 407 ASP A CA 1
ATOM 3327 C C . ASP A 1 407 ? -14.167 5.101 1.449 1.00 25.33 407 ASP A C 1
ATOM 3329 O O . ASP A 1 407 ? -14.625 5.220 2.588 1.00 25.33 407 ASP A O 1
ATOM 3333 N N . LEU A 1 408 ? -14.911 4.863 0.374 1.00 31.80 408 LEU A N 1
ATOM 3334 C CA . LEU A 1 408 ? -16.350 4.632 0.293 1.00 31.80 408 LEU A CA 1
ATOM 3335 C C . LEU A 1 408 ? -16.735 3.261 0.862 1.00 31.80 408 LEU A C 1
ATOM 3337 O O . LEU A 1 408 ? -16.199 2.246 0.427 1.00 31.80 408 LEU A O 1
ATOM 3341 N N . GLY A 1 409 ? -17.757 3.209 1.721 1.00 24.19 409 GLY A N 1
ATOM 3342 C CA . GLY A 1 409 ? -18.385 1.945 2.109 1.00 24.19 409 GLY A CA 1
ATOM 3343 C C . GLY A 1 409 ? -19.590 2.110 3.035 1.00 24.19 409 GLY A C 1
ATOM 3344 O O . GLY A 1 409 ? -19.431 2.463 4.193 1.00 24.19 409 GLY A O 1
ATOM 3345 N N . PHE A 1 410 ? -20.774 1.777 2.510 1.00 23.72 410 PHE A N 1
ATOM 3346 C CA . PHE A 1 410 ? -22.087 1.622 3.163 1.00 23.72 410 PHE A CA 1
ATOM 3347 C C . PHE A 1 410 ? -22.931 2.855 3.529 1.00 23.72 410 PHE A C 1
ATOM 3349 O O . PHE A 1 410 ? -22.703 3.534 4.520 1.00 23.72 410 PHE A O 1
ATOM 3356 N N . LEU A 1 411 ? -24.071 2.979 2.828 1.00 25.52 411 LEU A N 1
ATOM 3357 C CA . LEU A 1 411 ? -25.401 2.917 3.455 1.00 25.52 411 LEU A CA 1
ATOM 3358 C C . LEU A 1 411 ? -26.490 2.617 2.410 1.00 25.52 411 LEU A C 1
ATOM 3360 O O . LEU A 1 411 ? -26.789 3.403 1.511 1.00 25.52 411 LEU A O 1
ATOM 3364 N N . THR A 1 412 ? -27.122 1.454 2.553 1.00 28.06 412 THR A N 1
ATOM 3365 C CA . THR A 1 412 ? -28.425 1.144 1.963 1.00 28.06 412 THR A CA 1
ATOM 3366 C C . THR A 1 412 ? -29.535 1.927 2.667 1.00 28.06 412 THR A C 1
ATOM 3368 O O . THR A 1 412 ? -29.617 1.918 3.891 1.00 28.06 412 THR A O 1
ATOM 3371 N N . LYS A 1 413 ? -30.459 2.463 1.853 1.00 30.92 413 LYS A N 1
ATOM 3372 C CA . LYS A 1 413 ? -31.794 3.006 2.187 1.00 30.92 413 LYS A CA 1
ATOM 3373 C C . LYS A 1 413 ? -31.839 4.362 2.925 1.00 30.92 413 LYS A C 1
ATOM 3375 O O . LYS A 1 413 ? -32.044 4.410 4.128 1.00 30.92 413 LYS A O 1
ATOM 3380 N N . ALA A 1 414 ? -31.880 5.463 2.163 1.00 24.08 414 ALA A N 1
ATOM 3381 C CA . ALA A 1 414 ? -32.676 6.647 2.520 1.00 24.08 414 ALA A CA 1
ATOM 3382 C C . ALA A 1 414 ? -32.989 7.547 1.301 1.00 24.08 414 ALA A C 1
ATOM 3384 O O . ALA A 1 414 ? -32.138 7.803 0.460 1.00 24.08 414 ALA A O 1
ATOM 3385 N N . ARG A 1 415 ? -34.268 7.944 1.242 1.00 26.02 415 ARG A N 1
ATOM 3386 C CA . ARG A 1 415 ? -35.001 8.978 0.474 1.00 26.02 415 ARG A CA 1
ATOM 3387 C C . ARG A 1 415 ? -34.315 9.726 -0.689 1.00 26.02 415 ARG A C 1
ATOM 3389 O O . ARG A 1 415 ? -33.292 10.377 -0.539 1.00 26.02 415 ARG A O 1
ATOM 3396 N N . LYS A 1 416 ? -35.030 9.757 -1.826 1.00 25.05 416 LYS A N 1
ATOM 3397 C CA . LYS A 1 416 ? -34.836 10.700 -2.942 1.00 25.05 416 LYS A CA 1
ATOM 3398 C C . LYS A 1 416 ? -34.912 12.146 -2.430 1.00 25.05 416 LYS A C 1
ATOM 3400 O O . LYS A 1 416 ? -36.009 12.671 -2.269 1.00 25.05 416 LYS A O 1
ATOM 3405 N N . TYR A 1 417 ? -33.770 12.796 -2.248 1.00 28.88 417 TYR A N 1
ATOM 3406 C CA . TYR A 1 417 ? -33.685 14.254 -2.286 1.00 28.88 417 TYR A CA 1
ATOM 3407 C C . TYR A 1 417 ? -33.363 14.660 -3.724 1.00 28.88 417 TYR A C 1
ATOM 3409 O O . TYR A 1 417 ? -32.220 14.666 -4.165 1.00 28.88 417 TYR A O 1
ATOM 3417 N N . THR A 1 418 ? -34.404 14.903 -4.511 1.00 31.34 418 THR A N 1
ATOM 3418 C CA . THR A 1 418 ? -34.289 15.465 -5.858 1.00 31.34 418 THR A CA 1
ATOM 3419 C C . THR A 1 418 ? -34.196 16.978 -5.767 1.00 31.34 418 THR A C 1
ATOM 3421 O O . THR A 1 418 ? -35.263 17.562 -5.751 1.00 31.34 418 THR A O 1
ATOM 3424 N N . PHE A 1 419 ? -33.029 17.635 -5.806 1.00 32.22 419 PHE A N 1
ATOM 3425 C CA . PHE A 1 419 ? -33.007 19.059 -6.194 1.00 32.22 419 PHE A CA 1
ATOM 3426 C C . PHE A 1 419 ? -31.727 19.501 -6.938 1.00 32.22 419 PHE A C 1
ATOM 3428 O O . PHE A 1 419 ? -30.606 19.311 -6.488 1.00 32.22 419 PHE A O 1
ATOM 3435 N N . PHE A 1 420 ? -31.996 20.027 -8.143 1.00 38.38 420 PHE A N 1
ATOM 3436 C CA . PHE A 1 420 ? -31.244 20.889 -9.069 1.00 38.38 420 PHE A CA 1
ATOM 3437 C C . PHE A 1 420 ? -29.727 20.712 -9.282 1.00 38.38 420 PHE A C 1
ATOM 3439 O O . PHE A 1 420 ? -28.908 21.262 -8.565 1.00 38.38 420 PHE A O 1
ATOM 3446 N N . LYS A 1 421 ? -29.383 20.039 -10.391 1.00 49.41 421 LYS A N 1
ATOM 3447 C CA . LYS A 1 421 ? -28.231 20.286 -11.299 1.00 49.41 421 LYS A CA 1
ATOM 3448 C C . LYS A 1 421 ? -28.250 19.352 -12.526 1.00 49.41 421 LYS A C 1
ATOM 3450 O O . LYS A 1 421 ? -28.034 19.833 -13.634 1.00 49.41 421 LYS A O 1
ATOM 3455 N N . PRO A 1 422 ? -28.677 18.075 -12.410 1.00 48.69 422 PRO A N 1
ATOM 3456 C CA . PRO A 1 422 ? -28.900 17.214 -13.576 1.00 48.69 422 PRO A CA 1
ATOM 3457 C C . PRO A 1 422 ? -30.040 17.698 -14.479 1.00 48.69 422 PRO A C 1
ATOM 3459 O O . PRO A 1 422 ? -30.099 17.313 -15.639 1.00 48.69 422 PRO A O 1
ATOM 3462 N N . LYS A 1 423 ? -30.959 18.527 -13.959 1.00 54.09 423 LYS A N 1
ATOM 3463 C CA . LYS A 1 423 ? -32.130 19.020 -14.697 1.00 54.09 423 LYS A CA 1
ATOM 3464 C C . LYS A 1 423 ? -31.778 20.027 -15.793 1.00 54.09 423 LYS A C 1
ATOM 3466 O O . LYS A 1 423 ? -32.395 19.930 -16.837 1.00 54.09 423 LYS A O 1
ATOM 3471 N N . HIS A 1 424 ? -30.800 20.924 -15.607 1.00 66.94 424 HIS A N 1
ATOM 3472 C CA . HIS A 1 424 ? -30.424 21.912 -16.639 1.00 66.94 424 HIS A CA 1
ATOM 3473 C C . HIS A 1 424 ? -29.857 21.228 -17.881 1.00 66.94 424 HIS A C 1
ATOM 3475 O O . HIS A 1 424 ? -30.378 21.403 -18.973 1.00 66.94 424 HIS A O 1
ATOM 3481 N N . LEU A 1 425 ? -28.864 20.353 -17.700 1.00 61.34 425 LEU A N 1
ATOM 3482 C CA . LEU A 1 425 ? -28.283 19.599 -18.812 1.00 61.34 425 LEU A CA 1
ATOM 3483 C C . LEU A 1 425 ? -29.277 18.589 -19.401 1.00 61.34 425 LEU A C 1
ATOM 3485 O O . LEU A 1 425 ? -29.284 18.387 -20.609 1.00 61.34 425 LEU A O 1
ATOM 3489 N N . LYS A 1 426 ? -30.144 17.955 -18.594 1.00 63.53 426 LYS A N 1
ATOM 3490 C CA . LYS A 1 426 ? -31.210 17.073 -19.116 1.00 63.53 426 LYS A CA 1
ATOM 3491 C C . LYS A 1 426 ? -32.307 17.829 -19.871 1.00 63.53 426 LYS A C 1
ATOM 3493 O O . LYS A 1 426 ? -32.862 17.260 -20.803 1.00 63.53 426 LYS A O 1
ATOM 3498 N N . ALA A 1 427 ? -32.638 19.052 -19.456 1.00 66.81 427 ALA A N 1
ATOM 3499 C CA . ALA A 1 427 ? -33.641 19.898 -20.100 1.00 66.81 427 ALA A CA 1
ATOM 3500 C C . ALA A 1 427 ? -33.102 20.595 -21.355 1.00 66.81 427 ALA A C 1
ATOM 3502 O O . ALA A 1 427 ? -33.892 20.883 -22.246 1.00 66.81 427 ALA A O 1
ATOM 3503 N N . ASN A 1 428 ? -31.781 20.787 -21.440 1.00 72.31 428 ASN A N 1
ATOM 3504 C CA . ASN A 1 428 ? -31.088 21.425 -22.557 1.00 72.31 428 ASN A CA 1
ATOM 3505 C C . ASN A 1 428 ? -29.992 20.485 -23.124 1.00 72.31 428 ASN A C 1
ATOM 3507 O O . ASN A 1 428 ? -28.800 20.657 -22.825 1.00 72.31 428 ASN A O 1
ATOM 3511 N N . PRO A 1 429 ? -30.366 19.432 -23.886 1.00 72.00 429 PRO A N 1
ATOM 3512 C CA . PRO A 1 429 ? -29.438 18.427 -24.415 1.00 72.00 429 PRO A CA 1
ATOM 3513 C C . PRO A 1 429 ? -28.333 18.996 -25.314 1.00 72.00 429 PRO A C 1
ATOM 3515 O O . PRO A 1 429 ? -27.281 18.377 -25.450 1.00 72.00 429 PRO A O 1
ATOM 3518 N N . GLU A 1 430 ? -28.550 20.165 -25.910 1.00 73.19 430 GLU A N 1
ATOM 3519 C CA . GLU A 1 430 ? -27.592 20.902 -26.732 1.00 73.19 430 GLU A CA 1
ATOM 3520 C C . GLU A 1 430 ? -26.307 21.275 -25.978 1.00 73.19 430 GLU A C 1
ATOM 3522 O O . GLU A 1 430 ? -25.243 21.351 -26.589 1.00 73.19 430 GLU A O 1
ATOM 3527 N N . TYR A 1 431 ? -26.373 21.419 -24.649 1.00 70.06 431 TYR A N 1
ATOM 3528 C CA . TYR A 1 431 ? -25.204 21.677 -23.804 1.00 70.06 431 TYR A CA 1
ATOM 3529 C C . TYR A 1 431 ? -24.527 20.388 -23.304 1.00 70.06 431 TYR A C 1
ATOM 3531 O O . TYR A 1 431 ? -23.460 20.446 -22.689 1.00 70.06 431 TYR A O 1
ATOM 3539 N N . GLN A 1 432 ? -25.079 19.198 -23.592 1.00 67.50 432 GLN A N 1
ATOM 3540 C CA . GLN A 1 432 ? -24.441 17.906 -23.294 1.00 67.50 432 GLN A CA 1
ATOM 3541 C C . GLN A 1 432 ? -23.388 17.542 -24.352 1.00 67.50 432 GLN A C 1
ATOM 3543 O O . GLN A 1 432 ? -23.461 16.506 -25.014 1.00 67.50 432 GLN A O 1
ATOM 3548 N N . VAL A 1 433 ? -22.365 18.385 -24.484 1.00 67.44 433 VAL A N 1
ATOM 3549 C CA . VAL A 1 433 ? -21.307 18.259 -25.503 1.00 67.44 433 VAL A CA 1
ATOM 3550 C C . VAL A 1 433 ? -20.386 17.046 -25.308 1.00 67.44 433 VAL A C 1
ATOM 3552 O O . VAL A 1 433 ? -19.583 16.734 -26.186 1.00 67.44 433 VAL A O 1
ATOM 3555 N N . TYR A 1 434 ? -20.485 16.344 -24.171 1.00 71.62 434 TYR A N 1
ATOM 3556 C CA . TYR A 1 434 ? -19.657 15.177 -23.873 1.00 71.62 434 TYR A CA 1
ATOM 3557 C C . TYR A 1 434 ? -20.413 14.094 -23.071 1.00 71.62 434 TYR A C 1
ATOM 3559 O O . TYR A 1 434 ? -21.172 14.417 -22.153 1.00 71.62 434 TYR A O 1
ATOM 3567 N N . PRO A 1 435 ? -20.190 12.788 -23.336 1.00 70.94 435 PRO A N 1
ATOM 3568 C CA . PRO A 1 435 ? -20.899 11.697 -22.656 1.00 70.94 435 PRO A CA 1
ATOM 3569 C C . PRO A 1 435 ? -20.752 11.654 -21.127 1.00 70.94 435 PRO A C 1
ATOM 3571 O O . PRO A 1 435 ? -21.595 11.052 -20.462 1.00 70.94 435 PRO A O 1
ATOM 3574 N N . ILE A 1 436 ? -19.719 12.293 -20.559 1.00 69.44 436 ILE A N 1
ATOM 3575 C CA . ILE A 1 436 ? -19.474 12.323 -19.105 1.00 69.44 436 ILE A CA 1
ATOM 3576 C C . ILE A 1 436 ? -20.641 12.929 -18.322 1.00 69.44 436 ILE A C 1
ATOM 3578 O O . ILE A 1 436 ? -20.926 12.478 -17.215 1.00 69.44 436 ILE A O 1
ATOM 3582 N N . PHE A 1 437 ? -21.384 13.871 -18.915 1.00 65.81 437 PHE A N 1
ATOM 3583 C CA . PHE A 1 437 ? -22.520 14.524 -18.260 1.00 65.81 437 PHE A CA 1
ATOM 3584 C C . PHE A 1 437 ? -23.660 13.551 -17.915 1.00 65.81 437 PHE A C 1
ATOM 3586 O O . PHE A 1 437 ? -24.460 13.836 -17.025 1.00 65.81 437 PHE A O 1
ATOM 3593 N N . LYS A 1 438 ? -23.699 12.361 -18.534 1.00 65.19 438 LYS A N 1
ATOM 3594 C CA . LYS A 1 438 ? -24.650 11.289 -18.187 1.00 65.19 438 LYS A CA 1
ATOM 3595 C C . LYS A 1 438 ? -24.384 10.665 -16.814 1.00 65.19 438 LYS A C 1
ATOM 3597 O O . LYS A 1 438 ? -25.301 10.103 -16.224 1.00 65.19 438 LYS A O 1
ATOM 3602 N N . TYR A 1 439 ? -23.155 10.767 -16.309 1.00 67.62 439 TYR A N 1
ATOM 3603 C CA . TYR A 1 439 ? -22.733 10.180 -15.033 1.00 67.62 439 TYR A CA 1
ATOM 3604 C C . TYR A 1 439 ? -22.711 11.193 -13.882 1.00 67.62 439 TYR A C 1
ATOM 3606 O O . TYR A 1 439 ? -22.660 10.793 -12.722 1.00 67.62 439 TYR A O 1
ATOM 3614 N N . PHE A 1 440 ? -22.798 12.491 -14.188 1.00 67.69 440 PHE A N 1
ATOM 3615 C CA . PHE A 1 440 ? -22.669 13.572 -13.207 1.00 67.69 440 PHE A CA 1
ATOM 3616 C C . PHE A 1 440 ? -23.720 13.510 -12.098 1.00 67.69 440 PHE A C 1
ATOM 3618 O O . PHE A 1 440 ? -23.403 13.798 -10.955 1.00 67.69 440 PHE A O 1
ATOM 3625 N N . GLU A 1 441 ? -24.956 13.099 -12.392 1.00 60.91 441 GLU A N 1
ATOM 3626 C CA . GLU A 1 441 ? -25.993 12.972 -11.358 1.00 60.91 441 GLU A CA 1
ATOM 3627 C C . GLU A 1 441 ? -25.639 11.926 -10.302 1.00 60.91 441 GLU A C 1
ATOM 3629 O O . GLU A 1 441 ? -25.765 12.198 -9.111 1.00 60.91 441 GLU A O 1
ATOM 3634 N N . ASN A 1 442 ? -25.177 10.753 -10.736 1.00 62.34 442 ASN A N 1
ATOM 3635 C CA . ASN A 1 442 ? -24.775 9.689 -9.820 1.00 62.34 442 ASN A CA 1
ATOM 3636 C C . ASN A 1 442 ? -23.534 10.110 -9.032 1.00 62.34 442 ASN A C 1
ATOM 3638 O O . ASN A 1 442 ? -23.503 9.945 -7.820 1.00 62.34 442 ASN A O 1
ATOM 3642 N N . TRP A 1 443 ? -22.571 10.752 -9.698 1.00 64.69 443 TRP A N 1
ATOM 3643 C CA . TRP A 1 443 ? -21.385 11.281 -9.034 1.00 64.69 443 TRP A CA 1
ATOM 3644 C C . TRP A 1 443 ? -21.745 12.337 -7.975 1.00 64.69 443 TRP A C 1
ATOM 3646 O O . TRP A 1 443 ? -21.317 12.228 -6.832 1.00 64.69 443 TRP A O 1
ATOM 3656 N N . CYS A 1 444 ? -22.610 13.308 -8.285 1.00 63.31 444 CYS A N 1
ATOM 3657 C CA . CYS A 1 444 ? -23.071 14.287 -7.296 1.00 63.31 444 CYS A CA 1
ATOM 3658 C C . CYS A 1 444 ? -23.796 13.630 -6.110 1.00 63.31 444 CYS A C 1
ATOM 3660 O O . CYS A 1 444 ? -23.678 14.110 -4.986 1.00 63.31 444 CYS A O 1
ATOM 3662 N N . GLN A 1 445 ? -24.542 12.545 -6.341 1.00 62.31 445 GLN A N 1
ATOM 3663 C CA . GLN A 1 445 ? -25.172 11.789 -5.256 1.00 62.31 445 GLN A CA 1
ATOM 3664 C C . GLN A 1 445 ? -24.139 11.084 -4.376 1.00 62.31 445 GLN A C 1
ATOM 3666 O O . GLN A 1 445 ? -24.314 11.060 -3.160 1.00 62.31 445 GLN A O 1
ATOM 3671 N N . ASP A 1 446 ? -23.077 10.538 -4.964 1.00 60.56 446 ASP A N 1
ATOM 3672 C CA . ASP A 1 446 ? -21.994 9.900 -4.216 1.00 60.56 446 ASP A CA 1
ATOM 3673 C C . ASP A 1 446 ? -21.222 10.923 -3.369 1.00 60.56 446 ASP A C 1
ATOM 3675 O O . ASP A 1 446 ? -21.037 10.703 -2.174 1.00 60.56 446 ASP A O 1
ATOM 3679 N N . GLU A 1 447 ? -20.902 12.099 -3.918 1.00 61.91 447 GLU A N 1
ATOM 3680 C CA . GLU A 1 447 ? -20.273 13.177 -3.138 1.00 61.91 447 GLU A CA 1
ATOM 3681 C C . GLU A 1 447 ? -21.178 13.695 -2.013 1.00 61.91 447 GLU A C 1
ATOM 3683 O O . GLU A 1 447 ? -20.712 13.972 -0.907 1.00 61.91 447 GLU A O 1
ATOM 3688 N N . ASN A 1 448 ? -22.492 13.772 -2.249 1.00 61.88 448 ASN A N 1
ATOM 3689 C CA . ASN A 1 448 ? -23.430 14.143 -1.193 1.00 61.88 448 ASN A CA 1
ATOM 3690 C C . ASN A 1 448 ? -23.463 13.093 -0.066 1.00 61.88 448 ASN A C 1
ATOM 3692 O O . ASN A 1 448 ? -23.508 13.459 1.106 1.00 61.88 448 ASN A O 1
ATOM 3696 N N . ARG A 1 449 ? -23.357 11.795 -0.392 1.00 62.16 449 ARG A N 1
ATOM 3697 C CA . ARG A 1 449 ? -23.253 10.718 0.613 1.00 62.16 449 ARG A CA 1
ATOM 3698 C C . ARG A 1 449 ? -21.968 10.819 1.434 1.00 62.16 449 ARG A C 1
ATOM 3700 O O . ARG A 1 449 ? -22.010 10.552 2.634 1.00 62.16 449 ARG A O 1
ATOM 3707 N N . HIS A 1 450 ? -20.850 11.229 0.831 1.00 65.44 450 HIS A N 1
ATOM 3708 C CA . HIS A 1 450 ? -19.625 11.530 1.583 1.00 65.44 450 HIS A CA 1
ATOM 3709 C C . HIS A 1 450 ? -19.862 12.657 2.594 1.00 65.44 450 HIS A C 1
ATOM 3711 O O . HIS A 1 450 ? -19.475 12.542 3.759 1.00 65.44 450 HIS A O 1
ATOM 3717 N N . GLY A 1 451 ? -20.534 13.729 2.160 1.00 61.75 451 GLY A N 1
ATOM 3718 C CA . GLY A 1 451 ? -20.925 14.845 3.019 1.00 61.75 451 GLY A CA 1
ATOM 3719 C C . GLY A 1 451 ? -21.813 14.406 4.185 1.00 61.75 451 GLY A C 1
ATOM 3720 O O . GLY A 1 451 ? -21.525 14.738 5.337 1.00 61.75 451 GLY A O 1
ATOM 3721 N N . ASP A 1 452 ? -22.844 13.602 3.918 1.00 64.12 452 ASP A N 1
ATOM 3722 C CA . ASP A 1 452 ? -23.751 13.063 4.940 1.00 64.12 452 ASP A CA 1
ATOM 3723 C C . ASP A 1 452 ? -23.010 12.183 5.963 1.00 64.12 452 ASP A C 1
ATOM 3725 O O . ASP A 1 452 ? -23.248 12.284 7.170 1.00 64.12 452 ASP A O 1
ATOM 3729 N N . PHE A 1 453 ? -22.056 11.367 5.507 1.00 67.25 453 PHE A N 1
ATOM 3730 C CA . PHE A 1 453 ? -21.223 10.542 6.381 1.00 67.25 453 PHE A CA 1
ATOM 3731 C C . PHE A 1 453 ? -20.358 11.385 7.330 1.00 67.25 453 PHE A C 1
ATOM 3733 O O . PHE A 1 453 ? -20.374 11.169 8.544 1.00 67.25 453 PHE A O 1
ATOM 3740 N N . PHE A 1 454 ? -19.652 12.400 6.820 1.00 64.94 454 PHE A N 1
ATOM 3741 C CA . PHE A 1 454 ? -18.883 13.303 7.684 1.00 64.94 454 PHE A CA 1
ATOM 3742 C C . PHE A 1 454 ? -19.761 14.104 8.635 1.00 64.94 454 PHE A C 1
ATOM 3744 O O . PHE A 1 454 ? -19.373 14.351 9.775 1.00 64.94 454 PHE A O 1
ATOM 3751 N N . SER A 1 455 ? -20.957 14.478 8.190 1.00 65.25 455 SER A N 1
ATOM 3752 C CA . SER A 1 455 ? -21.948 15.141 9.034 1.00 65.25 455 SER A CA 1
ATOM 3753 C C . SER A 1 455 ? -22.324 14.263 10.228 1.00 65.25 455 SER A C 1
ATOM 3755 O O . SER A 1 455 ? -22.383 14.751 11.356 1.00 65.25 455 SER A O 1
ATOM 3757 N N . ALA A 1 456 ? -22.525 12.960 10.004 1.00 65.56 456 ALA A N 1
ATOM 3758 C CA . ALA A 1 456 ? -22.791 11.995 11.067 1.00 65.56 456 ALA A CA 1
ATOM 3759 C C . ALA A 1 456 ? -21.595 11.841 12.024 1.00 65.56 456 ALA A C 1
ATOM 3761 O O . ALA A 1 456 ? -21.787 11.847 13.240 1.00 65.56 456 ALA A O 1
ATOM 3762 N N . LEU A 1 457 ? -20.364 11.785 11.501 1.00 69.62 457 LEU A N 1
ATOM 3763 C CA . LEU A 1 457 ? -19.144 11.738 12.319 1.00 69.62 457 LEU A CA 1
ATOM 3764 C C . LEU A 1 457 ? -18.985 12.977 13.210 1.00 69.62 457 LEU A C 1
ATOM 3766 O O . LEU A 1 457 ? -18.673 12.850 14.393 1.00 69.62 457 LEU A O 1
ATOM 3770 N N . LEU A 1 458 ? -19.227 14.169 12.660 1.00 67.12 458 LEU A N 1
ATOM 3771 C CA . LEU A 1 458 ? -19.160 15.423 13.410 1.00 67.12 458 LEU A CA 1
ATOM 3772 C C . LEU A 1 458 ? -20.233 15.477 14.505 1.00 67.12 458 LEU A C 1
ATOM 3774 O O . LEU A 1 458 ? -19.937 15.883 15.627 1.00 67.12 458 LEU A O 1
ATOM 3778 N N . LYS A 1 459 ? -21.456 15.011 14.218 1.00 65.62 459 LYS A N 1
ATOM 3779 C CA . LYS A 1 459 ? -22.541 14.925 15.213 1.00 65.62 459 LYS A CA 1
ATOM 3780 C C . LYS A 1 459 ? -22.245 13.919 16.330 1.00 65.62 459 LYS A C 1
ATOM 3782 O O . LYS A 1 459 ? -22.596 14.174 17.477 1.00 65.62 459 LYS A O 1
ATOM 3787 N N . ALA A 1 460 ? -21.558 12.818 16.026 1.00 69.12 460 ALA A N 1
ATOM 3788 C CA . ALA A 1 460 ? -21.146 11.821 17.017 1.00 69.12 460 ALA A CA 1
ATOM 3789 C C . ALA A 1 460 ? -20.049 12.321 17.979 1.00 69.12 460 ALA A C 1
ATOM 3791 O O . ALA A 1 460 ? -19.739 11.647 18.960 1.00 69.12 460 ALA A O 1
ATOM 3792 N N . GLN A 1 461 ? -19.450 13.483 17.710 1.00 72.19 461 GLN A N 1
ATOM 3793 C CA . GLN A 1 461 ? -18.350 14.057 18.483 1.00 72.19 461 GLN A CA 1
ATOM 3794 C C . GLN A 1 461 ? -18.688 15.510 18.876 1.00 72.19 461 GLN A C 1
ATOM 3796 O O . GLN A 1 461 ? -18.173 16.461 18.276 1.00 72.19 461 GLN A O 1
ATOM 3801 N N . PRO A 1 462 ? -19.546 15.713 19.900 1.00 64.19 462 PRO A N 1
ATOM 3802 C CA . PRO A 1 462 ? -20.100 17.023 20.255 1.00 64.19 462 PRO A CA 1
ATOM 3803 C C . PRO A 1 462 ? -19.046 18.098 20.554 1.00 64.19 462 PRO A C 1
ATOM 3805 O O . PRO A 1 462 ? -19.311 19.291 20.401 1.00 64.19 462 PRO A O 1
ATOM 3808 N N . GLN A 1 463 ? -17.829 17.702 20.940 1.00 66.00 463 GLN A N 1
ATOM 3809 C CA . GLN A 1 463 ? -16.710 18.615 21.173 1.00 66.00 463 GLN A CA 1
ATOM 3810 C C . GLN A 1 463 ? -16.290 19.411 19.927 1.00 66.00 463 GLN A C 1
ATOM 3812 O O . GLN A 1 463 ? -15.736 20.498 20.069 1.00 66.00 463 GLN A O 1
ATOM 3817 N N . PHE A 1 464 ? -16.561 18.908 18.717 1.00 65.25 464 PHE A N 1
ATOM 3818 C CA . PHE A 1 464 ? -16.245 19.613 17.471 1.00 65.25 464 PHE A CA 1
ATOM 3819 C C . PHE A 1 464 ? -17.326 20.605 17.043 1.00 65.25 464 PHE A C 1
ATOM 3821 O O . PHE A 1 464 ? -17.073 21.417 16.158 1.00 65.25 464 PHE A O 1
ATOM 3828 N N . LEU A 1 465 ? -18.509 20.557 17.660 1.00 65.50 465 LEU A N 1
ATOM 3829 C CA . LEU A 1 465 ? -19.658 21.380 17.276 1.00 65.50 465 LEU A CA 1
ATOM 3830 C C . LEU A 1 465 ? -20.080 22.371 18.367 1.00 65.50 465 LEU A C 1
ATOM 3832 O O . LEU A 1 465 ? -20.681 23.391 18.049 1.00 65.50 465 LEU A O 1
ATOM 3836 N N . ASN A 1 466 ? -19.722 22.128 19.632 1.00 64.38 466 ASN A N 1
ATOM 3837 C CA . ASN A 1 466 ? -20.266 22.884 20.767 1.00 64.38 466 ASN A CA 1
ATOM 3838 C C . ASN A 1 466 ? -19.289 23.884 21.419 1.00 64.38 466 ASN A C 1
ATOM 3840 O O . ASN A 1 466 ? -19.672 24.567 22.367 1.00 64.38 466 ASN A O 1
ATOM 3844 N N . ASP A 1 467 ? -18.046 24.005 20.936 1.00 72.94 467 ASP A N 1
ATOM 3845 C CA . ASP A 1 467 ? -17.071 24.987 21.446 1.00 72.94 467 ASP A CA 1
ATOM 3846 C C . ASP A 1 467 ? -17.161 26.335 20.693 1.00 72.94 467 ASP A C 1
ATOM 3848 O O . ASP A 1 467 ? -17.445 26.393 19.495 1.00 72.94 467 ASP A O 1
ATOM 3852 N N . TRP A 1 468 ? -16.844 27.450 21.357 1.00 75.94 468 TRP A N 1
ATOM 3853 C CA . TRP A 1 468 ? -16.758 28.775 20.724 1.00 75.94 468 TRP A CA 1
ATOM 3854 C C . TRP A 1 468 ? -15.714 28.801 19.597 1.00 75.94 468 TRP A C 1
ATOM 3856 O O . TRP A 1 468 ? -15.886 29.505 18.598 1.00 75.94 468 TRP A O 1
ATOM 3866 N N . LYS A 1 469 ? -14.663 27.976 19.711 1.00 76.25 469 LYS A N 1
ATOM 3867 C CA . LYS A 1 469 ? -13.693 27.746 18.633 1.00 76.25 469 LYS A CA 1
ATOM 3868 C C . LYS A 1 469 ? -14.352 27.116 17.409 1.00 76.25 469 LYS A C 1
ATOM 3870 O O . LYS A 1 469 ? -14.034 27.513 16.295 1.00 76.25 469 LYS A O 1
ATOM 3875 N N . ALA A 1 470 ? -15.289 26.186 17.593 1.00 73.38 470 ALA A N 1
ATOM 3876 C CA . ALA A 1 470 ? -16.012 25.560 16.488 1.00 73.38 470 ALA A CA 1
ATOM 3877 C C . ALA A 1 470 ? -16.875 26.578 15.733 1.00 73.38 470 ALA A C 1
ATOM 3879 O O . ALA A 1 470 ? -16.854 26.595 14.502 1.00 73.38 470 ALA A O 1
ATOM 3880 N N . LYS A 1 471 ? -17.549 27.496 16.444 1.00 77.75 471 LYS A N 1
ATOM 3881 C CA . LYS A 1 471 ? -18.266 28.634 15.829 1.00 77.75 471 LYS A CA 1
ATOM 3882 C C . LYS A 1 471 ? -17.337 29.523 14.996 1.00 77.75 471 LYS A C 1
ATOM 3884 O O . LYS A 1 471 ? -17.706 29.954 13.907 1.00 77.75 471 LYS A O 1
ATOM 3889 N N . LEU A 1 472 ? -16.131 29.796 15.494 1.00 80.56 472 LEU A N 1
ATOM 3890 C CA . LEU A 1 472 ? -15.138 30.622 14.802 1.00 80.56 472 LEU A CA 1
ATOM 3891 C C . LEU A 1 472 ? -14.608 29.931 13.532 1.00 80.56 472 LEU A C 1
ATOM 3893 O O . LEU A 1 472 ? -14.610 30.521 12.447 1.00 80.56 472 LEU A O 1
ATOM 3897 N N . TRP A 1 473 ? -14.174 28.677 13.666 1.00 79.56 473 TRP A N 1
ATOM 3898 C CA . TRP A 1 473 ? -13.505 27.929 12.603 1.00 79.56 473 TRP A CA 1
ATOM 3899 C C . TRP A 1 473 ? -14.456 27.457 11.506 1.00 79.56 473 TRP A C 1
ATOM 3901 O O . TRP A 1 473 ? -14.114 27.580 10.335 1.00 79.56 473 TRP A O 1
ATOM 3911 N N . SER A 1 474 ? -15.666 26.998 11.838 1.00 80.19 474 SER A N 1
ATOM 3912 C CA . SER A 1 474 ? -16.668 26.592 10.833 1.00 80.19 474 SER A CA 1
ATOM 3913 C C . SER A 1 474 ? -16.982 27.718 9.845 1.00 80.19 474 SER A C 1
ATOM 3915 O O . SER A 1 474 ? -16.927 27.516 8.631 1.00 80.19 474 SER A O 1
ATOM 3917 N N . ARG A 1 475 ? -17.200 28.937 10.351 1.00 85.81 475 ARG A N 1
ATOM 3918 C CA . ARG A 1 475 ? -17.388 30.146 9.534 1.00 85.81 475 ARG A CA 1
ATOM 3919 C C . ARG A 1 475 ? -16.166 30.472 8.685 1.00 85.81 475 ARG A C 1
ATOM 3921 O O . ARG A 1 475 ? -16.315 30.877 7.536 1.00 85.81 475 ARG A O 1
ATOM 3928 N N . PHE A 1 476 ? -14.967 30.301 9.241 1.00 84.38 476 PHE A N 1
ATOM 3929 C CA . PHE A 1 476 ? -13.718 30.580 8.534 1.00 84.38 476 PHE A CA 1
ATOM 3930 C C . PHE A 1 476 ? -13.516 29.606 7.369 1.00 84.38 476 PHE A C 1
ATOM 3932 O O . PHE A 1 476 ? -13.177 30.026 6.262 1.00 84.38 476 PHE A O 1
ATOM 3939 N N . PHE A 1 477 ? -13.779 28.317 7.592 1.00 82.06 477 PHE A N 1
ATOM 3940 C CA . PHE A 1 477 ? -13.690 27.295 6.556 1.00 82.06 477 PHE A CA 1
ATOM 3941 C C . PHE A 1 477 ? -14.743 27.499 5.469 1.00 82.06 477 PHE A C 1
ATOM 3943 O O . PHE A 1 477 ? -14.385 27.513 4.293 1.00 82.06 477 PHE A O 1
ATOM 3950 N N . CYS A 1 478 ? -16.005 27.747 5.841 1.00 82.44 478 CYS A N 1
ATOM 3951 C CA . CYS A 1 478 ? -17.062 28.054 4.874 1.00 82.44 478 CYS A CA 1
ATOM 3952 C C . CYS A 1 478 ? -16.691 29.275 4.024 1.00 82.44 478 CYS A C 1
ATOM 3954 O O . CYS A 1 478 ? -16.768 29.215 2.800 1.00 82.44 478 CYS A O 1
ATOM 3956 N N . LEU A 1 479 ? -16.205 30.353 4.652 1.00 86.19 479 LEU A N 1
ATOM 3957 C CA . LEU A 1 479 ? -15.809 31.562 3.928 1.00 86.19 479 LEU A CA 1
ATOM 3958 C C . LEU A 1 479 ? -14.681 31.275 2.944 1.00 86.19 479 LEU A C 1
ATOM 3960 O O . LEU A 1 479 ? -14.739 31.715 1.801 1.00 86.19 479 LEU A O 1
ATOM 3964 N N . SER A 1 480 ? -13.670 30.533 3.389 1.00 78.62 480 SER A N 1
ATOM 3965 C CA . SER A 1 480 ? -12.507 30.196 2.571 1.00 78.62 480 SER A CA 1
ATOM 3966 C C . SER A 1 480 ? -12.918 29.394 1.335 1.00 78.62 480 SER A C 1
ATOM 3968 O O . SER A 1 480 ? -12.525 29.742 0.226 1.00 78.62 480 SER A O 1
ATOM 3970 N N . VAL A 1 481 ? -13.777 28.382 1.505 1.00 78.50 481 VAL A N 1
ATOM 3971 C CA . VAL A 1 481 ? -14.308 27.578 0.392 1.00 78.50 481 VAL A CA 1
ATOM 3972 C C . VAL A 1 481 ? -15.124 28.441 -0.569 1.00 78.50 481 VAL A C 1
ATOM 3974 O O . VAL A 1 481 ? -14.871 28.404 -1.772 1.00 78.50 481 VAL A O 1
ATOM 3977 N N . TYR A 1 482 ? -16.058 29.252 -0.064 1.00 87.19 482 TYR A N 1
ATOM 3978 C CA . TYR A 1 482 ? -16.925 30.079 -0.909 1.00 87.19 482 TYR A CA 1
ATOM 3979 C C . TYR A 1 482 ? -16.138 31.137 -1.684 1.00 87.19 482 TYR A C 1
ATOM 39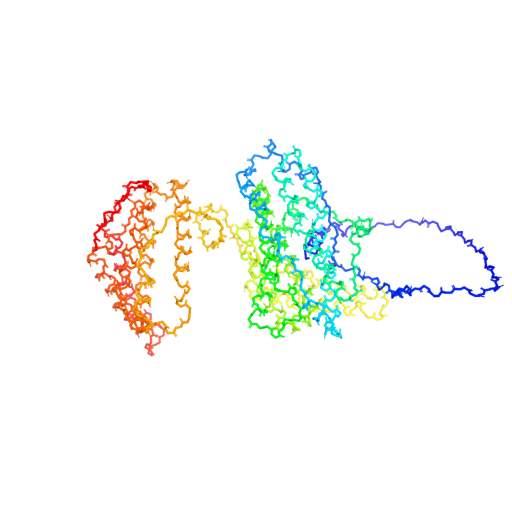81 O O . TYR A 1 482 ? -16.364 31.309 -2.878 1.00 87.19 482 TYR A O 1
ATOM 3989 N N . VAL A 1 483 ? -15.179 31.809 -1.038 1.00 81.88 483 VAL A N 1
ATOM 3990 C CA . VAL A 1 483 ? -14.321 32.809 -1.688 1.00 81.88 483 VAL A CA 1
ATOM 3991 C C . VAL A 1 483 ? -13.450 32.154 -2.757 1.00 81.88 483 VAL A C 1
ATOM 3993 O O . VAL A 1 483 ? -13.396 32.648 -3.880 1.00 81.88 483 VAL A O 1
ATOM 3996 N N . THR A 1 484 ? -12.780 31.041 -2.447 1.00 77.06 484 THR A N 1
ATOM 3997 C CA . THR A 1 484 ? -11.912 30.361 -3.417 1.00 77.06 484 THR A CA 1
ATOM 3998 C C . THR A 1 484 ? -12.700 29.821 -4.607 1.00 77.06 484 THR A C 1
ATOM 4000 O O . THR A 1 484 ? -12.251 29.992 -5.738 1.00 77.06 484 THR A O 1
ATOM 4003 N N . MET A 1 485 ? -13.868 29.217 -4.375 1.00 87.44 485 MET A N 1
ATOM 4004 C CA . MET A 1 485 ? -14.750 28.742 -5.444 1.00 87.44 485 MET A CA 1
ATOM 4005 C C . MET A 1 485 ? -15.182 29.908 -6.343 1.00 87.44 485 MET A C 1
ATOM 4007 O O . MET A 1 485 ? -14.837 29.917 -7.520 1.00 87.44 485 MET A O 1
ATOM 4011 N N . TYR A 1 486 ? -15.787 30.951 -5.761 1.00 85.00 486 TYR A N 1
ATOM 4012 C CA . TYR A 1 486 ? -16.302 32.108 -6.503 1.00 85.00 486 TYR A CA 1
ATOM 4013 C C . TYR A 1 486 ? -15.214 32.826 -7.318 1.00 85.00 486 TYR A C 1
ATOM 4015 O O . TYR A 1 486 ? -15.424 33.212 -8.467 1.00 85.00 486 TYR A O 1
ATOM 4023 N N . LEU A 1 487 ? -14.012 32.995 -6.751 1.00 81.56 487 LEU A N 1
ATOM 4024 C CA . LEU A 1 487 ? -12.886 33.616 -7.457 1.00 81.56 487 LEU A CA 1
ATOM 4025 C C . LEU A 1 487 ? -12.339 32.747 -8.594 1.00 81.56 487 LEU A C 1
ATOM 4027 O O . LEU A 1 487 ? -11.904 33.294 -9.610 1.00 81.56 487 LEU A O 1
ATOM 4031 N N . ASN A 1 488 ? -12.301 31.426 -8.423 1.00 78.31 488 ASN A N 1
ATOM 4032 C CA . ASN A 1 488 ? -11.793 30.504 -9.438 1.00 78.31 488 ASN A CA 1
ATOM 4033 C C . ASN A 1 488 ? -12.778 30.341 -10.593 1.00 78.31 488 ASN A C 1
ATOM 4035 O O . ASN A 1 488 ? -12.370 30.355 -11.754 1.00 78.31 488 ASN A O 1
ATOM 4039 N N . ASP A 1 489 ? -14.065 30.223 -10.292 1.00 79.94 489 ASP A N 1
ATOM 4040 C CA . ASP A 1 489 ? -15.099 30.023 -11.299 1.00 79.94 489 ASP A CA 1
ATOM 4041 C C . ASP A 1 489 ? -15.359 31.307 -12.095 1.00 79.94 489 ASP A C 1
ATOM 4043 O O . ASP A 1 489 ? -15.442 31.250 -13.323 1.00 79.94 489 ASP A O 1
ATOM 4047 N N . CYS A 1 490 ? -15.279 32.487 -11.467 1.00 87.38 490 CYS A N 1
ATOM 4048 C CA . CYS A 1 490 ? -15.266 33.774 -12.179 1.00 87.38 490 CYS A CA 1
ATOM 4049 C C . CYS A 1 490 ? -14.045 33.983 -13.103 1.00 87.38 490 CYS A C 1
ATOM 4051 O O . CYS A 1 490 ? -14.058 34.899 -13.924 1.00 87.38 490 CYS A O 1
ATOM 4053 N N . GLN A 1 491 ? -12.980 33.177 -12.995 1.00 83.19 491 GLN A N 1
ATOM 4054 C CA . GLN A 1 491 ? -11.886 33.157 -13.984 1.00 83.19 491 GLN A CA 1
ATOM 4055 C C . GLN A 1 491 ? -12.182 32.217 -15.165 1.00 83.19 491 GLN A C 1
ATOM 4057 O O . GLN A 1 491 ? -11.469 32.233 -16.165 1.00 83.19 491 GLN A O 1
ATOM 4062 N N . ARG A 1 492 ? -13.231 31.396 -15.062 1.00 84.25 492 ARG A N 1
ATOM 4063 C CA . ARG A 1 492 ? -13.650 30.384 -16.040 1.00 84.25 492 ARG A CA 1
ATOM 4064 C C . ARG A 1 492 ? -15.041 30.678 -16.596 1.00 84.25 492 ARG A C 1
ATOM 4066 O O . ARG A 1 492 ? -15.731 29.762 -17.028 1.00 84.25 492 ARG A O 1
ATOM 4073 N N . THR A 1 493 ? -15.456 31.944 -16.609 1.00 86.69 493 THR A N 1
ATOM 4074 C CA . THR A 1 493 ? -16.805 32.346 -17.033 1.00 86.69 493 THR A CA 1
ATOM 4075 C C . THR A 1 493 ? -17.177 31.811 -18.416 1.00 86.69 493 THR A C 1
ATOM 4077 O O . THR A 1 493 ? -18.278 31.300 -18.594 1.00 86.69 493 THR A O 1
ATOM 4080 N N . THR A 1 494 ? -16.222 31.778 -19.348 1.00 82.94 494 THR A N 1
ATOM 4081 C CA . THR A 1 494 ? -16.408 31.223 -20.699 1.00 82.94 494 THR A CA 1
ATOM 4082 C C . THR A 1 494 ? -16.848 29.757 -20.711 1.00 82.94 494 THR A C 1
ATOM 4084 O O . THR A 1 494 ? -17.572 29.343 -21.614 1.00 82.94 494 THR A O 1
ATOM 4087 N N . PHE A 1 495 ? -16.446 28.958 -19.718 1.00 82.19 495 PHE A N 1
ATOM 4088 C CA . PHE A 1 495 ? -16.897 27.574 -19.582 1.00 82.19 495 PHE A CA 1
ATOM 4089 C C . PHE A 1 495 ? -18.376 27.504 -19.185 1.00 82.19 495 PHE A C 1
ATOM 4091 O O . PHE A 1 495 ? -19.139 26.770 -19.808 1.00 82.19 495 PHE A O 1
ATOM 4098 N N . TYR A 1 496 ? -18.778 28.277 -18.174 1.00 79.00 496 TYR A N 1
ATOM 4099 C CA . TYR A 1 496 ? -20.152 28.302 -17.665 1.00 79.00 496 TYR A CA 1
ATOM 4100 C C . TYR A 1 496 ? -21.129 28.875 -18.698 1.00 79.00 496 TYR A C 1
ATOM 4102 O O . TYR A 1 496 ? -22.170 28.272 -18.956 1.00 79.00 496 TYR A O 1
ATOM 4110 N N . GLU A 1 497 ? -20.746 29.958 -19.376 1.00 85.12 497 GLU A N 1
ATOM 4111 C CA . GLU A 1 497 ? -21.504 30.512 -20.503 1.00 85.12 497 GLU A CA 1
ATOM 4112 C C . GLU A 1 497 ? -21.634 29.487 -21.642 1.00 85.12 497 GLU A C 1
ATOM 4114 O O . GLU A 1 497 ? -22.705 29.337 -22.230 1.00 85.12 497 GLU A O 1
ATOM 4119 N N . GLY A 1 498 ? -20.573 28.711 -21.900 1.00 77.88 498 GLY A N 1
ATOM 4120 C CA . GLY A 1 498 ? -20.557 27.635 -22.895 1.00 77.88 498 GLY A CA 1
ATOM 4121 C C . GLY A 1 498 ? -21.535 26.485 -22.616 1.00 77.88 498 GLY A C 1
ATOM 4122 O O . GLY A 1 498 ? -21.893 25.760 -23.543 1.00 77.88 498 GLY A O 1
ATOM 4123 N N . ILE A 1 499 ? -22.004 26.337 -21.373 1.00 78.12 499 ILE A N 1
ATOM 4124 C CA . ILE A 1 499 ? -23.056 25.383 -20.975 1.00 78.12 499 ILE A CA 1
ATOM 4125 C C . ILE A 1 499 ? -24.382 26.076 -20.609 1.00 78.12 499 ILE A C 1
ATOM 4127 O O . ILE A 1 499 ? -25.257 25.470 -19.983 1.00 78.12 499 ILE A O 1
ATOM 4131 N N . GLY A 1 500 ? -24.539 27.345 -21.001 1.00 79.06 500 GLY A N 1
ATOM 4132 C CA . GLY A 1 500 ? -25.768 28.119 -20.833 1.00 79.06 500 GLY A CA 1
ATOM 4133 C C . GLY A 1 500 ? -26.044 28.566 -19.396 1.00 79.06 500 GLY A C 1
ATOM 4134 O O . GLY A 1 500 ? -27.207 28.626 -19.003 1.00 79.06 500 GLY A O 1
ATOM 4135 N N . LEU A 1 501 ? -25.005 28.826 -18.597 1.00 80.25 501 LEU A N 1
ATOM 4136 C CA . LEU A 1 501 ? -25.114 29.277 -17.206 1.00 80.25 501 LEU A CA 1
ATOM 4137 C C . LEU A 1 501 ? -24.430 30.633 -17.001 1.00 80.25 501 LEU A C 1
ATOM 4139 O O . LEU A 1 501 ? -23.321 30.848 -17.487 1.00 80.25 501 LEU A O 1
ATOM 4143 N N . ASP A 1 502 ? -25.043 31.511 -16.202 1.00 90.25 502 ASP A N 1
ATOM 4144 C CA . ASP A 1 502 ? -24.334 32.653 -15.617 1.00 90.25 502 ASP A CA 1
ATOM 4145 C C . ASP A 1 502 ? -23.485 32.165 -14.436 1.00 90.25 502 ASP A C 1
ATOM 4147 O O . ASP A 1 502 ? -23.990 31.545 -13.497 1.00 90.25 502 ASP A O 1
ATOM 4151 N N . THR A 1 503 ? -22.177 32.427 -14.482 1.00 86.19 503 THR A N 1
ATOM 4152 C CA . THR A 1 503 ? -21.227 31.952 -13.464 1.00 86.19 503 THR A CA 1
ATOM 4153 C C . THR A 1 503 ? -21.556 32.463 -12.070 1.00 86.19 503 THR A C 1
ATOM 4155 O O . THR A 1 503 ? -21.489 31.707 -11.106 1.00 86.19 503 THR A O 1
ATOM 4158 N N . LYS A 1 504 ? -21.916 33.744 -11.940 1.00 90.25 504 LYS A N 1
ATOM 4159 C CA . LYS A 1 504 ? -22.121 34.367 -10.630 1.00 90.25 504 LYS A CA 1
ATOM 4160 C C . LYS A 1 504 ? -23.426 33.903 -10.004 1.00 90.25 504 LYS A C 1
ATOM 4162 O O . LYS A 1 504 ? -23.470 33.676 -8.797 1.00 90.25 504 LYS A O 1
ATOM 4167 N N . GLU A 1 505 ? -24.481 33.772 -10.800 1.00 87.31 505 GLU A N 1
ATOM 4168 C CA . GLU A 1 505 ? -25.756 33.211 -10.356 1.00 87.31 505 GLU A CA 1
ATOM 4169 C C . GLU A 1 505 ? -25.600 31.742 -9.965 1.00 87.31 505 GLU A C 1
ATOM 4171 O O . GLU A 1 505 ? -26.077 31.337 -8.902 1.00 87.31 505 GLU A O 1
ATOM 4176 N N . PHE A 1 506 ? -24.873 30.963 -10.772 1.00 84.31 506 PHE A N 1
ATOM 4177 C CA . PHE A 1 506 ? -24.569 29.570 -10.469 1.00 84.31 506 PHE A CA 1
ATOM 4178 C C . PHE A 1 506 ? -23.795 29.433 -9.156 1.00 84.31 506 PHE A C 1
ATOM 4180 O O . PHE A 1 506 ? -24.231 28.697 -8.270 1.00 84.31 506 PHE A O 1
ATOM 4187 N N . ASP A 1 507 ? -22.691 30.160 -8.990 1.00 85.69 507 ASP A N 1
ATOM 4188 C CA . ASP A 1 507 ? -21.872 30.066 -7.784 1.00 85.69 507 ASP A CA 1
ATOM 4189 C C . ASP A 1 507 ? -22.638 30.522 -6.548 1.00 85.69 507 ASP A C 1
ATOM 4191 O O . ASP A 1 507 ? -22.582 29.854 -5.517 1.00 85.69 507 ASP A O 1
ATOM 4195 N N . MET A 1 508 ? -23.400 31.618 -6.636 1.00 90.56 508 MET A N 1
ATOM 4196 C CA . MET A 1 508 ? -24.220 32.072 -5.513 1.00 90.56 508 MET A CA 1
ATOM 4197 C C . MET A 1 508 ? -25.278 31.041 -5.133 1.00 90.56 508 MET A C 1
ATOM 4199 O O . MET A 1 508 ? -25.461 30.783 -3.945 1.00 90.56 508 MET A O 1
ATOM 4203 N N . HIS A 1 509 ? -25.927 30.401 -6.107 1.00 83.06 509 HIS A N 1
ATOM 4204 C CA . HIS A 1 509 ? -26.849 29.303 -5.832 1.00 83.06 509 HIS A CA 1
ATOM 4205 C C . HIS A 1 509 ? -26.136 28.146 -5.112 1.00 83.06 509 HIS A C 1
ATOM 4207 O O . HIS A 1 509 ? -26.641 27.623 -4.120 1.00 83.06 509 HIS A O 1
ATOM 4213 N N . VAL A 1 510 ? -24.940 27.756 -5.564 1.00 79.69 510 VAL A N 1
ATOM 4214 C CA . VAL A 1 510 ? -24.147 26.696 -4.916 1.00 79.69 510 VAL A CA 1
ATOM 4215 C C . VAL A 1 510 ? -23.739 27.078 -3.499 1.00 79.69 510 VAL A C 1
ATOM 4217 O O . VAL A 1 510 ? -23.859 26.251 -2.597 1.00 79.69 510 VAL A O 1
ATOM 4220 N N . ILE A 1 511 ? -23.291 28.314 -3.288 1.00 83.69 511 ILE A N 1
ATOM 4221 C CA . ILE A 1 511 ? -22.914 28.837 -1.974 1.00 83.69 511 ILE A CA 1
ATOM 4222 C C . ILE A 1 511 ? -24.116 28.802 -1.031 1.00 83.69 511 ILE A C 1
ATOM 4224 O O . ILE A 1 511 ? -23.984 28.301 0.081 1.00 83.69 511 ILE A O 1
ATOM 4228 N N . ILE A 1 512 ? -25.286 29.277 -1.466 1.00 83.31 512 ILE A N 1
ATOM 4229 C CA . ILE A 1 512 ? -26.507 29.298 -0.651 1.00 83.31 512 ILE A CA 1
ATOM 4230 C C . ILE A 1 512 ? -26.920 27.877 -0.252 1.00 83.31 512 ILE A C 1
ATOM 4232 O O . ILE A 1 512 ? -27.098 27.602 0.934 1.00 83.31 512 ILE A O 1
ATOM 4236 N N . GLU A 1 513 ? -27.006 26.950 -1.207 1.00 76.94 513 GLU A N 1
ATOM 4237 C CA . GLU A 1 513 ? -27.424 25.569 -0.931 1.00 76.94 513 GLU A CA 1
ATOM 4238 C C . GLU A 1 513 ? -26.409 24.806 -0.067 1.00 76.94 513 GLU A C 1
ATOM 4240 O O . GLU A 1 513 ? -26.779 24.066 0.853 1.00 76.94 513 GLU A O 1
ATOM 4245 N N . THR A 1 514 ? -25.115 25.042 -0.296 1.00 78.69 514 THR A N 1
ATOM 4246 C CA . THR A 1 514 ? -24.052 24.484 0.548 1.00 78.69 514 THR A CA 1
ATOM 4247 C C . THR A 1 514 ? -24.156 25.044 1.963 1.00 78.69 514 THR A C 1
ATOM 4249 O O . THR A 1 514 ? -24.124 24.279 2.923 1.00 78.69 514 THR A O 1
ATOM 4252 N N . ASN A 1 515 ? -24.374 26.353 2.109 1.00 82.88 515 ASN A N 1
ATOM 4253 C CA . ASN A 1 515 ? -24.487 27.016 3.405 1.00 82.88 515 ASN A CA 1
ATOM 4254 C C . ASN A 1 515 ? -25.729 26.579 4.192 1.00 82.88 515 ASN A C 1
ATOM 4256 O O . ASN A 1 515 ? -25.658 26.402 5.405 1.00 82.88 515 ASN A O 1
ATOM 4260 N N . ARG A 1 516 ? -26.852 26.330 3.510 1.00 79.25 516 ARG A N 1
ATOM 4261 C CA . ARG A 1 516 ? -28.060 25.736 4.108 1.00 79.25 516 ARG A CA 1
ATOM 4262 C C . ARG A 1 516 ? -27.823 24.311 4.595 1.00 79.25 516 ARG A C 1
ATOM 4264 O O . ARG A 1 516 ? -28.373 23.907 5.616 1.00 79.25 516 ARG A O 1
ATOM 4271 N N . THR A 1 517 ? -27.009 23.542 3.877 1.00 71.94 517 THR A N 1
ATOM 4272 C CA . THR A 1 517 ? -26.665 22.170 4.265 1.00 71.94 517 THR A CA 1
ATOM 4273 C C . THR A 1 517 ? -25.703 22.161 5.451 1.00 71.94 517 THR A C 1
ATOM 4275 O O . THR A 1 517 ? -25.932 21.442 6.423 1.00 71.94 517 THR A O 1
ATOM 4278 N N . THR A 1 518 ? -24.674 23.011 5.432 1.00 76.38 518 THR A N 1
ATOM 4279 C CA . THR A 1 518 ? -23.699 23.119 6.526 1.00 76.38 518 THR A CA 1
ATOM 4280 C C . THR A 1 518 ? -24.299 23.727 7.795 1.00 76.38 518 THR A C 1
ATOM 4282 O O . THR A 1 518 ? -23.909 23.326 8.892 1.00 76.38 518 THR A O 1
ATOM 4285 N N . ALA A 1 519 ? -25.318 24.587 7.678 1.00 75.44 519 ALA A N 1
ATOM 4286 C CA . ALA A 1 519 ? -26.107 25.106 8.803 1.00 75.44 519 ALA A CA 1
ATOM 4287 C C . ALA A 1 519 ? -26.777 24.011 9.653 1.00 75.44 519 ALA A C 1
ATOM 4289 O O . ALA A 1 519 ? -27.085 24.233 10.819 1.00 75.44 519 ALA A O 1
ATOM 4290 N N . ARG A 1 520 ? -26.977 22.804 9.105 1.00 70.88 520 ARG A N 1
ATOM 4291 C CA . ARG A 1 520 ? -27.550 21.652 9.833 1.00 70.88 520 ARG A CA 1
ATOM 4292 C C . ARG A 1 520 ? -26.548 20.956 10.760 1.00 70.88 520 ARG A C 1
ATOM 4294 O O . ARG A 1 520 ? -26.915 20.015 11.472 1.00 70.88 520 ARG A O 1
ATOM 4301 N N . ILE A 1 521 ? -25.279 21.346 10.676 1.00 72.00 521 ILE A N 1
ATOM 4302 C CA . ILE A 1 521 ? -24.146 20.692 11.335 1.00 72.00 521 ILE A CA 1
ATOM 4303 C C . ILE A 1 521 ? -23.408 21.711 12.191 1.00 72.00 521 ILE A C 1
ATOM 4305 O O . ILE A 1 521 ? -23.169 21.458 13.368 1.00 72.00 521 ILE A O 1
ATOM 4309 N N . PHE A 1 522 ? -23.039 22.851 11.606 1.00 78.75 522 PHE A N 1
ATOM 4310 C CA . PHE A 1 522 ? -22.228 23.845 12.286 1.00 78.75 522 PHE A CA 1
ATOM 4311 C C . PHE A 1 522 ? -23.066 24.755 13.187 1.00 78.75 522 PHE A C 1
ATOM 4313 O O . PHE A 1 522 ? -24.151 25.181 12.798 1.00 78.75 522 PHE A O 1
ATOM 4320 N N . PRO A 1 523 ? -22.526 25.132 14.358 1.00 73.81 523 PRO A N 1
ATOM 4321 C CA . PRO A 1 523 ? -23.222 25.984 15.326 1.00 73.81 523 PRO A CA 1
ATOM 4322 C C . PRO A 1 523 ? -23.428 27.431 14.842 1.00 73.81 523 PRO A C 1
ATOM 4324 O O . PRO A 1 523 ? -24.183 28.199 15.440 1.00 73.81 523 PRO A O 1
ATOM 4327 N N . ALA A 1 524 ? -22.702 27.843 13.802 1.00 81.81 524 ALA A N 1
ATOM 4328 C CA . ALA A 1 524 ? -22.847 29.137 13.155 1.00 81.81 524 ALA A CA 1
ATOM 4329 C C . ALA A 1 524 ? -22.362 29.047 11.705 1.00 81.81 524 ALA A C 1
ATOM 4331 O O . ALA A 1 524 ? -21.323 28.444 11.430 1.00 81.81 524 ALA A O 1
ATOM 4332 N N . VAL A 1 525 ? -23.072 29.702 10.793 1.00 85.88 525 VAL A N 1
ATOM 4333 C CA . VAL A 1 525 ? -22.664 29.843 9.388 1.00 85.88 525 VAL A CA 1
ATOM 4334 C C . VAL A 1 525 ? -22.685 31.308 8.963 1.00 85.88 525 VAL A C 1
ATOM 4336 O O . VAL A 1 525 ? -23.123 32.191 9.704 1.00 85.88 525 VAL A O 1
ATOM 4339 N N . LEU A 1 526 ? -22.154 31.583 7.774 1.00 89.69 526 LEU A N 1
ATOM 4340 C CA . LEU A 1 526 ? -22.186 32.918 7.184 1.00 89.69 526 LEU A CA 1
ATOM 4341 C C . LEU A 1 526 ? -23.613 33.265 6.751 1.00 89.69 526 LEU A C 1
ATOM 4343 O O . LEU A 1 526 ? -24.345 32.397 6.277 1.00 89.69 526 LEU A O 1
ATOM 4347 N N . ASP A 1 527 ? -23.983 34.537 6.848 1.00 91.06 527 ASP A N 1
ATOM 4348 C CA . ASP A 1 527 ? -25.207 35.062 6.239 1.00 91.06 527 ASP A CA 1
ATOM 4349 C C . ASP A 1 527 ? -24.981 35.300 4.734 1.00 91.06 527 ASP A C 1
ATOM 4351 O O . ASP A 1 527 ? -24.747 36.421 4.281 1.00 91.06 527 ASP A O 1
ATOM 4355 N N . VAL A 1 528 ? -24.944 34.208 3.961 1.00 90.19 528 VAL A N 1
ATOM 4356 C CA . VAL A 1 528 ? -24.632 34.245 2.518 1.00 90.19 528 VAL A CA 1
ATOM 4357 C C . VAL A 1 528 ? -25.793 34.736 1.653 1.00 90.19 528 VAL A C 1
ATOM 4359 O O . VAL A 1 528 ? -25.578 35.106 0.501 1.00 90.19 528 VAL A O 1
ATOM 4362 N N . GLU A 1 529 ? -27.012 34.733 2.197 1.00 89.81 529 GLU A N 1
ATOM 4363 C CA . GLU A 1 529 ? -28.203 35.269 1.530 1.00 89.81 529 GLU A CA 1
ATOM 4364 C C . GLU A 1 529 ? -28.275 36.799 1.653 1.00 89.81 529 GLU A C 1
ATOM 4366 O O . GLU A 1 529 ? -28.970 37.456 0.877 1.00 89.81 529 GLU A O 1
ATOM 4371 N N . ASN A 1 530 ? -27.498 37.392 2.567 1.00 91.38 530 ASN A N 1
ATOM 4372 C CA . ASN A 1 530 ? -27.325 38.832 2.645 1.00 91.38 530 ASN A CA 1
ATOM 4373 C C . ASN A 1 530 ? -26.745 39.389 1.333 1.00 91.38 530 ASN A C 1
ATOM 4375 O O . ASN A 1 530 ? -25.639 38.999 0.938 1.00 91.38 530 ASN A O 1
ATOM 4379 N N . PRO A 1 531 ? -27.399 40.369 0.683 1.00 91.56 531 PRO A N 1
ATOM 4380 C CA . PRO A 1 531 ? -26.880 40.966 -0.545 1.00 91.56 531 PRO A CA 1
ATOM 4381 C C . PRO A 1 531 ? -25.463 41.538 -0.396 1.00 91.56 531 PRO A C 1
ATOM 4383 O O . PRO A 1 531 ? -24.686 41.525 -1.354 1.00 91.56 531 PRO A O 1
ATOM 4386 N N . GLU A 1 532 ? -25.084 42.001 0.802 1.00 93.25 532 GLU A N 1
ATOM 4387 C CA . GLU A 1 532 ? -23.724 42.478 1.069 1.00 93.25 532 GLU A CA 1
ATOM 4388 C C . GLU A 1 532 ? -22.667 41.378 0.936 1.00 93.25 532 GLU A C 1
ATOM 4390 O O . GLU A 1 532 ? -21.541 41.678 0.537 1.00 93.25 532 GLU A O 1
ATOM 4395 N N . PHE A 1 533 ? -23.006 40.113 1.198 1.00 93.88 533 PHE A N 1
ATOM 4396 C CA . PHE A 1 533 ? -22.079 38.994 1.039 1.00 93.88 533 PHE A CA 1
ATOM 4397 C C . PHE A 1 533 ? -21.673 38.833 -0.431 1.00 93.88 533 PHE A C 1
ATOM 4399 O O . PHE A 1 533 ? -20.485 38.864 -0.760 1.00 93.88 533 PHE A O 1
ATOM 4406 N N . LYS A 1 534 ? -22.660 38.798 -1.338 1.00 93.12 534 LYS A N 1
ATOM 4407 C CA . LYS A 1 534 ? -22.414 38.770 -2.787 1.00 93.12 534 LYS A CA 1
ATOM 4408 C C . LYS A 1 534 ? -21.636 40.001 -3.254 1.00 93.12 534 LYS A C 1
ATOM 4410 O O . LYS A 1 534 ? -20.685 39.873 -4.021 1.00 93.12 534 LYS A O 1
ATOM 4415 N N . ARG A 1 535 ? -21.986 41.200 -2.768 1.00 94.75 535 ARG A N 1
ATOM 4416 C CA . ARG A 1 535 ? -21.262 42.437 -3.122 1.00 94.75 535 ARG A CA 1
ATOM 4417 C C . ARG A 1 535 ? -19.789 42.378 -2.719 1.00 94.75 535 ARG A C 1
ATOM 4419 O O . ARG A 1 535 ? -18.945 42.860 -3.470 1.00 94.75 535 ARG A O 1
ATOM 4426 N N . LYS A 1 536 ? -19.469 41.795 -1.559 1.00 94.81 536 LYS A N 1
ATOM 4427 C CA . LYS A 1 536 ? -18.083 41.576 -1.118 1.00 94.81 536 LYS A CA 1
ATOM 4428 C C . LYS A 1 536 ? -17.356 40.602 -2.040 1.00 94.81 536 LYS A C 1
ATOM 4430 O O . LYS A 1 536 ? -16.267 40.934 -2.498 1.00 94.81 536 LYS A O 1
ATOM 4435 N N . LEU A 1 537 ? -17.968 39.467 -2.384 1.00 93.38 537 LEU A N 1
ATOM 4436 C CA . LEU A 1 537 ? -17.398 38.514 -3.345 1.00 93.38 537 LEU A CA 1
ATOM 4437 C C . LEU A 1 537 ? -17.137 39.160 -4.716 1.00 93.38 537 LEU A C 1
ATOM 4439 O O . LEU A 1 537 ? -16.054 39.015 -5.277 1.00 93.38 537 LEU A O 1
ATOM 4443 N N . ASP A 1 538 ? -18.078 39.958 -5.221 1.00 95.25 538 ASP A N 1
ATOM 4444 C CA . ASP A 1 538 ? -17.910 40.701 -6.472 1.00 95.25 538 ASP A CA 1
ATOM 4445 C C . ASP A 1 538 ? -16.748 41.711 -6.398 1.00 95.25 538 ASP A C 1
ATOM 4447 O O . ASP A 1 538 ? -15.961 41.816 -7.341 1.00 95.25 538 ASP A O 1
ATOM 4451 N N . ARG A 1 539 ? -16.567 42.410 -5.266 1.00 95.44 539 ARG A N 1
ATOM 4452 C CA . ARG A 1 539 ? -15.390 43.273 -5.051 1.00 95.44 539 ARG A CA 1
ATOM 4453 C C . ARG A 1 539 ? -14.088 42.473 -5.025 1.00 95.44 539 ARG A C 1
ATOM 4455 O O . ARG A 1 539 ? -13.099 42.922 -5.606 1.00 95.44 539 ARG A O 1
ATOM 4462 N N . MET A 1 540 ? -14.079 41.294 -4.402 1.00 94.88 540 MET A N 1
ATOM 4463 C CA . MET A 1 540 ? -12.910 40.408 -4.393 1.00 94.88 540 MET A CA 1
ATOM 4464 C C . MET A 1 540 ? -12.532 39.961 -5.808 1.00 94.88 540 MET A C 1
ATOM 4466 O O . MET A 1 540 ? -11.345 39.958 -6.127 1.00 94.88 540 MET A O 1
ATOM 4470 N N . VAL A 1 541 ? -13.508 39.652 -6.673 1.00 92.25 541 VAL A N 1
ATOM 4471 C CA . VAL A 1 541 ? -13.262 39.313 -8.089 1.00 92.25 541 VAL A CA 1
ATOM 4472 C C . VAL A 1 541 ? -12.543 40.457 -8.804 1.00 92.25 541 VAL A C 1
ATOM 4474 O O . VAL A 1 541 ? -11.529 40.231 -9.464 1.00 92.25 541 VAL A O 1
ATOM 4477 N N . GLU A 1 542 ? -13.007 41.695 -8.634 1.00 94.56 542 GLU A N 1
ATOM 4478 C CA . GLU A 1 542 ? -12.385 42.864 -9.268 1.00 94.56 542 GLU A CA 1
ATOM 4479 C C . GLU A 1 542 ? -10.974 43.156 -8.736 1.00 94.56 542 GLU A C 1
ATOM 4481 O O . GLU A 1 542 ? -10.081 43.543 -9.494 1.00 94.56 542 GLU A O 1
ATOM 4486 N N . ILE A 1 543 ? -10.733 42.939 -7.441 1.00 90.19 543 ILE A N 1
ATOM 4487 C CA . ILE A 1 543 ? -9.391 43.046 -6.855 1.00 90.19 543 ILE A CA 1
ATOM 4488 C C . ILE A 1 543 ? -8.481 41.935 -7.399 1.00 90.19 543 ILE A C 1
ATOM 4490 O O . ILE A 1 543 ? -7.343 42.209 -7.783 1.00 90.19 543 ILE A O 1
ATOM 4494 N N . ASN A 1 544 ? -8.981 40.701 -7.486 1.00 89.38 544 ASN A N 1
ATOM 4495 C CA . ASN A 1 544 ? -8.224 39.551 -7.970 1.00 89.38 544 ASN A CA 1
ATOM 4496 C C . ASN A 1 544 ? -7.820 39.708 -9.445 1.00 89.38 544 ASN A C 1
ATOM 4498 O O . ASN A 1 544 ? -6.669 39.456 -9.790 1.00 89.38 544 ASN A O 1
ATOM 4502 N N . LYS A 1 545 ? -8.708 40.239 -10.298 1.00 90.25 545 LYS A N 1
ATOM 4503 C CA . LYS A 1 545 ? -8.376 40.588 -11.693 1.00 90.25 545 LYS A CA 1
ATOM 4504 C C . LYS A 1 545 ? -7.183 41.542 -11.784 1.00 90.25 545 LYS A C 1
ATOM 4506 O O . LYS A 1 545 ? -6.296 41.338 -12.607 1.00 90.25 545 LYS A O 1
ATOM 4511 N N . LYS A 1 546 ? -7.109 42.550 -10.906 1.00 91.50 546 LYS A N 1
ATOM 4512 C CA . LYS A 1 546 ? -5.964 43.480 -10.850 1.00 91.50 546 LYS A CA 1
ATOM 4513 C C . LYS A 1 546 ? -4.678 42.775 -10.413 1.00 91.50 546 LYS A C 1
ATOM 4515 O O . LYS A 1 546 ? -3.617 43.052 -10.965 1.00 91.50 546 LYS A O 1
ATOM 4520 N N . ILE A 1 547 ? -4.761 41.845 -9.459 1.00 84.19 547 ILE A N 1
ATOM 4521 C CA . ILE A 1 547 ? -3.610 41.043 -9.005 1.00 84.19 547 ILE A CA 1
ATOM 4522 C C . ILE A 1 547 ? -3.075 40.152 -10.137 1.00 84.19 547 ILE A C 1
ATOM 4524 O O . ILE A 1 547 ? -1.854 40.071 -10.319 1.00 84.19 547 ILE A O 1
ATOM 4528 N N . ILE A 1 548 ? -3.974 39.516 -10.896 1.00 85.06 548 ILE A N 1
ATOM 4529 C CA . ILE A 1 548 ? -3.640 38.678 -12.057 1.00 85.06 548 ILE A CA 1
ATOM 4530 C C . ILE A 1 548 ? -2.993 39.529 -13.152 1.00 85.06 548 ILE A C 1
ATOM 4532 O O . ILE A 1 548 ? -1.880 39.214 -13.566 1.00 85.06 548 ILE A O 1
ATOM 4536 N N . ALA A 1 549 ? -3.592 40.669 -13.509 1.00 90.06 549 ALA A N 1
ATOM 4537 C CA . ALA A 1 549 ? -3.048 41.583 -14.515 1.00 90.06 549 ALA A CA 1
ATOM 4538 C C . ALA A 1 549 ? -1.632 42.090 -14.167 1.00 90.06 549 ALA A C 1
ATOM 4540 O O . ALA A 1 549 ? -0.775 42.205 -15.039 1.00 90.06 549 ALA A O 1
ATOM 4541 N N . ILE A 1 550 ? -1.335 42.341 -12.884 1.00 86.31 550 ILE A N 1
ATOM 4542 C CA . ILE A 1 550 ? 0.033 42.671 -12.432 1.00 86.31 550 ILE A CA 1
ATOM 4543 C C . ILE A 1 550 ? 0.978 41.465 -12.560 1.00 86.31 550 ILE A C 1
ATOM 4545 O O . ILE A 1 550 ? 2.181 41.622 -12.751 1.00 86.31 550 ILE A O 1
ATOM 4549 N N . GLY A 1 551 ? 0.465 40.242 -12.424 1.00 80.25 551 GLY A N 1
ATOM 4550 C CA . GLY A 1 551 ? 1.241 39.029 -12.678 1.00 80.25 551 GLY A CA 1
ATOM 4551 C C . GLY A 1 551 ? 1.661 38.866 -14.129 1.00 80.25 551 GLY A C 1
ATOM 4552 O O . GLY A 1 551 ? 2.799 38.464 -14.383 1.00 80.25 551 GLY A O 1
ATOM 4553 N N . GLU A 1 552 ? 0.758 39.216 -15.036 1.00 85.06 552 GLU A N 1
ATOM 4554 C CA . GLU A 1 552 ? 0.912 39.103 -16.487 1.00 85.06 552 GLU A CA 1
ATOM 4555 C C . GLU A 1 552 ? 1.688 40.270 -17.115 1.00 85.06 552 GLU A C 1
ATOM 4557 O O . GLU A 1 552 ? 2.060 40.185 -18.279 1.00 85.06 552 GLU A O 1
ATOM 4562 N N . SER A 1 553 ? 1.981 41.341 -16.366 1.00 88.62 553 SER A N 1
ATOM 4563 C CA . SER A 1 553 ? 2.761 42.475 -16.881 1.00 88.62 553 SER A CA 1
ATOM 4564 C C . SER A 1 553 ? 4.223 42.108 -17.180 1.00 88.62 553 SER A C 1
ATOM 4566 O O . SER A 1 553 ? 4.763 41.156 -16.621 1.00 88.62 553 SER A O 1
ATOM 4568 N N . ASP A 1 554 ? 4.923 42.909 -17.983 1.00 88.44 554 ASP A N 1
ATOM 4569 C CA . ASP A 1 554 ? 6.363 42.726 -18.259 1.00 88.44 554 ASP A CA 1
ATOM 4570 C C . ASP A 1 554 ? 7.283 43.272 -17.143 1.00 88.44 554 ASP A C 1
ATOM 4572 O O . ASP A 1 554 ? 8.501 43.360 -17.297 1.00 88.44 554 ASP A O 1
ATOM 4576 N N . ASP A 1 555 ? 6.719 43.659 -15.993 1.00 85.69 555 ASP A N 1
ATOM 4577 C CA . ASP A 1 555 ? 7.491 44.213 -14.880 1.00 85.69 555 ASP A CA 1
ATOM 4578 C C . ASP A 1 555 ? 8.453 43.175 -14.266 1.00 85.69 555 ASP A C 1
ATOM 4580 O O . ASP A 1 555 ? 8.154 41.982 -14.148 1.00 85.69 555 ASP A O 1
ATOM 4584 N N . ILE A 1 556 ? 9.595 43.638 -13.750 1.00 85.75 556 ILE A N 1
ATOM 4585 C CA . ILE A 1 556 ? 10.501 42.775 -12.980 1.00 85.75 556 ILE A CA 1
ATOM 4586 C C . ILE A 1 556 ? 9.831 42.279 -11.677 1.00 85.75 556 ILE A C 1
ATOM 4588 O O . ILE A 1 556 ? 9.018 43.003 -11.089 1.00 85.75 556 ILE A O 1
ATOM 4592 N N . PRO A 1 557 ? 10.192 41.088 -11.151 1.00 80.25 557 PRO A N 1
ATOM 4593 C CA . PRO A 1 557 ? 9.500 40.462 -10.016 1.00 80.25 557 PRO A CA 1
ATOM 4594 C C . PRO A 1 557 ? 9.349 41.350 -8.771 1.00 80.25 557 PRO A C 1
ATOM 4596 O O . PRO A 1 557 ? 8.310 41.329 -8.112 1.00 80.25 557 PRO A O 1
ATOM 4599 N N . LEU A 1 558 ? 10.355 42.176 -8.466 1.00 86.44 558 LEU A N 1
ATOM 4600 C CA . LEU A 1 558 ? 10.310 43.108 -7.336 1.00 86.44 558 LEU A CA 1
ATOM 4601 C C . LEU A 1 558 ? 9.211 44.170 -7.508 1.00 86.44 558 LEU A C 1
ATOM 4603 O O . LEU A 1 558 ? 8.462 44.450 -6.574 1.00 86.44 558 LEU A O 1
ATOM 4607 N N . VAL A 1 559 ? 9.082 44.727 -8.713 1.00 85.44 559 VAL A N 1
ATOM 4608 C CA . VAL A 1 559 ? 8.078 45.746 -9.046 1.00 85.44 559 VAL A CA 1
ATOM 4609 C C . VAL A 1 559 ? 6.678 45.133 -9.057 1.00 85.44 559 VAL A C 1
ATOM 4611 O O . VAL A 1 559 ? 5.753 45.735 -8.513 1.00 85.44 559 VAL A O 1
ATOM 4614 N N . LYS A 1 560 ? 6.525 43.906 -9.574 1.00 82.94 560 LYS A N 1
ATOM 4615 C CA . LYS A 1 560 ? 5.265 43.146 -9.487 1.00 82.94 560 LYS A CA 1
ATOM 4616 C C . LYS A 1 560 ? 4.819 42.954 -8.042 1.00 82.94 560 LYS A C 1
ATOM 4618 O O . LYS A 1 560 ? 3.661 43.206 -7.715 1.00 82.94 560 LYS A O 1
ATOM 4623 N N . ASN A 1 561 ? 5.737 42.554 -7.164 1.00 81.25 561 ASN A N 1
ATOM 4624 C CA . ASN A 1 561 ? 5.432 42.345 -5.751 1.00 81.25 561 ASN A CA 1
ATOM 4625 C C . ASN A 1 561 ? 5.001 43.647 -5.068 1.00 81.25 561 ASN A C 1
ATOM 4627 O O . ASN A 1 561 ? 3.976 43.656 -4.393 1.00 81.25 561 ASN A O 1
ATOM 4631 N N . LEU A 1 562 ? 5.703 44.759 -5.310 1.00 87.25 562 LEU A N 1
ATOM 4632 C CA . LEU A 1 562 ? 5.326 46.068 -4.765 1.00 87.25 562 LEU A CA 1
ATOM 4633 C C . LEU A 1 562 ? 3.950 46.539 -5.263 1.00 87.25 562 LEU A C 1
ATOM 4635 O O . LEU A 1 562 ? 3.141 47.007 -4.464 1.00 87.25 562 LEU A O 1
ATOM 4639 N N . LYS A 1 563 ? 3.647 46.355 -6.556 1.00 86.19 563 LYS A N 1
ATOM 4640 C CA . LYS A 1 563 ? 2.334 46.682 -7.139 1.00 86.19 563 LYS A CA 1
ATOM 4641 C C . LYS A 1 563 ? 1.207 45.794 -6.590 1.00 86.19 563 LYS A C 1
ATOM 4643 O O . LYS A 1 563 ? 0.074 46.253 -6.473 1.00 86.19 563 LYS A O 1
ATOM 4648 N N . ARG A 1 564 ? 1.494 44.540 -6.220 1.00 86.44 564 ARG A N 1
ATOM 4649 C CA . ARG A 1 564 ? 0.506 43.598 -5.659 1.00 86.44 564 ARG A CA 1
ATOM 4650 C C . ARG A 1 564 ? 0.116 43.905 -4.216 1.00 86.44 564 ARG A C 1
ATOM 4652 O O . ARG A 1 564 ? -1.043 43.687 -3.875 1.00 86.44 564 ARG A O 1
ATOM 4659 N N . ILE A 1 565 ? 1.033 44.413 -3.387 1.00 88.00 565 ILE A N 1
ATOM 4660 C CA . ILE A 1 565 ? 0.799 44.680 -1.951 1.00 88.00 565 ILE A CA 1
ATOM 4661 C C . ILE A 1 565 ? -0.532 45.406 -1.667 1.00 88.00 565 ILE A C 1
ATOM 4663 O O . ILE A 1 565 ? -1.315 44.870 -0.880 1.00 88.00 565 ILE A O 1
ATOM 4667 N N . PRO A 1 566 ? -0.855 46.562 -2.286 1.00 90.81 566 PRO A N 1
ATOM 4668 C CA . PRO A 1 566 ? -2.104 47.268 -1.987 1.00 90.81 566 PRO A CA 1
ATOM 4669 C C . PRO A 1 566 ? -3.357 46.469 -2.375 1.00 90.81 566 PRO A C 1
ATOM 4671 O O . PRO A 1 566 ? -4.370 46.540 -1.683 1.00 90.81 566 PRO A O 1
ATOM 4674 N N . HIS A 1 567 ? -3.298 45.672 -3.445 1.00 87.44 567 HIS A N 1
ATOM 4675 C CA . HIS A 1 567 ? -4.424 44.844 -3.877 1.00 87.44 567 HIS A CA 1
ATOM 4676 C C . HIS A 1 567 ? -4.591 43.594 -3.014 1.00 87.44 567 HIS A C 1
ATOM 4678 O O . HIS A 1 567 ? -5.714 43.239 -2.679 1.00 87.44 567 HIS A O 1
ATOM 4684 N N . VAL A 1 568 ? -3.494 42.966 -2.587 1.00 82.12 568 VAL A N 1
ATOM 4685 C CA . VAL A 1 568 ? -3.535 41.860 -1.620 1.00 82.12 568 VAL A CA 1
ATOM 4686 C C . VAL A 1 568 ? -4.088 42.351 -0.282 1.00 82.12 568 VAL A C 1
ATOM 4688 O O . VAL A 1 568 ? -4.964 41.705 0.284 1.00 82.12 568 VAL A O 1
ATOM 4691 N N . ALA A 1 569 ? -3.660 43.525 0.191 1.00 85.31 569 ALA A N 1
ATOM 4692 C CA . ALA A 1 569 ? -4.211 44.136 1.399 1.00 85.31 569 ALA A CA 1
ATOM 4693 C C . ALA A 1 569 ? -5.717 44.429 1.263 1.00 85.31 569 ALA A C 1
ATOM 4695 O O . ALA A 1 569 ? -6.482 44.141 2.182 1.00 85.31 569 ALA A O 1
ATOM 4696 N N . ALA A 1 570 ? -6.164 44.936 0.108 1.00 87.06 570 ALA A N 1
ATOM 4697 C CA . ALA A 1 570 ? -7.584 45.155 -0.169 1.00 87.06 570 ALA A CA 1
ATOM 4698 C C . ALA A 1 570 ? -8.386 43.840 -0.217 1.00 87.06 570 ALA A C 1
ATOM 4700 O O . ALA A 1 570 ? -9.484 43.778 0.329 1.00 87.06 570 ALA A O 1
ATOM 4701 N N . LEU A 1 571 ? -7.830 42.780 -0.815 1.00 84.81 571 LEU A N 1
ATOM 4702 C CA . LEU A 1 571 ? -8.460 41.459 -0.866 1.00 84.81 571 LEU A CA 1
ATOM 4703 C C . LEU A 1 571 ? -8.622 40.869 0.540 1.00 84.81 571 LEU A C 1
ATOM 4705 O O . LEU A 1 571 ? -9.707 40.427 0.905 1.00 84.81 571 LEU A O 1
ATOM 4709 N N . VAL A 1 572 ? -7.561 40.923 1.351 1.00 85.56 572 VAL A N 1
ATOM 4710 C CA . VAL A 1 572 ? -7.587 40.489 2.756 1.00 85.56 572 VAL A CA 1
ATOM 4711 C C . VAL A 1 572 ? -8.603 41.303 3.557 1.00 85.56 572 VAL A C 1
ATOM 4713 O O . VAL A 1 572 ? -9.352 40.732 4.346 1.00 85.56 572 VAL A O 1
ATOM 4716 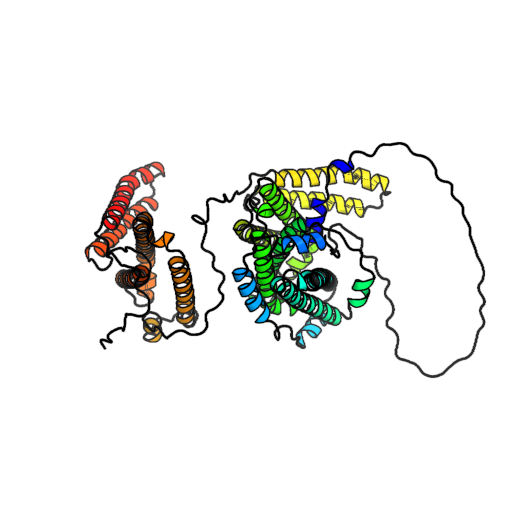N N . SER A 1 573 ? -8.682 42.615 3.322 1.00 90.56 573 SER A N 1
ATOM 4717 C CA . SER A 1 573 ? -9.671 43.487 3.961 1.00 90.56 573 SER A CA 1
ATOM 4718 C C . SER A 1 573 ? -11.109 43.064 3.641 1.00 90.56 573 SER A C 1
ATOM 4720 O O . SER A 1 573 ? -11.919 42.926 4.556 1.00 90.56 573 SER A O 1
ATOM 4722 N N . GLU A 1 574 ? -11.432 42.774 2.375 1.00 90.56 574 GLU A N 1
ATOM 4723 C CA . GLU A 1 574 ? -12.767 42.278 2.007 1.00 90.56 574 GLU A CA 1
ATOM 4724 C C . GLU A 1 574 ? -13.063 40.906 2.626 1.00 90.56 574 GLU A C 1
ATOM 4726 O O . GLU A 1 574 ? -14.192 40.674 3.056 1.00 90.56 574 GLU A O 1
ATOM 4731 N N . ILE A 1 575 ? -12.073 40.005 2.715 1.00 86.56 575 ILE A N 1
ATOM 4732 C CA . ILE A 1 575 ? -12.245 38.680 3.340 1.00 86.56 575 ILE A CA 1
ATOM 4733 C C . ILE A 1 575 ? -12.552 38.842 4.829 1.00 86.56 575 ILE A C 1
ATOM 4735 O O . ILE A 1 575 ? -13.512 38.257 5.328 1.00 86.56 575 ILE A O 1
ATOM 4739 N N . ILE A 1 576 ? -11.798 39.686 5.537 1.00 89.31 576 ILE A N 1
ATOM 4740 C CA . ILE A 1 576 ? -12.063 40.001 6.946 1.00 89.31 576 ILE A CA 1
ATOM 4741 C C . ILE A 1 576 ? -13.447 40.644 7.090 1.00 89.31 576 ILE A C 1
ATOM 4743 O O . ILE A 1 576 ? -14.220 40.257 7.962 1.00 89.31 576 ILE A O 1
ATOM 4747 N N . ALA A 1 577 ? -13.805 41.582 6.213 1.00 91.06 577 ALA A N 1
ATOM 4748 C CA . ALA A 1 577 ? -15.102 42.243 6.257 1.00 91.06 577 ALA A CA 1
ATOM 4749 C C . ALA A 1 577 ? -16.273 41.288 5.969 1.00 91.06 577 ALA A C 1
ATOM 4751 O O . ALA A 1 577 ? -17.358 41.506 6.500 1.00 91.06 577 ALA A O 1
ATOM 4752 N N . ALA A 1 578 ? -16.081 40.260 5.137 1.00 89.94 578 ALA A N 1
ATOM 4753 C CA . ALA A 1 578 ? -17.064 39.200 4.911 1.00 89.94 578 ALA A CA 1
ATOM 4754 C C . ALA A 1 578 ? -17.155 38.257 6.118 1.00 89.94 578 ALA A C 1
ATOM 4756 O O . ALA A 1 578 ? -18.248 37.888 6.536 1.00 89.94 578 ALA A O 1
ATOM 4757 N N . TYR A 1 579 ? -16.017 37.928 6.734 1.00 90.75 579 TYR A N 1
ATOM 4758 C CA . TYR A 1 579 ? -15.963 37.104 7.939 1.00 90.75 579 TYR A CA 1
ATOM 4759 C C . TYR A 1 579 ? -16.674 37.752 9.131 1.00 90.75 579 TYR A C 1
ATOM 4761 O O . TYR A 1 579 ? -17.391 37.077 9.869 1.00 90.75 579 TYR A O 1
ATOM 4769 N N . LEU A 1 580 ? -16.493 39.064 9.305 1.00 91.31 580 LEU A N 1
ATOM 4770 C CA . LEU A 1 580 ? -17.060 39.850 10.403 1.00 91.31 580 LEU A CA 1
ATOM 4771 C C . LEU A 1 580 ? -18.547 40.194 10.225 1.00 91.31 580 LEU A C 1
ATOM 4773 O O . LEU A 1 580 ? -19.122 40.820 11.115 1.00 91.31 580 LEU A O 1
ATOM 4777 N N . MET A 1 581 ? -19.183 39.794 9.118 1.00 91.62 581 MET A N 1
ATOM 4778 C CA . MET A 1 581 ? -20.636 39.923 8.981 1.00 91.62 581 MET A CA 1
ATOM 4779 C C . MET A 1 581 ? -21.353 39.148 10.102 1.00 91.62 581 MET A C 1
ATOM 4781 O O . MET A 1 581 ? -20.840 38.107 10.539 1.00 91.62 581 MET A O 1
ATOM 4785 N N . PRO A 1 582 ? -22.519 39.634 10.583 1.00 88.62 582 PRO A N 1
ATOM 4786 C CA . PRO A 1 582 ? -23.312 38.914 11.572 1.00 88.62 582 PRO A CA 1
ATOM 4787 C C . PRO A 1 582 ? -23.582 37.480 11.093 1.00 88.62 582 PRO A C 1
ATOM 4789 O O . PRO A 1 582 ? -24.076 37.302 9.979 1.00 88.62 582 PRO A O 1
ATOM 4792 N N . PRO A 1 583 ? -23.209 36.453 11.874 1.00 87.19 583 PRO A N 1
ATOM 4793 C CA . PRO A 1 583 ? -23.484 35.076 11.496 1.00 87.19 583 PRO A CA 1
ATOM 4794 C C . PRO A 1 583 ? -24.957 34.737 11.704 1.00 87.19 583 PRO A C 1
ATOM 4796 O O . PRO A 1 583 ? -25.636 35.353 12.527 1.00 87.19 583 PRO A O 1
ATOM 4799 N N . ILE A 1 584 ? -25.407 33.681 11.032 1.00 81.75 584 ILE A N 1
ATOM 4800 C CA . ILE A 1 584 ? -26.660 33.017 11.381 1.00 81.75 584 ILE A CA 1
ATOM 4801 C C . ILE A 1 584 ? -26.314 31.895 12.362 1.00 81.75 584 ILE A C 1
ATOM 4803 O O . ILE A 1 584 ? -25.538 30.990 12.035 1.00 81.75 584 ILE A O 1
ATOM 4807 N N . GLU A 1 585 ? -26.835 31.987 13.585 1.00 72.94 585 GLU A N 1
ATOM 4808 C CA . GLU A 1 585 ? -26.669 30.942 14.596 1.00 72.94 585 GLU A CA 1
ATOM 4809 C C . GLU A 1 585 ? -27.707 29.838 14.388 1.00 72.94 585 GLU A C 1
ATOM 4811 O O . GLU A 1 585 ? -28.900 30.108 14.262 1.00 72.94 585 GLU A O 1
ATOM 4816 N N . PHE A 1 586 ? -27.247 28.589 14.391 1.00 62.69 586 PHE A N 1
ATOM 4817 C CA . PHE A 1 586 ? -28.100 27.410 14.302 1.00 62.69 586 PHE A CA 1
ATOM 4818 C C . PHE A 1 586 ? -27.761 26.465 15.459 1.00 62.69 586 PHE A C 1
ATOM 4820 O O . PHE A 1 586 ? -26.593 26.201 15.741 1.00 62.69 586 PHE A O 1
ATOM 4827 N N . GLY A 1 587 ? -28.780 25.966 16.161 1.00 52.03 587 GLY A N 1
ATOM 4828 C CA . GLY A 1 587 ? -28.620 24.820 17.059 1.00 52.03 587 GLY A CA 1
ATOM 4829 C C . GLY A 1 587 ? -28.572 23.535 16.233 1.00 52.03 587 GLY A C 1
ATOM 4830 O O . GLY A 1 587 ? -29.172 23.486 15.163 1.00 52.03 587 GLY A O 1
ATOM 4831 N N . SER A 1 588 ? -27.875 22.495 16.697 1.00 45.22 588 SER A N 1
ATOM 4832 C CA . SER A 1 588 ? -27.895 21.178 16.050 1.00 45.22 588 SER A CA 1
ATOM 4833 C C . SER A 1 588 ? -29.324 20.618 16.063 1.00 45.22 588 SER A C 1
ATOM 4835 O O . SER A 1 588 ? -29.732 19.980 17.029 1.00 45.22 588 SER A O 1
ATOM 4837 N N . VAL A 1 589 ? -30.114 20.903 15.029 1.00 39.91 589 VAL A N 1
ATOM 4838 C CA . VAL A 1 589 ? -31.483 20.392 14.927 1.00 39.91 589 VAL A CA 1
ATOM 4839 C C . VAL A 1 589 ? -31.404 18.932 14.491 1.00 39.91 589 VAL A C 1
ATOM 4841 O O . VAL A 1 589 ? -30.695 18.590 13.532 1.00 39.91 589 VAL A O 1
ATOM 4844 N N . ASP A 1 590 ? -32.099 18.058 15.215 1.00 38.03 590 ASP A N 1
ATOM 4845 C CA . ASP A 1 590 ? -32.263 16.667 14.811 1.00 38.03 590 ASP A CA 1
ATOM 4846 C C . ASP A 1 590 ? -32.972 16.603 13.455 1.00 38.03 590 ASP A C 1
ATOM 4848 O O . ASP A 1 590 ? -33.889 17.370 13.161 1.00 38.03 590 ASP A O 1
ATOM 4852 N N . PHE A 1 591 ? -32.552 15.659 12.610 1.00 38.41 591 PHE A N 1
ATOM 4853 C CA . PHE A 1 591 ? -33.035 15.482 11.231 1.00 38.41 591 PHE A CA 1
ATOM 4854 C C . PHE A 1 591 ? -34.553 15.202 11.109 1.00 38.41 591 PHE A C 1
ATOM 4856 O O . PHE A 1 591 ? -35.048 15.030 9.995 1.00 38.41 591 PHE A O 1
ATOM 4863 N N . ALA A 1 592 ? -35.288 15.117 12.220 1.00 34.81 592 ALA A N 1
ATOM 4864 C CA . ALA A 1 592 ? -36.669 14.654 12.275 1.00 34.81 592 ALA A CA 1
ATOM 4865 C C . ALA A 1 592 ? -37.740 15.751 12.093 1.00 34.81 592 ALA A C 1
ATOM 4867 O O . ALA A 1 592 ? -38.871 15.400 11.773 1.00 34.81 592 ALA A O 1
ATOM 4868 N N . GLU A 1 593 ? -37.427 17.043 12.253 1.00 30.89 593 GLU A N 1
ATOM 4869 C CA . GLU A 1 593 ? -38.471 18.079 12.423 1.00 30.89 593 GLU A CA 1
ATOM 4870 C C . GLU A 1 593 ? -38.699 19.047 11.247 1.00 30.89 593 GLU A C 1
ATOM 4872 O O . GLU A 1 593 ? -39.419 20.029 11.402 1.00 30.89 593 GLU A O 1
ATOM 4877 N N . PHE A 1 594 ? -38.174 18.788 10.044 1.00 33.22 594 PHE A N 1
ATOM 4878 C CA . PHE A 1 594 ? -38.462 19.652 8.887 1.00 33.22 594 PHE A CA 1
ATOM 4879 C C . PHE A 1 594 ? -39.212 18.905 7.775 1.00 33.22 594 PHE A C 1
ATOM 4881 O O . PHE A 1 594 ? -38.610 18.210 6.954 1.00 33.22 594 PHE A O 1
ATOM 4888 N N . GLU A 1 595 ? -40.538 19.069 7.729 1.00 31.73 595 GLU A N 1
ATOM 4889 C CA . GLU A 1 595 ? -41.324 18.829 6.514 1.00 31.73 595 GLU A CA 1
ATOM 4890 C C . GLU A 1 595 ? -41.141 20.025 5.564 1.00 31.73 595 GLU A C 1
ATOM 4892 O O . GLU A 1 595 ? -41.478 21.153 5.929 1.00 31.73 595 GLU A O 1
ATOM 4897 N N . PRO A 1 596 ? -40.620 19.836 4.339 1.00 35.22 596 PRO A N 1
ATOM 4898 C CA . PRO A 1 596 ? -40.594 20.913 3.365 1.00 35.22 596 PRO A CA 1
ATOM 4899 C C . PRO A 1 596 ? -42.022 21.172 2.875 1.00 35.22 596 PRO A C 1
ATOM 4901 O O . PRO A 1 596 ? -42.628 20.321 2.219 1.00 35.22 596 PRO A O 1
ATOM 4904 N N . GLN A 1 597 ? -42.551 22.364 3.159 1.00 27.94 597 GLN A N 1
ATOM 4905 C CA . GLN A 1 597 ? -43.705 22.882 2.432 1.00 27.94 597 GLN A CA 1
ATOM 4906 C C . GLN A 1 597 ? -43.332 22.981 0.949 1.00 27.94 597 GLN A C 1
ATOM 4908 O O . GLN A 1 597 ? -42.507 23.798 0.544 1.00 27.94 597 GLN A O 1
ATOM 4913 N N . LEU A 1 598 ? -43.936 22.103 0.149 1.00 30.55 598 LEU A N 1
ATOM 4914 C CA . LEU A 1 598 ? -43.968 22.201 -1.302 1.00 30.55 598 LEU A CA 1
ATOM 4915 C C . LEU A 1 598 ? -44.660 23.511 -1.686 1.00 30.55 598 LEU A C 1
ATOM 4917 O O . LEU A 1 598 ? -45.875 23.640 -1.538 1.00 30.55 598 LEU A O 1
ATOM 4921 N N . VAL A 1 599 ? -43.890 24.458 -2.211 1.00 26.78 599 VAL A N 1
ATOM 4922 C CA . VAL A 1 599 ? -44.425 25.518 -3.065 1.00 26.78 599 VAL A CA 1
ATOM 4923 C C . VAL A 1 599 ? -44.052 25.135 -4.496 1.00 26.78 599 VAL A C 1
ATOM 4925 O O . VAL A 1 599 ? -42.887 24.849 -4.770 1.00 26.78 599 VAL A O 1
ATOM 4928 N N . TYR A 1 600 ? -45.097 25.001 -5.316 1.00 29.28 600 TYR A N 1
ATOM 4929 C CA . TYR A 1 600 ? -45.146 24.414 -6.661 1.00 29.28 600 TYR A CA 1
ATOM 4930 C C . TYR A 1 600 ? -44.115 24.946 -7.657 1.00 29.28 600 TYR A C 1
ATOM 4932 O O . TYR A 1 600 ? -43.877 26.174 -7.655 1.00 29.28 600 TYR A O 1
#